Protein AF-A0A2I0PG34-F1 (afdb_monomer_lite)

Sequence (575 aa):
MPSTNIVYLFSVMHKLVGGQEIIGELRDFFLAKGYEPGRIVSNADATIEDLKAIPHNCSVFFFNSHSSYRFGTDRTVPLFACLMTATPVNEETEERYAGDIRAGLVTTFSDDTEGFGERYWITEKFIRKYWRFPDNSLVFLHACMSFNEPLNTILLSPVTSDEETTGCGAGVFCGWSWGATGDLAPRYLFDRLLGANLIREETRREDPPQRPFDIDAVWEDMAVPGRNLIDDYDAHTKHATKLEYGRRPGCTLGLLAPSIEHATFDEQEKIVTLTGAFGTGTPKVRVFVKETPGGFISEGDTELIAGPGDSPQELTCMGMPERGRGSAGYLVAAADYGSGSLVMSNAVPVTSWRGTFTFTLRLPDQDADSPGIGQVTTPVFLRGDIHRPRKKPGVAPYPRPCTFCTVLDPETTGQYTSGGDYTSQKNGYSCHWHGSGSMPHDGEQVIGVWGWHRFPMGPLQPKLFVDILTRENQVLVDIRDEKGKLIGENLVFPVNVLYLANEVNRLPFIFDFLNGSLTWAEADGKYERSYDIPGNCIEAPVYCGDFPDAEKIVIGRLRWETLKAEFIPDKDTES

Structure (mmCIF, N/CA/C/O backbone):
data_AF-A0A2I0PG34-F1
#
_entry.id   AF-A0A2I0PG34-F1
#
loop_
_atom_site.group_PDB
_atom_site.id
_atom_site.type_symbol
_atom_site.label_atom_id
_atom_site.label_alt_id
_atom_site.label_comp_id
_atom_site.label_asym_id
_atom_site.label_entity_id
_atom_site.label_seq_id
_atom_site.pdbx_PDB_ins_code
_atom_site.Cartn_x
_atom_site.Cartn_y
_atom_site.Cartn_z
_atom_site.occupancy
_atom_site.B_iso_or_equiv
_atom_site.auth_seq_id
_atom_site.auth_comp_id
_atom_site.auth_asym_id
_atom_site.auth_atom_id
_atom_site.pdbx_PDB_model_num
ATOM 1 N N . MET A 1 1 ? 6.206 3.620 4.724 1.00 89.25 1 MET A N 1
ATOM 2 C CA . MET A 1 1 ? 5.655 2.255 4.563 1.00 89.25 1 MET A CA 1
ATOM 3 C C . MET A 1 1 ? 5.310 1.718 5.940 1.00 89.25 1 MET A C 1
ATOM 5 O O . MET A 1 1 ? 5.889 2.227 6.900 1.00 89.25 1 MET A O 1
ATOM 9 N N . PRO A 1 2 ? 4.391 0.745 6.063 1.00 89.69 2 PRO A N 1
ATOM 10 C CA . PRO A 1 2 ? 4.061 0.173 7.357 1.00 89.69 2 PRO A CA 1
ATOM 11 C C . PRO A 1 2 ? 5.260 -0.558 7.962 1.00 89.69 2 PRO A C 1
ATOM 13 O O . PRO A 1 2 ? 6.173 -0.899 7.217 1.00 89.69 2 PRO A O 1
ATOM 16 N N . SER A 1 3 ? 5.283 -0.788 9.277 1.00 87.06 3 SER A N 1
ATOM 17 C CA . SER A 1 3 ? 6.410 -1.459 9.961 1.00 87.06 3 SER A CA 1
ATOM 18 C C . SER A 1 3 ? 6.385 -2.989 9.836 1.00 87.06 3 SER A C 1
ATOM 20 O O . SER A 1 3 ? 7.411 -3.647 9.973 1.00 87.06 3 SER A O 1
ATOM 22 N N . THR A 1 4 ? 5.213 -3.564 9.574 1.00 90.25 4 THR A N 1
ATOM 23 C CA . THR A 1 4 ? 4.959 -4.994 9.348 1.00 90.25 4 THR A CA 1
ATOM 24 C C . THR A 1 4 ? 3.926 -5.168 8.231 1.00 90.25 4 THR A C 1
ATOM 26 O O . THR A 1 4 ? 3.245 -4.223 7.840 1.00 90.25 4 THR A O 1
ATOM 29 N N . ASN A 1 5 ? 3.749 -6.395 7.752 1.00 91.00 5 ASN A N 1
ATOM 30 C CA . ASN A 1 5 ? 2.662 -6.786 6.851 1.00 91.00 5 ASN A CA 1
ATOM 31 C C . ASN A 1 5 ? 1.481 -7.440 7.598 1.00 91.00 5 ASN A C 1
ATOM 33 O O . ASN A 1 5 ? 0.811 -8.314 7.050 1.00 91.00 5 ASN A O 1
ATOM 37 N N . ILE A 1 6 ? 1.264 -7.089 8.868 1.00 91.06 6 ILE A N 1
ATOM 38 C CA . ILE A 1 6 ? 0.195 -7.662 9.697 1.00 91.06 6 ILE A CA 1
ATOM 39 C C . ILE A 1 6 ? -1.030 -6.754 9.654 1.00 91.06 6 ILE A C 1
ATOM 41 O O . ILE A 1 6 ? -0.905 -5.546 9.878 1.00 91.06 6 ILE A O 1
ATOM 45 N N . VAL A 1 7 ? -2.200 -7.343 9.394 1.00 93.06 7 VAL A N 1
ATOM 46 C CA . VAL A 1 7 ? -3.459 -6.625 9.180 1.00 93.06 7 VAL A CA 1
ATOM 47 C C . VAL A 1 7 ? -4.576 -7.264 9.997 1.00 93.06 7 VAL A C 1
ATOM 49 O O . VAL A 1 7 ? -4.842 -8.449 9.881 1.00 93.06 7 VAL A O 1
ATOM 52 N N . TYR A 1 8 ? -5.305 -6.494 10.784 1.00 92.94 8 TYR A N 1
ATOM 53 C CA . TYR A 1 8 ? -6.473 -6.996 11.504 1.00 92.94 8 TYR A CA 1
ATOM 54 C C . TYR A 1 8 ? -7.728 -6.348 10.937 1.00 92.94 8 TYR A C 1
ATOM 56 O O . TYR A 1 8 ? -7.815 -5.123 10.891 1.00 92.94 8 TYR A O 1
ATOM 64 N N . LEU A 1 9 ? -8.673 -7.170 10.470 1.00 92.94 9 LEU A N 1
ATOM 65 C CA . LEU A 1 9 ? -9.919 -6.727 9.847 1.00 92.94 9 LEU A CA 1
ATOM 66 C C . LEU A 1 9 ? -11.102 -7.266 10.658 1.00 92.94 9 LEU A C 1
ATOM 68 O O . LEU A 1 9 ? -11.583 -8.376 10.429 1.00 92.94 9 LEU A O 1
ATOM 72 N N . PHE A 1 10 ? -11.581 -6.466 11.602 1.00 92.00 10 PHE A N 1
ATOM 73 C CA . PHE A 1 10 ? -12.706 -6.821 12.457 1.00 92.00 10 PHE A CA 1
ATOM 74 C C . PHE A 1 10 ? -14.008 -6.212 11.954 1.00 92.00 10 PHE A C 1
ATOM 76 O O . PHE A 1 10 ? -14.044 -5.071 11.488 1.00 92.00 10 PHE A O 1
ATOM 83 N N . SER A 1 11 ? -15.105 -6.949 12.110 1.00 90.62 11 SER A N 1
ATOM 84 C CA . SER A 1 11 ? -16.441 -6.397 11.914 1.00 90.62 11 SER A CA 1
ATOM 85 C C . SER A 1 11 ? -17.431 -6.976 12.910 1.00 90.62 11 SER A C 1
ATOM 87 O O . SER A 1 11 ? -17.532 -8.192 13.053 1.00 90.62 11 SER A O 1
ATOM 89 N N . VAL A 1 12 ? -18.206 -6.100 13.544 1.00 89.50 12 VAL A N 1
ATOM 90 C CA . VAL A 1 12 ? -19.444 -6.482 14.240 1.00 89.50 12 VAL A CA 1
ATOM 91 C C . VAL A 1 12 ? -20.635 -6.407 13.286 1.00 89.50 12 VAL A C 1
ATOM 93 O O . VAL A 1 12 ? -21.542 -7.234 13.341 1.00 89.50 12 VAL A O 1
ATOM 96 N N . MET A 1 13 ? -20.608 -5.440 12.369 1.00 84.50 13 MET A N 1
ATOM 97 C CA . MET A 1 13 ? -21.764 -5.081 11.554 1.00 84.50 13 MET A CA 1
ATOM 98 C C . MET A 1 13 ? -22.149 -6.127 10.507 1.00 84.50 13 MET A C 1
ATOM 100 O O . MET A 1 13 ? -23.331 -6.265 10.226 1.00 84.50 13 MET A O 1
ATOM 104 N N . HIS A 1 14 ? -21.211 -6.917 9.975 1.00 76.75 14 HIS A N 1
ATOM 105 C CA . HIS A 1 14 ? -21.511 -7.884 8.908 1.00 76.75 14 HIS A CA 1
ATOM 106 C C . HIS A 1 14 ? -22.560 -8.946 9.299 1.00 76.75 14 HIS A C 1
ATOM 108 O O . HIS A 1 14 ? -23.242 -9.485 8.431 1.00 76.75 14 HIS A O 1
ATOM 114 N N . LYS A 1 15 ? -22.698 -9.256 10.598 1.00 75.44 15 LYS A N 1
ATOM 115 C CA . LYS A 1 15 ? -23.722 -10.185 11.115 1.00 75.44 15 LYS A CA 1
ATOM 116 C C . LYS A 1 15 ? -25.043 -9.509 11.447 1.00 75.44 15 LYS A C 1
ATOM 118 O O . LYS A 1 15 ? -26.056 -10.191 11.561 1.00 75.44 15 LYS A O 1
ATOM 123 N N . LEU A 1 16 ? -25.006 -8.202 11.676 1.00 75.12 16 LEU A N 1
ATOM 124 C CA . LEU A 1 16 ? -26.113 -7.443 12.246 1.00 75.12 16 LEU A CA 1
ATOM 125 C C . LEU A 1 16 ? -26.856 -6.627 11.190 1.00 75.12 16 LEU A C 1
ATOM 127 O O . LEU A 1 16 ? -28.071 -6.495 11.258 1.00 75.12 16 LEU A O 1
ATOM 131 N N . VAL A 1 17 ? -26.133 -6.126 10.192 1.00 73.69 17 VAL A N 1
ATOM 132 C CA . VAL A 1 17 ? -26.659 -5.296 9.114 1.00 73.69 17 VAL A CA 1
ATOM 133 C C . VAL A 1 17 ? -26.251 -5.924 7.787 1.00 73.69 17 VAL A C 1
ATOM 135 O O . VAL A 1 17 ? -25.074 -5.952 7.420 1.00 73.69 17 VAL A O 1
ATOM 138 N N . GLY A 1 18 ? -27.237 -6.448 7.056 1.00 70.00 18 GLY A N 1
ATOM 139 C CA . GLY A 1 18 ? -27.013 -6.975 5.711 1.00 70.00 18 GLY A CA 1
ATOM 140 C C . GLY A 1 18 ? -26.418 -5.905 4.787 1.00 70.00 18 GLY A C 1
ATOM 141 O O . GLY A 1 18 ? -26.814 -4.744 4.841 1.00 70.00 18 GLY A O 1
ATOM 142 N N . GLY A 1 19 ? -25.468 -6.297 3.934 1.00 65.00 19 GLY A N 1
ATOM 143 C CA . GLY A 1 19 ? -24.839 -5.400 2.956 1.00 65.00 19 GLY A CA 1
ATOM 144 C C . GLY A 1 19 ? -23.526 -4.738 3.394 1.00 65.00 19 GLY A C 1
ATOM 145 O O . GLY A 1 19 ? -22.907 -4.078 2.567 1.00 65.00 19 GLY A O 1
ATOM 146 N N . GLN A 1 20 ? -23.055 -4.950 4.630 1.00 69.81 20 GLN A N 1
ATOM 147 C CA . GLN A 1 20 ? -21.742 -4.473 5.098 1.00 69.81 20 GLN A CA 1
ATOM 148 C C . GLN A 1 20 ? -20.643 -5.547 4.985 1.00 69.81 20 GLN A C 1
ATOM 150 O O . GLN A 1 20 ? -20.023 -5.960 5.969 1.00 69.81 20 GLN A O 1
ATOM 155 N N . GLU A 1 21 ? -20.401 -6.028 3.764 1.00 78.69 21 GLU A N 1
ATOM 156 C CA . GLU A 1 21 ? -19.443 -7.110 3.466 1.00 78.69 21 GLU A CA 1
ATOM 157 C C . GLU A 1 21 ? -18.006 -6.622 3.193 1.00 78.69 21 GLU A C 1
ATOM 159 O O . GLU A 1 21 ? -17.170 -7.367 2.674 1.00 78.69 21 GLU A O 1
ATOM 164 N N . ILE A 1 22 ? -17.678 -5.378 3.558 1.00 86.62 22 ILE A N 1
ATOM 165 C CA . ILE A 1 22 ? -16.379 -4.756 3.263 1.00 86.62 22 ILE A CA 1
ATOM 166 C C . ILE A 1 22 ? -15.154 -5.574 3.694 1.00 86.62 22 ILE A C 1
ATOM 168 O O . ILE A 1 22 ? -14.129 -5.524 3.020 1.00 86.62 22 ILE A O 1
ATOM 172 N N . ILE A 1 23 ? -15.238 -6.346 4.782 1.00 89.00 23 ILE A N 1
ATOM 173 C CA . ILE A 1 23 ? -14.102 -7.136 5.285 1.00 89.00 23 ILE A CA 1
ATOM 174 C C . ILE A 1 23 ? -13.607 -8.140 4.245 1.00 89.00 23 ILE A C 1
ATOM 176 O O . ILE A 1 23 ? -12.397 -8.299 4.091 1.00 89.00 23 ILE A O 1
ATOM 180 N N . GLY A 1 24 ? -14.525 -8.784 3.517 1.00 88.38 24 GLY A N 1
ATOM 181 C CA . GLY A 1 24 ? -14.168 -9.727 2.458 1.00 88.38 24 GLY A CA 1
ATOM 182 C C . GLY A 1 24 ? -13.399 -9.039 1.332 1.00 88.38 24 GLY A C 1
ATOM 183 O O . GLY A 1 24 ? -12.341 -9.511 0.929 1.00 88.38 24 GLY A O 1
ATOM 184 N N . GLU A 1 25 ? -13.873 -7.873 0.893 1.00 90.12 25 GLU A N 1
ATOM 185 C CA . GLU A 1 25 ? -13.220 -7.106 -0.174 1.00 90.12 25 GLU A CA 1
ATOM 186 C C . GLU A 1 25 ? -11.857 -6.552 0.258 1.00 90.12 25 GLU A C 1
ATOM 188 O O . GLU A 1 25 ? -10.874 -6.700 -0.465 1.00 90.12 25 GLU A O 1
ATOM 193 N N . LEU A 1 26 ? -11.751 -5.972 1.459 1.00 92.69 26 LEU A N 1
ATOM 194 C CA . LEU A 1 26 ? -10.468 -5.476 1.968 1.00 92.69 26 LEU A CA 1
ATOM 195 C C . LEU A 1 26 ? -9.457 -6.608 2.131 1.00 92.69 26 LEU A C 1
ATOM 197 O O . LEU A 1 26 ? -8.291 -6.441 1.771 1.00 92.69 26 LEU A O 1
ATOM 201 N N . ARG A 1 27 ? -9.893 -7.773 2.626 1.00 92.44 27 ARG A N 1
ATOM 202 C CA . ARG A 1 27 ? -9.049 -8.968 2.690 1.00 92.44 27 ARG A CA 1
ATOM 203 C C . ARG A 1 27 ? -8.488 -9.298 1.308 1.00 92.44 27 ARG A C 1
ATOM 205 O O . ARG A 1 27 ? -7.281 -9.497 1.197 1.00 92.44 27 ARG A O 1
ATOM 212 N N . ASP A 1 28 ? -9.323 -9.317 0.273 1.00 91.75 28 ASP A N 1
ATOM 213 C CA . ASP A 1 28 ? -8.878 -9.601 -1.093 1.00 91.75 28 ASP A CA 1
ATOM 214 C C . ASP A 1 28 ? -7.863 -8.560 -1.590 1.00 91.75 28 ASP A C 1
ATOM 216 O O . ASP A 1 28 ? -6.873 -8.926 -2.227 1.00 91.75 28 ASP A O 1
ATOM 220 N N . PHE A 1 29 ? -8.035 -7.280 -1.240 1.00 94.38 29 PHE A N 1
ATOM 221 C CA . PHE A 1 29 ? -7.088 -6.220 -1.610 1.00 94.38 29 PHE A CA 1
ATOM 222 C C . PHE A 1 29 ? -5.713 -6.442 -0.972 1.00 94.38 29 PHE A C 1
ATOM 224 O O . PHE A 1 29 ? -4.689 -6.352 -1.653 1.00 94.38 29 PHE A O 1
ATOM 231 N N . PHE A 1 30 ? -5.679 -6.760 0.325 1.00 94.50 30 PHE A N 1
ATOM 232 C CA . PHE A 1 30 ? -4.440 -7.043 1.049 1.00 94.50 30 PHE A CA 1
ATOM 233 C C . PHE A 1 30 ? -3.763 -8.320 0.531 1.00 94.50 30 PHE A C 1
ATOM 235 O O . PHE A 1 30 ? -2.558 -8.318 0.264 1.00 94.50 30 PHE A O 1
ATOM 242 N N . LEU A 1 31 ? -4.530 -9.392 0.312 1.00 92.38 31 LEU A N 1
ATOM 243 C CA . LEU A 1 31 ? -4.013 -10.650 -0.232 1.00 92.38 31 LEU A CA 1
ATOM 244 C C . LEU A 1 31 ? -3.422 -10.475 -1.632 1.00 92.38 31 LEU A C 1
ATOM 246 O O . LEU A 1 31 ? -2.328 -10.973 -1.898 1.00 92.38 31 LEU A O 1
ATOM 250 N N . ALA A 1 32 ? -4.090 -9.714 -2.502 1.00 92.50 32 ALA A N 1
ATOM 251 C CA . ALA A 1 32 ? -3.602 -9.414 -3.848 1.00 92.50 32 ALA A CA 1
ATOM 252 C C . ALA A 1 32 ? -2.250 -8.681 -3.850 1.00 92.50 32 ALA A C 1
ATOM 254 O O . ALA A 1 32 ? -1.534 -8.707 -4.852 1.00 92.50 32 ALA A O 1
ATOM 255 N N . LYS A 1 33 ? -1.885 -8.039 -2.733 1.00 94.00 33 LYS A N 1
ATOM 256 C CA . LYS A 1 33 ? -0.623 -7.314 -2.564 1.00 94.00 33 LYS A CA 1
ATOM 257 C C . LYS A 1 33 ? 0.427 -8.057 -1.761 1.00 94.00 33 LYS A C 1
ATOM 259 O O . LYS A 1 33 ? 1.504 -7.506 -1.591 1.00 94.00 33 LYS A O 1
ATOM 264 N N . GLY A 1 34 ? 0.173 -9.285 -1.316 1.00 91.31 34 GLY A N 1
ATOM 265 C CA . GLY A 1 34 ? 1.177 -10.082 -0.604 1.00 91.31 34 GLY A CA 1
ATOM 266 C C . GLY A 1 34 ? 1.176 -9.938 0.918 1.00 91.31 34 GLY A C 1
ATOM 267 O O . GLY A 1 34 ? 2.124 -10.359 1.580 1.00 91.31 34 GLY A O 1
ATOM 268 N N . TYR A 1 35 ? 0.114 -9.377 1.496 1.00 91.62 35 TYR A N 1
ATOM 269 C CA . TYR A 1 35 ? -0.127 -9.501 2.933 1.00 91.62 35 TYR A CA 1
ATOM 270 C C . TYR A 1 35 ? -0.567 -10.938 3.267 1.00 91.62 35 TYR A C 1
ATOM 272 O O . TYR A 1 35 ? -1.278 -11.572 2.488 1.00 91.62 35 TYR A O 1
ATOM 280 N N . GLU A 1 36 ? -0.136 -11.487 4.406 1.00 76.25 36 GLU A N 1
ATOM 281 C CA . GLU A 1 36 ? -0.342 -12.914 4.707 1.00 76.25 36 GLU A CA 1
ATOM 282 C C . GLU A 1 36 ? -1.737 -13.227 5.266 1.00 76.25 36 GLU A C 1
ATOM 284 O O . GLU A 1 36 ? -2.132 -12.606 6.250 1.00 76.25 36 GLU A O 1
ATOM 289 N N . PRO A 1 37 ? -2.423 -14.287 4.792 1.00 60.62 37 PRO A N 1
ATOM 290 C CA . PRO A 1 37 ? -3.705 -14.725 5.346 1.00 60.62 37 PRO A CA 1
ATOM 291 C C . PRO A 1 37 ? -3.673 -15.043 6.850 1.00 60.62 37 PRO A C 1
ATOM 293 O O . PRO A 1 37 ? -4.608 -14.703 7.555 1.00 60.62 37 PRO A O 1
ATOM 296 N N . GLY A 1 38 ? -2.603 -15.663 7.368 1.00 54.56 38 GLY A N 1
ATOM 297 C CA . GLY A 1 38 ? -2.475 -15.970 8.806 1.00 54.56 38 GLY A CA 1
ATOM 298 C C . GLY A 1 38 ? -2.250 -14.734 9.686 1.00 54.56 38 GLY A C 1
ATOM 299 O O . GLY A 1 38 ? -2.434 -14.788 10.898 1.00 54.56 38 GLY A O 1
ATOM 300 N N . ARG A 1 39 ? -1.870 -13.616 9.059 1.00 61.84 39 ARG A N 1
ATOM 301 C CA . ARG A 1 39 ? -1.713 -12.290 9.664 1.00 61.84 39 ARG A CA 1
ATOM 302 C C . ARG A 1 39 ? -2.858 -11.349 9.308 1.00 61.84 39 ARG A C 1
ATOM 304 O O . ARG A 1 39 ? -2.831 -10.225 9.791 1.00 61.84 39 ARG A O 1
ATOM 311 N N . ILE A 1 40 ? -3.792 -11.797 8.461 1.00 63.50 40 ILE A N 1
ATOM 312 C CA . ILE A 1 40 ? -5.060 -11.157 8.125 1.00 63.50 40 ILE A CA 1
ATOM 313 C C . ILE A 1 40 ? -6.144 -11.927 8.868 1.00 63.50 40 ILE A C 1
ATOM 315 O O . ILE A 1 40 ? -6.704 -12.897 8.357 1.00 63.50 40 ILE A O 1
ATOM 319 N N . VAL A 1 41 ? -6.456 -11.502 10.089 1.00 62.94 41 VAL A N 1
ATOM 320 C CA . VAL A 1 41 ? -7.592 -12.074 10.820 1.00 62.94 41 VAL A CA 1
ATOM 321 C C . VAL A 1 41 ? -8.867 -11.500 10.202 1.00 62.94 41 VAL A C 1
ATOM 323 O O . VAL A 1 41 ? -9.406 -10.503 10.665 1.00 62.94 41 VAL A O 1
ATOM 326 N N . SER A 1 42 ? -9.289 -12.067 9.069 1.00 55.38 42 SER A N 1
ATOM 327 C CA . SER A 1 42 ? -10.545 -11.721 8.406 1.00 55.38 42 SER A CA 1
ATOM 328 C C . SER A 1 42 ? -11.688 -12.501 9.042 1.00 55.38 42 SER A C 1
ATOM 330 O O . SER A 1 42 ? -11.582 -13.721 9.172 1.00 55.38 42 SER A O 1
ATOM 332 N N . ASN A 1 43 ? -12.793 -11.821 9.339 1.00 56.69 43 ASN A N 1
ATOM 333 C CA . ASN A 1 43 ? -14.046 -12.407 9.836 1.00 56.69 43 ASN A CA 1
ATOM 334 C C . ASN A 1 43 ? -13.988 -12.964 11.266 1.00 56.69 43 ASN A C 1
ATOM 336 O O . ASN A 1 43 ? -14.845 -13.769 11.633 1.00 56.69 43 ASN A O 1
ATOM 340 N N . ALA A 1 44 ? -13.021 -12.540 12.083 1.00 64.69 44 ALA A N 1
ATOM 341 C CA . ALA A 1 44 ? -13.187 -12.709 13.518 1.00 64.69 44 ALA A CA 1
ATOM 342 C C . ALA A 1 44 ? -14.313 -11.779 13.972 1.00 64.69 44 ALA A C 1
ATOM 344 O O . ALA A 1 44 ? -14.325 -10.581 13.661 1.00 64.69 44 ALA A O 1
ATOM 345 N N . ASP A 1 45 ? -15.267 -12.356 14.691 1.00 81.94 45 ASP A N 1
ATOM 346 C CA . ASP A 1 45 ? -16.158 -11.573 15.526 1.00 81.94 45 ASP A CA 1
ATOM 347 C C . ASP A 1 45 ? -15.295 -10.654 16.380 1.00 81.94 45 ASP A C 1
ATOM 349 O O . ASP A 1 45 ? -14.329 -11.098 16.984 1.00 81.94 45 ASP A O 1
ATOM 353 N N . ALA A 1 46 ? -15.591 -9.359 16.404 1.00 90.56 46 ALA A N 1
ATOM 354 C CA . ALA A 1 46 ? -14.826 -8.430 17.227 1.00 90.56 46 ALA A CA 1
ATOM 355 C C . ALA A 1 46 ? -15.253 -8.574 18.697 1.00 90.56 46 ALA A C 1
ATOM 357 O O . ALA A 1 46 ? -15.918 -7.691 19.243 1.00 90.56 46 ALA A O 1
ATOM 358 N N . THR A 1 47 ? -14.989 -9.730 19.312 1.00 93.75 47 THR A N 1
ATOM 359 C CA . THR A 1 47 ? -15.311 -9.967 20.721 1.00 93.75 47 THR A CA 1
ATOM 360 C C . THR A 1 47 ? -14.389 -9.144 21.618 1.00 93.75 47 THR A C 1
ATOM 362 O O . THR A 1 47 ? -13.338 -8.666 21.189 1.00 93.75 47 THR A O 1
ATOM 365 N N . ILE A 1 48 ? -14.759 -8.986 22.890 1.00 95.38 48 ILE A N 1
ATOM 366 C CA . ILE A 1 48 ? -13.889 -8.343 23.884 1.00 95.38 48 ILE A CA 1
ATOM 367 C C . ILE A 1 48 ? -12.496 -8.993 23.907 1.00 95.38 48 ILE A C 1
ATOM 369 O O . ILE A 1 48 ? -11.501 -8.276 23.955 1.00 95.38 48 ILE A O 1
ATOM 373 N N . GLU A 1 49 ? -12.408 -10.324 23.864 1.00 95.31 49 GLU A N 1
ATOM 374 C CA . GLU A 1 49 ? -11.118 -11.021 23.942 1.00 95.31 49 GLU A CA 1
ATOM 375 C C . GLU A 1 49 ? -10.290 -10.838 22.669 1.00 95.31 49 GLU A C 1
ATOM 377 O O . GLU A 1 49 ? -9.093 -10.566 22.761 1.00 95.31 49 GLU A O 1
ATOM 382 N N . ASP A 1 50 ? -10.922 -10.869 21.493 1.00 92.69 50 ASP A N 1
ATOM 383 C CA . ASP A 1 50 ? -10.228 -10.601 20.229 1.00 92.69 50 ASP A CA 1
ATOM 384 C C . ASP A 1 50 ? -9.650 -9.178 20.198 1.00 92.69 50 ASP A C 1
ATOM 386 O O . ASP A 1 50 ? -8.505 -8.969 19.796 1.00 92.69 50 ASP A O 1
ATOM 390 N N . LEU A 1 51 ? -10.408 -8.196 20.700 1.00 94.50 51 LEU A N 1
ATOM 391 C CA . LEU A 1 51 ? -9.971 -6.801 20.781 1.00 94.50 51 LEU A CA 1
ATOM 392 C C . LEU A 1 51 ? -8.917 -6.556 21.875 1.00 94.50 51 LEU A C 1
ATOM 394 O O . LEU A 1 51 ? -8.143 -5.607 21.753 1.00 94.50 51 LEU A O 1
ATOM 398 N N . LYS A 1 52 ? -8.857 -7.387 22.926 1.00 95.56 52 LYS A N 1
ATOM 399 C CA . LYS A 1 52 ? -7.749 -7.389 23.904 1.00 95.56 52 LYS A CA 1
ATOM 400 C C . LYS A 1 52 ? -6.472 -7.992 23.322 1.00 95.56 52 LYS A C 1
ATOM 402 O O . LYS A 1 52 ? -5.381 -7.613 23.736 1.00 95.56 52 LYS A O 1
ATOM 407 N N . ALA A 1 53 ? -6.611 -8.942 22.399 1.00 93.62 53 ALA A N 1
ATOM 408 C CA . ALA A 1 53 ? -5.519 -9.745 21.859 1.00 93.62 53 ALA A CA 1
ATOM 409 C C . ALA A 1 53 ? -4.854 -9.148 20.605 1.00 93.62 53 ALA A C 1
ATOM 411 O O . ALA A 1 53 ? -3.991 -9.799 20.011 1.00 93.62 53 ALA A O 1
ATOM 412 N N . ILE A 1 54 ? -5.224 -7.928 20.192 1.00 91.50 54 ILE A N 1
ATOM 413 C CA . ILE A 1 54 ? -4.595 -7.256 19.047 1.00 91.50 54 ILE A CA 1
ATOM 414 C C . ILE A 1 54 ? -3.090 -7.130 19.312 1.00 91.50 54 ILE A C 1
ATOM 416 O O . ILE A 1 54 ? -2.679 -6.517 20.301 1.00 91.50 54 ILE A O 1
ATOM 420 N N . PRO A 1 55 ? -2.233 -7.686 18.444 1.00 90.94 55 PRO A N 1
ATOM 421 C CA . PRO A 1 55 ? -0.811 -7.696 18.703 1.00 90.94 55 PRO A CA 1
ATOM 422 C C . PRO A 1 55 ? -0.201 -6.320 18.441 1.00 90.94 55 PRO A C 1
ATOM 424 O O . PRO A 1 55 ? -0.578 -5.601 17.514 1.00 90.94 55 PRO A O 1
ATOM 427 N N . HIS A 1 56 ? 0.846 -6.005 19.201 1.00 92.69 56 HIS A N 1
ATOM 428 C CA . HIS A 1 56 ? 1.535 -4.710 19.136 1.00 92.69 56 HIS A CA 1
ATOM 429 C C . HIS A 1 56 ? 2.219 -4.428 17.792 1.00 92.69 56 HIS A C 1
ATOM 431 O O . HIS A 1 56 ? 2.682 -3.320 17.539 1.00 92.69 56 HIS A O 1
ATOM 437 N N . ASN A 1 57 ? 2.334 -5.444 16.940 1.00 91.25 57 ASN A N 1
ATOM 438 C CA . ASN A 1 57 ? 2.944 -5.367 15.623 1.00 91.25 57 ASN A CA 1
ATOM 439 C C . ASN A 1 57 ? 1.898 -5.291 14.494 1.00 91.25 57 ASN A C 1
ATOM 441 O O . ASN A 1 57 ? 2.252 -5.507 13.336 1.00 91.25 57 ASN A O 1
ATOM 445 N N . CYS A 1 58 ? 0.633 -4.992 14.808 1.00 92.44 58 CYS A N 1
ATOM 446 C CA . CYS A 1 58 ? -0.433 -4.758 13.836 1.00 92.44 58 CYS A CA 1
ATOM 447 C C . CYS A 1 58 ? -0.195 -3.453 13.060 1.00 92.44 58 CYS A C 1
ATOM 449 O O . CYS A 1 58 ? -0.302 -2.366 13.619 1.00 92.44 58 CYS A O 1
ATOM 451 N N . SER A 1 59 ? 0.102 -3.544 11.763 1.00 91.56 59 SER A N 1
ATOM 452 C CA . SER A 1 59 ? 0.403 -2.366 10.937 1.00 91.56 59 SER A CA 1
ATOM 453 C C . SER A 1 59 ? -0.812 -1.756 10.260 1.00 91.56 59 SER A C 1
ATOM 455 O O . SER A 1 59 ? -0.801 -0.566 9.959 1.00 91.56 59 SER A O 1
ATOM 457 N N . VAL A 1 60 ? -1.860 -2.539 10.018 1.00 95.38 60 VAL A N 1
ATOM 458 C CA . VAL A 1 60 ? -3.149 -2.005 9.581 1.00 95.38 60 VAL A CA 1
ATOM 459 C C . VAL A 1 60 ? -4.246 -2.611 10.438 1.00 95.38 60 VAL A C 1
ATOM 461 O O . VAL A 1 60 ? -4.421 -3.824 10.450 1.00 95.38 60 VAL A O 1
ATOM 464 N N . PHE A 1 61 ? -4.988 -1.777 11.150 1.00 95.69 61 PHE A N 1
ATOM 465 C CA . PHE A 1 61 ? -6.142 -2.189 11.937 1.00 95.69 61 PHE A CA 1
ATOM 466 C C . PHE A 1 61 ? -7.391 -1.548 11.349 1.00 95.69 61 PHE A C 1
ATOM 468 O O . PHE A 1 61 ? -7.507 -0.328 11.335 1.00 95.69 61 PHE A O 1
ATOM 475 N N . PHE A 1 62 ? -8.320 -2.360 10.863 1.00 95.62 62 PHE A N 1
ATOM 476 C CA . PHE A 1 62 ? -9.625 -1.923 10.394 1.00 95.62 62 PHE A CA 1
ATOM 477 C C . PHE A 1 62 ? -10.698 -2.515 11.300 1.00 95.62 62 PHE A C 1
ATOM 479 O O . PHE A 1 62 ? -10.751 -3.732 11.486 1.00 95.62 62 PHE A O 1
ATOM 486 N N . PHE A 1 63 ? -11.573 -1.666 11.830 1.00 94.81 63 PHE A N 1
ATOM 487 C CA . PHE A 1 63 ? -12.677 -2.102 12.672 1.00 94.81 63 PHE A CA 1
ATOM 488 C C . PHE A 1 63 ? -13.995 -1.491 12.205 1.00 94.81 63 PHE A C 1
ATOM 490 O O . PHE A 1 63 ? -14.207 -0.289 12.347 1.00 94.81 63 PHE A O 1
ATOM 497 N N . ASN A 1 64 ? -14.872 -2.331 11.653 1.00 93.38 64 ASN A N 1
ATOM 498 C CA . ASN A 1 64 ? -16.239 -1.964 11.300 1.00 93.38 64 ASN A CA 1
ATOM 499 C C . ASN A 1 64 ? -17.205 -2.263 12.452 1.00 93.38 64 ASN A C 1
ATOM 501 O O . ASN A 1 64 ? -17.459 -3.426 12.781 1.00 93.38 64 ASN A O 1
ATOM 505 N N . SER A 1 65 ? -17.732 -1.214 13.073 1.00 93.12 65 SER A N 1
ATOM 506 C CA . SER A 1 65 ? -18.572 -1.309 14.262 1.00 93.12 65 SER A CA 1
ATOM 507 C C . SER A 1 65 ? -19.600 -0.177 14.318 1.00 93.12 65 SER A C 1
ATOM 509 O O . SER A 1 65 ? -19.613 0.719 13.480 1.00 93.12 65 SER A O 1
ATOM 511 N N . HIS A 1 66 ? -20.448 -0.200 15.339 1.00 90.69 66 HIS A N 1
ATOM 512 C CA . HIS A 1 66 ? -21.262 0.942 15.725 1.00 90.69 66 HIS A CA 1
ATOM 513 C C . HIS A 1 66 ? -20.545 1.736 16.826 1.00 90.69 66 HIS A C 1
ATOM 515 O O . HIS A 1 66 ? -19.833 1.165 17.658 1.00 90.69 66 HIS A O 1
ATOM 521 N N . SER A 1 67 ? -20.758 3.052 16.868 1.00 89.38 67 SER A N 1
ATOM 522 C CA . SER A 1 67 ? -20.350 3.882 18.004 1.00 89.38 67 SER A CA 1
ATOM 523 C C . SER A 1 67 ? -21.401 4.891 18.434 1.00 89.38 67 SER A C 1
ATOM 525 O O . SER A 1 67 ? -22.332 5.203 17.700 1.00 89.38 67 SER A O 1
ATOM 527 N N . SER A 1 68 ? -21.285 5.341 19.680 1.00 82.38 68 SER A N 1
ATOM 528 C CA . SER A 1 68 ? -22.185 6.304 20.310 1.00 82.38 68 SER A CA 1
ATOM 529 C C . SER A 1 68 ? -21.403 7.138 21.318 1.00 82.38 68 SER A C 1
ATOM 531 O O . SER A 1 68 ? -20.504 6.632 21.996 1.00 82.38 68 SER A O 1
ATOM 533 N N . TYR A 1 69 ? -21.814 8.393 21.498 1.00 77.25 69 TYR A N 1
ATOM 534 C CA . TYR A 1 69 ? -21.472 9.149 22.700 1.00 77.25 69 TYR A CA 1
ATOM 535 C C . TYR A 1 69 ? -22.353 8.687 23.857 1.00 77.25 69 TYR A C 1
ATOM 537 O O . TYR A 1 69 ? -23.578 8.575 23.720 1.00 77.25 69 TYR A O 1
ATOM 545 N N . ARG A 1 70 ? -21.741 8.405 25.005 1.00 70.06 70 ARG A N 1
ATOM 546 C CA . ARG A 1 70 ? -22.472 8.112 26.235 1.00 70.06 70 ARG A CA 1
ATOM 547 C C . ARG A 1 70 ? -21.956 8.985 27.359 1.00 70.06 70 ARG A C 1
ATOM 549 O O . ARG A 1 70 ? -20.817 9.434 27.367 1.00 70.06 70 ARG A O 1
ATOM 556 N N . PHE A 1 71 ? -22.832 9.226 28.317 1.00 63.56 71 PHE A N 1
ATOM 557 C CA . PHE A 1 71 ? -22.427 9.718 29.618 1.00 63.56 71 PHE A CA 1
ATOM 558 C C . PHE A 1 71 ? -22.305 8.513 30.544 1.00 63.56 71 PHE A C 1
ATOM 560 O O . PHE A 1 71 ? -23.029 7.529 30.377 1.00 63.56 71 PHE A O 1
ATOM 567 N N . GLY A 1 72 ? -21.377 8.585 31.490 1.00 60.78 72 GLY A N 1
ATOM 568 C CA . GLY A 1 72 ? -21.246 7.633 32.579 1.00 60.78 72 GLY A CA 1
ATOM 569 C C . GLY A 1 72 ? -22.551 7.468 33.346 1.00 60.78 72 GLY A C 1
ATOM 570 O O . GLY A 1 72 ? -23.500 8.240 33.200 1.00 60.78 72 GLY A O 1
ATOM 571 N N . THR A 1 73 ? -22.599 6.446 34.193 1.00 55.00 73 THR A N 1
ATOM 572 C CA . THR A 1 73 ? -23.765 6.129 35.028 1.00 55.00 73 THR A CA 1
ATOM 573 C C . THR A 1 73 ? -24.201 7.290 35.928 1.00 55.00 73 THR A C 1
ATOM 575 O O . THR A 1 73 ? -25.376 7.391 36.267 1.00 55.00 73 THR A O 1
ATOM 578 N N . ASP A 1 74 ? -23.283 8.193 36.283 1.00 61.28 74 ASP A N 1
ATOM 579 C CA . ASP A 1 74 ? -23.558 9.420 37.041 1.00 61.28 74 ASP A CA 1
ATOM 580 C C . ASP A 1 74 ? -24.062 10.593 36.180 1.00 61.28 74 ASP A C 1
ATOM 582 O O . ASP A 1 74 ? -24.472 11.619 36.718 1.00 61.28 74 ASP A O 1
ATOM 586 N N . ARG A 1 75 ? -24.067 10.444 34.848 1.00 57.38 75 ARG A N 1
ATOM 587 C CA . ARG A 1 75 ? -24.341 11.483 33.842 1.00 57.38 75 ARG A CA 1
ATOM 588 C C . ARG A 1 75 ? -23.433 12.717 33.924 1.00 57.38 75 ARG A C 1
ATOM 590 O O . ARG A 1 75 ? -23.702 13.696 33.230 1.00 57.38 75 ARG A O 1
ATOM 597 N N . THR A 1 76 ? -22.379 12.698 34.737 1.00 55.62 76 THR A N 1
ATOM 598 C CA . THR A 1 76 ? -21.484 13.848 34.936 1.00 55.62 76 THR A CA 1
ATOM 599 C C . THR A 1 76 ? -20.154 13.670 34.220 1.00 55.62 76 THR A C 1
ATOM 601 O O . THR A 1 76 ? -19.560 14.667 33.813 1.00 55.62 76 THR A O 1
ATOM 604 N N . VAL A 1 77 ? -19.712 12.427 34.001 1.00 57.06 77 VAL A N 1
ATOM 605 C CA . VAL A 1 77 ? -18.498 12.134 33.233 1.00 57.06 77 VAL A CA 1
ATOM 606 C C . VAL A 1 77 ? -18.891 11.608 31.856 1.00 57.06 77 VAL A C 1
ATOM 608 O O . VAL A 1 77 ? -19.493 10.540 31.769 1.00 57.06 77 VAL A O 1
ATOM 611 N N . PRO A 1 78 ? -18.597 12.309 30.754 1.00 58.62 78 PRO A N 1
ATOM 612 C CA . PRO A 1 78 ? -18.835 11.756 29.432 1.00 58.62 78 PRO A CA 1
ATOM 613 C C . PRO A 1 78 ? -17.931 10.527 29.226 1.00 58.62 78 PRO A C 1
ATOM 615 O O . PRO A 1 78 ? -16.712 10.617 29.342 1.00 58.62 78 PRO A O 1
ATOM 618 N N . LEU A 1 79 ? -18.532 9.368 28.948 1.00 62.00 79 LEU A N 1
ATOM 619 C CA . LEU A 1 79 ? -17.825 8.181 28.472 1.00 62.00 79 LEU A CA 1
ATOM 620 C C . LEU A 1 79 ? -17.642 8.358 26.967 1.00 62.00 79 LEU A C 1
ATOM 622 O O . LEU A 1 79 ? -18.521 8.038 26.159 1.00 62.00 79 LEU A O 1
ATOM 626 N N . PHE A 1 80 ? -16.516 8.954 26.595 1.00 65.94 80 PHE A N 1
ATOM 627 C CA . PHE A 1 80 ? -16.248 9.259 25.204 1.00 65.94 80 PHE A CA 1
ATOM 628 C C . PHE A 1 80 ? -15.933 7.984 24.409 1.00 65.94 80 PHE A C 1
ATOM 630 O O . PHE A 1 80 ? -15.136 7.143 24.824 1.00 65.94 80 PHE A O 1
ATOM 637 N N . ALA A 1 81 ? -16.618 7.874 23.267 1.00 65.44 81 ALA A N 1
ATOM 638 C CA . ALA A 1 81 ? -16.439 6.884 22.210 1.00 65.44 81 ALA A CA 1
ATOM 639 C C . ALA A 1 81 ? -16.513 5.412 22.644 1.00 65.44 81 ALA A C 1
ATOM 641 O O . ALA A 1 81 ? -15.510 4.711 22.766 1.00 65.44 81 ALA A O 1
ATOM 642 N N . CYS A 1 82 ? -17.742 4.927 22.809 1.00 84.75 82 CYS A N 1
ATOM 643 C CA . CYS A 1 82 ? -17.996 3.500 22.948 1.00 84.75 82 CYS A CA 1
ATOM 644 C C . CYS A 1 82 ? -18.011 2.852 21.550 1.00 84.75 82 CYS A C 1
ATOM 646 O O . CYS A 1 82 ? -18.784 3.304 20.706 1.00 84.75 82 CYS A O 1
ATOM 648 N N . LEU A 1 83 ? -17.196 1.819 21.301 1.00 93.31 83 LEU A N 1
ATOM 649 C CA . LEU A 1 83 ? -17.266 0.983 20.087 1.00 93.31 83 LEU A CA 1
ATOM 650 C C . LEU A 1 83 ? -17.960 -0.337 20.435 1.00 93.31 83 LEU A C 1
ATOM 652 O O . LEU A 1 83 ? -17.533 -1.026 21.363 1.00 93.31 83 LEU A O 1
ATOM 656 N N . MET A 1 84 ? -19.007 -0.705 19.702 1.00 93.62 84 MET A N 1
ATOM 657 C CA . MET A 1 84 ? -19.727 -1.960 19.922 1.00 93.62 84 MET A CA 1
ATOM 658 C C . MET A 1 84 ? -18.817 -3.170 19.663 1.00 93.62 84 MET A C 1
ATOM 660 O O . MET A 1 84 ? -17.956 -3.144 18.784 1.00 93.62 84 MET A O 1
ATOM 664 N N . THR A 1 85 ? -19.014 -4.249 20.415 1.00 94.44 85 THR A N 1
ATOM 665 C CA . THR A 1 85 ? -18.329 -5.534 20.218 1.00 94.44 85 THR A CA 1
ATOM 666 C C . THR A 1 85 ? -19.308 -6.605 19.742 1.00 94.44 85 THR A C 1
ATOM 668 O O . THR A 1 85 ? -20.527 -6.484 19.877 1.00 94.44 85 THR A O 1
ATOM 671 N N . ALA A 1 86 ? -18.775 -7.704 19.217 1.00 92.81 86 ALA A N 1
ATOM 672 C CA . ALA A 1 86 ? -19.566 -8.881 18.877 1.00 92.81 86 ALA A CA 1
ATOM 673 C C . ALA A 1 86 ? -19.985 -9.709 20.109 1.00 92.81 86 ALA A C 1
ATOM 675 O O . ALA A 1 86 ? -20.789 -10.633 19.970 1.00 92.81 86 ALA A O 1
ATOM 676 N N . THR A 1 87 ? -19.494 -9.377 21.308 1.00 94.25 87 THR A N 1
ATOM 677 C CA . THR A 1 87 ? -19.825 -10.090 22.546 1.00 94.25 87 THR A CA 1
ATOM 678 C C . THR A 1 87 ? -21.240 -9.723 23.023 1.00 94.25 87 THR A C 1
ATOM 680 O O . THR A 1 87 ? -21.477 -8.556 23.355 1.00 94.25 87 THR A O 1
ATOM 683 N N . PRO A 1 88 ? -22.187 -10.682 23.066 1.00 93.75 88 PRO A N 1
ATOM 684 C CA . PRO A 1 88 ? -23.517 -10.444 23.621 1.00 93.75 88 PRO A CA 1
ATOM 685 C C . PRO A 1 88 ? -23.455 -10.311 25.145 1.00 93.75 88 PRO A C 1
ATOM 687 O O . PRO A 1 88 ? -22.552 -10.864 25.771 1.00 93.75 88 PRO A O 1
ATOM 690 N N . VAL A 1 89 ? -24.434 -9.624 25.731 1.00 95.00 89 VAL A N 1
ATOM 691 C CA . VAL A 1 89 ? -24.624 -9.582 27.187 1.00 95.00 89 VAL A CA 1
ATOM 692 C C . VAL A 1 89 ? -25.518 -10.745 27.620 1.00 95.00 89 VAL A C 1
ATOM 694 O O . VAL A 1 89 ? -26.589 -10.974 27.062 1.00 95.00 89 VAL A O 1
ATOM 697 N N . ASN A 1 90 ? -25.041 -11.515 28.591 1.00 95.62 90 ASN A N 1
ATOM 698 C CA . ASN A 1 90 ? -25.745 -12.586 29.297 1.00 95.62 90 ASN A CA 1
ATOM 699 C C . ASN A 1 90 ? -25.063 -12.845 30.652 1.00 95.62 90 ASN A C 1
ATOM 701 O O . ASN A 1 90 ? -23.947 -12.373 30.872 1.00 95.62 90 ASN A O 1
ATOM 705 N N . GLU A 1 91 ? -25.688 -13.650 31.514 1.00 96.38 91 GLU A N 1
ATOM 706 C CA . GLU A 1 91 ? -25.208 -13.936 32.877 1.00 96.38 91 GLU A CA 1
ATOM 707 C C . GLU A 1 91 ? -23.737 -14.403 32.926 1.00 96.38 91 GLU A C 1
ATOM 709 O O . GLU A 1 91 ? -22.949 -13.886 33.717 1.00 96.38 91 GLU A O 1
ATOM 714 N N . GLU A 1 92 ? -23.323 -15.307 32.026 1.00 97.06 92 GLU A N 1
ATOM 715 C CA . GLU A 1 92 ? -21.938 -15.804 31.956 1.00 97.06 92 GLU A CA 1
ATOM 716 C C . GLU A 1 92 ? -20.950 -14.682 31.601 1.00 97.06 92 GLU A C 1
ATOM 718 O O . GLU A 1 92 ? -19.885 -14.542 32.208 1.00 97.06 92 GLU A O 1
ATOM 723 N N . THR A 1 93 ? -21.285 -13.874 30.596 1.00 96.62 93 THR A N 1
ATOM 724 C CA . THR A 1 93 ? -20.428 -12.767 30.156 1.00 96.62 93 THR A CA 1
ATOM 725 C C . THR A 1 93 ? -20.408 -11.611 31.155 1.00 96.62 93 THR A C 1
ATOM 727 O O . THR A 1 93 ? -19.358 -10.997 31.331 1.00 96.62 93 THR A O 1
ATOM 730 N N . GLU A 1 94 ? -21.503 -11.351 31.873 1.00 95.88 94 GLU A N 1
ATOM 731 C CA . GLU A 1 94 ? -21.545 -10.351 32.942 1.00 95.88 94 GLU A CA 1
ATOM 732 C C . GLU A 1 94 ? -20.638 -10.738 34.100 1.00 95.88 94 GLU A C 1
ATOM 734 O O . GLU A 1 94 ? -19.858 -9.904 34.562 1.00 95.88 94 GLU A O 1
ATOM 739 N N . GLU A 1 95 ? -20.664 -12.004 34.521 1.00 97.25 95 GLU A N 1
ATOM 740 C CA . GLU A 1 95 ? -19.731 -12.506 35.526 1.00 97.25 95 GLU A CA 1
ATOM 741 C C . GLU A 1 95 ? -18.280 -12.407 35.029 1.00 97.25 95 GLU A C 1
ATOM 743 O O . GLU A 1 95 ? -17.417 -11.863 35.727 1.00 97.25 95 GLU A O 1
ATOM 748 N N . ARG A 1 96 ? -18.016 -12.849 33.789 1.00 98.00 96 ARG A N 1
ATOM 749 C CA . ARG A 1 96 ? -16.680 -12.808 33.170 1.00 98.00 96 ARG A CA 1
ATOM 750 C C . ARG A 1 96 ? -16.115 -11.389 33.078 1.00 98.00 96 ARG A C 1
ATOM 752 O O . ARG A 1 96 ? -14.934 -11.189 33.358 1.00 98.00 96 ARG A O 1
ATOM 759 N N . TYR A 1 97 ? -16.935 -10.411 32.694 1.00 97.25 97 TYR A N 1
ATOM 760 C CA . TYR A 1 97 ? -16.513 -9.028 32.458 1.00 97.25 97 TYR A CA 1
ATOM 761 C C . TYR A 1 97 ? -16.826 -8.077 33.616 1.00 97.25 97 TYR A C 1
ATOM 763 O O . TYR A 1 97 ? -16.553 -6.884 33.505 1.00 97.25 97 TYR A O 1
ATOM 771 N N . ALA A 1 98 ? -17.301 -8.570 34.764 1.00 95.81 98 ALA A N 1
ATOM 772 C CA . ALA A 1 98 ? -17.627 -7.741 35.928 1.00 95.81 98 ALA A CA 1
ATOM 773 C C . ALA A 1 98 ? -16.463 -6.832 36.366 1.00 95.81 98 ALA A C 1
ATOM 775 O O . ALA A 1 98 ? -16.675 -5.698 36.799 1.00 95.81 98 ALA A O 1
ATOM 776 N N . GLY A 1 99 ? -15.220 -7.314 36.254 1.00 96.19 99 GLY A N 1
ATOM 777 C CA . GLY A 1 99 ? -14.021 -6.515 36.523 1.00 96.19 99 GLY A CA 1
ATOM 778 C C . GLY A 1 99 ? -13.821 -5.376 35.520 1.00 96.19 99 GLY A C 1
ATOM 779 O O . GLY A 1 99 ? -13.560 -4.245 35.929 1.00 96.19 99 GLY A O 1
ATOM 780 N N . ASP A 1 100 ? -14.001 -5.660 34.231 1.00 95.81 100 ASP A N 1
ATOM 781 C CA . ASP A 1 100 ? -13.849 -4.687 33.148 1.00 95.81 100 ASP A CA 1
ATOM 782 C C . ASP A 1 100 ? -14.966 -3.630 33.181 1.00 95.81 100 ASP A C 1
ATOM 784 O O . ASP A 1 100 ? -14.694 -2.448 32.968 1.00 95.81 100 ASP A O 1
ATOM 788 N N . ILE A 1 101 ? -16.193 -4.027 33.539 1.00 93.12 101 ILE A N 1
ATOM 789 C CA . ILE A 1 101 ? -17.326 -3.118 33.770 1.00 93.12 101 ILE A CA 1
ATOM 790 C C . ILE A 1 101 ? -17.024 -2.183 34.946 1.00 93.12 101 ILE A C 1
ATOM 792 O O . ILE A 1 101 ? -17.107 -0.964 34.806 1.00 93.12 101 ILE A O 1
ATOM 796 N N . ARG A 1 102 ? -16.602 -2.724 36.102 1.00 92.50 102 ARG A N 1
ATOM 797 C CA . ARG A 1 102 ? -16.243 -1.908 37.280 1.00 92.50 102 ARG A CA 1
ATOM 798 C C . ARG A 1 102 ? -15.082 -0.952 37.009 1.00 92.50 102 ARG A C 1
ATOM 800 O O . ARG A 1 102 ? -15.066 0.150 37.549 1.00 92.50 102 ARG A O 1
ATOM 807 N N . ALA A 1 103 ? -14.119 -1.360 36.185 1.00 91.38 103 ALA A N 1
ATOM 808 C CA . ALA A 1 103 ? -13.000 -0.515 35.771 1.00 91.38 103 ALA A CA 1
ATOM 809 C C . ALA A 1 103 ? -13.393 0.540 34.714 1.00 91.38 103 ALA A C 1
ATOM 811 O O . ALA A 1 103 ? -12.596 1.428 34.397 1.00 91.38 103 ALA A O 1
ATOM 812 N N . GLY A 1 104 ? -14.609 0.464 34.165 1.00 90.38 104 GLY A N 1
ATOM 813 C CA . GLY A 1 104 ? -15.072 1.317 33.075 1.00 90.38 104 GLY A CA 1
ATOM 814 C C . GLY A 1 104 ? -14.338 1.058 31.759 1.00 90.38 104 GLY A C 1
ATOM 815 O O . GLY A 1 104 ? -14.217 1.971 30.947 1.00 90.38 104 GLY A O 1
ATOM 816 N N . LEU A 1 105 ? -13.802 -0.150 31.561 1.00 92.69 105 LEU A N 1
ATOM 817 C CA . LEU A 1 105 ? -13.201 -0.595 30.299 1.00 92.69 105 LEU A CA 1
ATOM 818 C C . LEU A 1 105 ? -14.299 -0.971 29.297 1.00 92.69 105 LEU A C 1
ATOM 820 O O . LEU A 1 105 ? -14.204 -0.667 28.113 1.00 92.69 105 LEU A O 1
ATOM 824 N N . VAL A 1 106 ? -15.375 -1.590 29.775 1.00 94.00 106 VAL A N 1
ATOM 825 C CA . VAL A 1 106 ? -16.537 -1.917 28.946 1.00 94.00 106 VAL A CA 1
ATOM 826 C C . VAL A 1 106 ? -17.820 -1.399 29.584 1.00 94.00 106 VAL A C 1
ATOM 828 O O . VAL A 1 106 ? -17.910 -1.266 30.802 1.00 94.00 106 VAL A O 1
ATOM 831 N N . THR A 1 107 ? -18.817 -1.115 28.755 1.00 91.75 107 THR A N 1
ATOM 832 C CA . THR A 1 107 ? -20.201 -0.837 29.165 1.00 91.75 107 THR A CA 1
ATOM 833 C C . THR A 1 107 ? -21.149 -1.745 28.393 1.00 91.75 107 THR A C 1
ATOM 835 O O . THR A 1 107 ? -20.777 -2.277 27.348 1.00 91.75 107 THR A O 1
ATOM 838 N N . THR A 1 108 ? -22.373 -1.920 28.880 1.00 90.38 108 THR A N 1
ATOM 839 C CA . THR A 1 108 ? -23.449 -2.539 28.100 1.00 90.38 108 THR A CA 1
ATOM 840 C C . THR A 1 108 ? -24.320 -1.465 27.461 1.00 90.38 108 THR A C 1
ATOM 842 O O . THR A 1 108 ? -24.426 -0.341 27.966 1.00 90.38 108 THR A O 1
ATOM 845 N N . PHE A 1 109 ? -24.900 -1.787 26.310 1.00 84.50 109 PHE A N 1
ATOM 846 C CA . PHE A 1 109 ? -25.928 -0.972 25.680 1.00 84.50 109 PHE A CA 1
ATOM 847 C C . PHE A 1 109 ? -26.846 -1.864 24.844 1.00 84.50 109 PHE A C 1
ATOM 849 O O . PHE A 1 109 ? -26.366 -2.717 24.092 1.00 84.50 109 PHE A O 1
ATOM 856 N N . SER A 1 110 ? -28.154 -1.641 24.986 1.00 79.75 110 SER A N 1
ATOM 857 C CA . SER A 1 110 ? -29.173 -2.238 24.127 1.00 79.75 110 SER A CA 1
ATOM 858 C C . SER A 1 110 ? -29.565 -1.234 23.057 1.00 79.75 110 SER A C 1
ATOM 860 O O . SER A 1 110 ? -30.116 -0.176 23.370 1.00 79.75 110 SER A O 1
ATOM 862 N N . ASP A 1 111 ? -29.264 -1.564 21.805 1.00 69.88 111 ASP A N 1
ATOM 863 C CA . ASP A 1 111 ? -29.848 -0.877 20.661 1.00 69.88 111 ASP A CA 1
ATOM 864 C C . ASP A 1 111 ? -31.035 -1.691 20.147 1.00 69.88 111 ASP A C 1
ATOM 866 O O . ASP A 1 111 ? -30.925 -2.517 19.235 1.00 69.88 111 ASP A O 1
ATOM 870 N N . ASP A 1 112 ? -32.181 -1.489 20.793 1.00 63.50 112 ASP A N 1
ATOM 871 C CA . ASP A 1 112 ? -33.421 -2.160 20.404 1.00 63.50 112 ASP A CA 1
ATOM 872 C C . ASP A 1 112 ? -33.927 -1.651 19.045 1.00 63.50 112 ASP A C 1
ATOM 874 O O . ASP A 1 112 ? -34.713 -2.332 18.388 1.00 63.50 112 ASP A O 1
ATOM 878 N N . THR A 1 113 ? -33.480 -0.464 18.610 1.00 61.16 113 THR A N 1
ATOM 879 C CA . THR A 1 113 ? -33.941 0.160 17.365 1.00 61.16 113 THR A CA 1
ATOM 880 C C . THR A 1 113 ? -33.360 -0.498 16.123 1.00 61.16 113 THR A C 1
ATOM 882 O O . THR A 1 113 ? -34.066 -0.618 15.122 1.00 61.16 113 THR A O 1
ATOM 885 N N . GLU A 1 114 ? -32.129 -1.000 16.204 1.00 66.31 114 GLU A N 1
ATOM 886 C CA . GLU A 1 114 ? -31.454 -1.668 15.084 1.00 66.31 114 GLU A CA 1
ATOM 887 C C . GLU A 1 114 ? -31.436 -3.202 15.218 1.00 66.31 114 GLU A C 1
ATOM 889 O O . GLU A 1 114 ? -30.908 -3.912 14.363 1.00 66.31 114 GLU A O 1
ATOM 894 N N . GLY A 1 115 ? -32.063 -3.744 16.270 1.00 70.50 115 GLY A N 1
ATOM 895 C CA . GLY A 1 115 ? -32.210 -5.190 16.466 1.00 70.50 115 GLY A CA 1
ATOM 896 C C . GLY A 1 115 ? -30.906 -5.903 16.834 1.00 70.50 115 GLY A C 1
ATOM 897 O O . GLY A 1 115 ? -30.792 -7.118 16.663 1.00 70.50 115 GLY A O 1
ATOM 898 N N . PHE A 1 116 ? -29.916 -5.172 17.348 1.00 77.94 116 PHE A N 1
ATOM 899 C CA . PHE A 1 116 ? -28.599 -5.723 17.683 1.00 77.94 116 PHE A CA 1
ATOM 900 C C . PHE A 1 116 ? -28.587 -6.561 18.961 1.00 77.94 116 PHE A C 1
ATOM 902 O O . PHE A 1 116 ? -27.665 -7.366 19.153 1.00 77.94 116 PHE A O 1
ATOM 909 N N . GLY A 1 117 ? -29.612 -6.384 19.799 1.00 85.00 117 GLY A N 1
ATOM 910 C CA . GLY A 1 117 ? -29.667 -6.897 21.161 1.00 85.00 117 GLY A CA 1
ATOM 911 C C . GLY A 1 117 ? -28.684 -6.179 22.086 1.00 85.00 117 GLY A C 1
ATOM 912 O O . GLY A 1 117 ? -27.923 -5.303 21.669 1.00 85.00 117 GLY A O 1
ATOM 913 N N . GLU A 1 118 ? -28.687 -6.568 23.358 1.00 91.19 118 GLU A N 1
ATOM 914 C CA . GLU A 1 118 ? -27.754 -6.015 24.333 1.00 91.19 118 GLU A CA 1
ATOM 915 C C . GLU A 1 118 ? -26.339 -6.570 24.110 1.00 91.19 118 GLU A C 1
ATOM 917 O O . GLU A 1 118 ? -26.106 -7.785 24.068 1.00 91.19 118 GLU A O 1
ATOM 922 N N . ARG A 1 119 ? -25.375 -5.662 23.936 1.00 92.69 119 ARG A N 1
ATOM 923 C CA . ARG A 1 119 ? -23.974 -5.986 23.637 1.00 92.69 119 ARG A CA 1
ATOM 924 C C . ARG A 1 119 ? -23.030 -5.196 24.520 1.00 92.69 119 ARG A C 1
ATOM 926 O O . ARG A 1 119 ? -23.390 -4.144 25.051 1.00 92.69 119 ARG A O 1
ATOM 933 N N . TYR A 1 120 ? -21.801 -5.689 24.636 1.00 94.12 120 TYR A N 1
ATOM 934 C CA . TYR A 1 120 ? -20.724 -4.914 25.237 1.00 94.12 120 TYR A CA 1
ATOM 935 C C . TYR A 1 120 ? -20.142 -3.910 24.258 1.00 94.12 120 TYR A C 1
ATOM 937 O O . TYR A 1 120 ? -20.007 -4.183 23.064 1.00 94.12 120 TYR A O 1
ATOM 945 N N . TRP A 1 121 ? -19.736 -2.772 24.801 1.00 94.06 121 TRP A N 1
ATOM 946 C CA . TRP A 1 121 ? -19.066 -1.700 24.092 1.00 94.06 121 TRP A CA 1
ATOM 947 C C . TRP A 1 121 ? -17.772 -1.358 24.823 1.00 94.06 121 TRP A C 1
ATOM 949 O O . TRP A 1 121 ? -17.775 -1.208 26.046 1.00 94.06 121 TRP A O 1
ATOM 959 N N . ILE A 1 122 ? -16.670 -1.242 24.086 1.00 94.81 122 ILE A N 1
ATOM 960 C CA . ILE A 1 122 ? -15.368 -0.864 24.644 1.00 94.81 122 ILE A CA 1
ATOM 961 C C . ILE A 1 122 ? -15.262 0.653 24.753 1.00 94.81 122 ILE A C 1
ATOM 963 O O . ILE A 1 122 ? -15.723 1.370 23.868 1.00 94.81 122 ILE A O 1
ATOM 967 N N . THR A 1 123 ? -14.658 1.139 25.832 1.00 92.81 123 THR A N 1
ATOM 968 C CA . THR A 1 123 ? -14.477 2.571 26.103 1.00 92.81 123 THR A CA 1
ATOM 969 C C . THR A 1 123 ? -13.079 3.039 25.701 1.00 92.81 123 THR A C 1
ATOM 971 O O . THR A 1 123 ? -12.180 2.240 25.418 1.00 92.81 123 THR A O 1
ATOM 974 N N . GLU A 1 124 ? -12.837 4.346 25.785 1.00 91.31 124 GLU A N 1
ATOM 975 C CA . GLU A 1 124 ? -11.489 4.906 25.677 1.00 91.31 124 GLU A CA 1
ATOM 976 C C . GLU A 1 124 ? -10.473 4.262 26.644 1.00 91.31 124 GLU A C 1
ATOM 978 O O . GLU A 1 124 ? -9.308 4.077 26.287 1.00 91.31 124 GLU A O 1
ATOM 983 N N . LYS A 1 125 ? -10.905 3.852 27.849 1.00 91.44 125 LYS A N 1
ATOM 984 C CA . LYS A 1 125 ? -10.030 3.209 28.841 1.00 91.44 125 LYS A CA 1
ATOM 985 C C . LYS A 1 125 ? -9.606 1.819 28.387 1.00 91.44 125 LYS A C 1
ATOM 987 O O . LYS A 1 125 ? -8.473 1.416 28.630 1.00 91.44 125 LYS A O 1
ATOM 992 N N . PHE A 1 126 ? -10.495 1.092 27.714 1.00 94.69 126 PHE A N 1
ATOM 993 C CA . PHE A 1 126 ? -10.156 -0.196 27.116 1.00 94.69 126 PHE A CA 1
ATOM 994 C C . PHE A 1 126 ? -9.121 -0.038 26.012 1.00 94.69 126 PHE A C 1
ATOM 996 O O . PHE A 1 126 ? -8.105 -0.729 26.033 1.00 94.69 126 PHE A O 1
ATOM 1003 N N . ILE A 1 127 ? -9.347 0.904 25.094 1.00 95.19 127 ILE A N 1
ATOM 1004 C CA . ILE A 1 127 ? -8.417 1.194 23.997 1.00 95.19 127 ILE A CA 1
ATOM 1005 C C . ILE A 1 127 ? -7.044 1.564 24.571 1.00 95.19 127 ILE A C 1
ATOM 1007 O O . ILE A 1 127 ? -6.034 0.954 24.217 1.00 95.19 127 ILE A O 1
ATOM 1011 N N . ARG A 1 128 ? -7.009 2.477 25.549 1.00 93.62 128 ARG A N 1
ATOM 1012 C CA . ARG A 1 128 ? -5.778 2.872 26.242 1.00 93.62 128 ARG A CA 1
ATOM 1013 C C . ARG A 1 128 ? -5.083 1.702 26.933 1.00 93.62 128 ARG A C 1
ATOM 1015 O O . ARG A 1 128 ? -3.857 1.639 26.943 1.00 93.62 128 ARG A O 1
ATOM 1022 N N . LYS A 1 129 ? -5.830 0.761 27.504 1.00 94.81 129 LYS A N 1
ATOM 1023 C CA . LYS A 1 129 ? -5.251 -0.381 28.215 1.00 94.81 129 LYS A CA 1
ATOM 1024 C C . LYS A 1 129 ? -4.673 -1.434 27.273 1.00 94.81 129 LYS A C 1
ATOM 1026 O O . LYS A 1 129 ? -3.579 -1.923 27.531 1.00 94.81 129 LYS A O 1
ATOM 1031 N N . TYR A 1 130 ? -5.389 -1.779 26.205 1.00 95.81 130 TYR A N 1
ATOM 1032 C CA . TYR A 1 130 ? -5.090 -2.981 25.422 1.00 95.81 130 TYR A CA 1
ATOM 1033 C C . TYR A 1 130 ? -4.481 -2.714 24.046 1.00 95.81 130 TYR A C 1
ATOM 1035 O O . TYR A 1 130 ? -3.787 -3.579 23.523 1.00 95.81 130 TYR A O 1
ATOM 1043 N N . TRP A 1 131 ? -4.707 -1.549 23.435 1.00 96.56 131 TRP A N 1
ATOM 1044 C CA . TRP A 1 131 ? -4.269 -1.324 22.056 1.00 96.56 131 TRP A CA 1
ATOM 1045 C C . TRP A 1 131 ? -2.908 -0.656 21.992 1.00 96.56 131 TRP A C 1
ATOM 1047 O O . TRP A 1 131 ? -2.706 0.438 22.520 1.00 96.56 131 TRP A O 1
ATOM 1057 N N . ARG A 1 132 ? -1.978 -1.289 21.283 1.00 96.69 132 ARG A N 1
ATOM 1058 C CA . ARG A 1 132 ? -0.662 -0.735 20.967 1.00 96.69 132 ARG A CA 1
ATOM 1059 C C . ARG A 1 132 ? -0.385 -0.989 19.499 1.00 96.69 132 ARG A C 1
ATOM 1061 O O . ARG A 1 132 ? -0.584 -2.102 19.020 1.00 96.69 132 ARG A O 1
ATOM 1068 N N . PHE A 1 133 ? 0.092 0.026 18.804 1.00 96.06 133 PHE A N 1
ATOM 1069 C CA . PHE A 1 133 ? 0.411 -0.054 17.391 1.00 96.06 133 PHE A CA 1
ATOM 1070 C C . PHE A 1 133 ? 1.846 0.421 17.142 1.00 96.06 133 PHE A C 1
ATOM 1072 O O . PHE A 1 133 ? 2.361 1.256 17.890 1.00 96.06 133 PHE A O 1
ATOM 1079 N N . PRO A 1 134 ? 2.512 -0.101 16.099 1.00 93.62 134 PRO A N 1
ATOM 1080 C CA . PRO A 1 134 ? 3.821 0.381 15.700 1.00 93.62 134 PRO A CA 1
ATOM 1081 C C . PRO A 1 134 ? 3.722 1.781 15.080 1.00 93.62 134 PRO A C 1
ATOM 1083 O O . PRO A 1 134 ? 2.680 2.180 14.560 1.00 93.62 134 PRO A O 1
ATOM 1086 N N . ASP A 1 135 ? 4.844 2.498 15.064 1.00 91.19 135 ASP A N 1
ATOM 1087 C CA . ASP A 1 135 ? 4.918 3.915 14.691 1.00 91.19 135 ASP A CA 1
ATOM 1088 C C . ASP A 1 135 ? 4.376 4.267 13.296 1.00 91.19 135 ASP A C 1
ATOM 1090 O O . ASP A 1 135 ? 3.879 5.375 13.081 1.00 91.19 135 ASP A O 1
ATOM 1094 N N . ASN A 1 136 ? 4.482 3.330 12.352 1.00 92.75 136 ASN A N 1
ATOM 1095 C CA . ASN A 1 136 ? 3.980 3.459 10.988 1.00 92.75 136 ASN A CA 1
ATOM 1096 C C . ASN A 1 136 ? 2.784 2.527 10.769 1.00 92.75 136 ASN A C 1
ATOM 1098 O O . ASN A 1 136 ? 2.764 1.731 9.837 1.00 92.75 136 ASN A O 1
ATOM 1102 N N . SER A 1 137 ? 1.792 2.595 11.648 1.00 95.56 137 SER A N 1
ATOM 1103 C CA . SER A 1 137 ? 0.529 1.864 11.504 1.00 95.56 137 SER A CA 1
ATOM 1104 C C . SER A 1 137 ? -0.613 2.757 11.034 1.00 95.56 137 SER A C 1
ATOM 1106 O O . SER A 1 137 ? -0.627 3.960 11.305 1.00 95.56 137 SER A O 1
ATOM 1108 N N . LEU A 1 138 ? -1.579 2.151 10.345 1.00 97.44 138 LEU A N 1
ATOM 1109 C CA . LEU A 1 138 ? -2.849 2.766 9.981 1.00 97.44 138 LEU A CA 1
ATOM 1110 C C . LEU A 1 138 ? -3.971 2.126 10.796 1.00 97.44 138 LEU A C 1
ATOM 1112 O O . LEU A 1 138 ? -4.214 0.925 10.690 1.00 97.44 138 LEU A O 1
ATOM 1116 N N . VAL A 1 139 ? -4.675 2.936 11.576 1.00 97.69 139 VAL A N 1
ATOM 1117 C CA . VAL A 1 139 ? -5.903 2.551 12.273 1.00 97.69 139 VAL A CA 1
ATOM 1118 C C . VAL A 1 139 ? -7.084 3.163 11.532 1.00 97.69 139 VAL A C 1
ATOM 1120 O O . VAL A 1 139 ? -7.111 4.365 11.303 1.00 97.69 139 VAL A O 1
ATOM 1123 N N . PHE A 1 140 ? -8.070 2.356 11.163 1.00 97.50 140 PHE A N 1
ATOM 1124 C CA . PHE A 1 140 ? -9.313 2.792 10.542 1.00 97.50 140 PHE A CA 1
ATOM 1125 C C . PHE A 1 140 ? -10.488 2.301 11.385 1.00 97.50 140 PHE A C 1
ATOM 1127 O O . PHE A 1 140 ? -10.742 1.098 11.468 1.00 97.50 140 PHE A O 1
ATOM 1134 N N . LEU A 1 141 ? -11.237 3.228 11.977 1.00 96.56 141 LEU A N 1
ATOM 1135 C CA . LEU A 1 141 ? -12.462 2.918 12.709 1.00 96.56 141 LEU A CA 1
ATOM 1136 C C . LEU A 1 141 ? -13.671 3.290 11.851 1.00 96.56 141 LEU A C 1
ATOM 1138 O O . LEU A 1 141 ? -14.051 4.456 11.751 1.00 96.56 141 LEU A O 1
ATOM 1142 N N . HIS A 1 142 ? -14.286 2.289 11.232 1.00 94.38 142 HIS A N 1
ATOM 1143 C CA . HIS A 1 142 ? -15.516 2.445 10.470 1.00 94.38 142 HIS A CA 1
ATOM 1144 C C . HIS A 1 142 ? -16.711 2.366 11.426 1.00 94.38 142 HIS A C 1
ATOM 1146 O O . HIS A 1 142 ? -17.303 1.306 11.589 1.00 94.38 142 HIS A O 1
ATOM 1152 N N . ALA A 1 143 ? -16.998 3.467 12.123 1.00 92.69 143 ALA A N 1
ATOM 1153 C CA . ALA A 1 143 ? -18.095 3.562 13.083 1.00 92.69 143 ALA A CA 1
ATOM 1154 C C . ALA A 1 143 ? -18.573 5.019 13.237 1.00 92.69 143 ALA A C 1
ATOM 1156 O O . ALA A 1 143 ? -17.819 5.956 12.966 1.00 92.69 143 ALA A O 1
ATOM 1157 N N . CYS A 1 144 ? -19.826 5.222 13.651 1.00 90.06 144 CYS A N 1
ATOM 1158 C CA . CYS A 1 144 ? -20.446 6.547 13.753 1.00 90.06 144 CYS A CA 1
ATOM 1159 C C . CYS A 1 144 ? -19.715 7.480 14.738 1.00 90.06 144 CYS A C 1
ATOM 1161 O O . CYS A 1 144 ? -19.643 7.190 15.928 1.00 90.06 144 CYS A O 1
ATOM 1163 N N . MET A 1 145 ? -19.245 8.644 14.292 1.00 89.75 145 MET A N 1
ATOM 1164 C CA . MET A 1 145 ? -18.512 9.623 15.109 1.00 89.75 145 MET A CA 1
ATOM 1165 C C . MET A 1 145 ? -17.175 9.069 15.629 1.00 89.75 145 MET A C 1
ATOM 1167 O O . MET A 1 145 ? -16.699 9.475 16.690 1.00 89.75 145 MET A O 1
ATOM 1171 N N . SER A 1 146 ? -16.570 8.109 14.921 1.00 93.12 146 SER A N 1
ATOM 1172 C CA . SER A 1 146 ? -15.286 7.526 15.314 1.00 93.12 146 SER A CA 1
ATOM 1173 C C . SER A 1 146 ? -14.122 8.512 15.203 1.00 93.12 146 SER A C 1
ATOM 1175 O O . SER A 1 146 ? -13.152 8.377 15.943 1.00 93.12 146 SER A O 1
ATOM 1177 N N . PHE A 1 147 ? -14.219 9.530 14.345 1.00 93.38 147 PHE A N 1
ATOM 1178 C CA . PHE A 1 147 ? -13.247 10.618 14.287 1.00 93.38 147 PHE A CA 1
ATOM 1179 C C . PHE A 1 147 ? -13.656 11.748 15.231 1.00 93.38 147 PHE A C 1
ATOM 1181 O O . PHE A 1 147 ? -14.352 12.690 14.857 1.00 93.38 147 PHE A O 1
ATOM 1188 N N . ASN A 1 148 ? -13.245 11.619 16.489 1.00 89.81 148 ASN A N 1
ATOM 1189 C CA . ASN A 1 148 ? -13.500 12.594 17.544 1.00 89.81 148 ASN A CA 1
ATOM 1190 C C . ASN A 1 148 ? -12.232 12.875 18.351 1.00 89.81 148 ASN A C 1
ATOM 1192 O O . ASN A 1 148 ? -11.308 12.064 18.372 1.00 89.81 148 ASN A O 1
ATOM 1196 N N . GLU A 1 149 ? -12.200 14.019 19.035 1.00 90.25 149 GLU A N 1
ATOM 1197 C CA . GLU A 1 149 ? -10.993 14.506 19.709 1.00 90.25 149 GLU A CA 1
ATOM 1198 C C . GLU A 1 149 ? -10.419 13.526 20.756 1.00 90.25 149 GLU A C 1
ATOM 1200 O O . GLU A 1 149 ? -9.210 13.276 20.717 1.00 90.25 149 GLU A O 1
ATOM 1205 N N . PRO A 1 150 ? -11.227 12.899 21.640 1.00 89.88 150 PRO A N 1
ATOM 1206 C CA . PRO A 1 150 ? -10.723 11.871 22.552 1.00 89.88 150 PRO A CA 1
ATOM 1207 C C . PRO A 1 150 ? -10.046 10.686 21.848 1.00 89.88 150 PRO A C 1
ATOM 1209 O O . PRO A 1 150 ? -8.906 10.349 22.180 1.00 89.88 150 PRO A O 1
ATOM 1212 N N . LEU A 1 151 ? -10.694 10.074 20.846 1.00 91.56 151 LEU A N 1
ATOM 1213 C CA . LEU A 1 151 ? -10.107 8.943 20.115 1.00 91.56 151 LEU A CA 1
ATOM 1214 C C . LEU A 1 151 ? -8.885 9.352 19.298 1.00 91.56 151 LEU A C 1
ATOM 1216 O O . LEU A 1 151 ? -7.882 8.639 19.327 1.00 91.56 151 LEU A O 1
ATOM 1220 N N . ASN A 1 152 ? -8.942 10.501 18.621 1.00 93.25 152 ASN A N 1
ATOM 1221 C CA . ASN A 1 152 ? -7.814 11.060 17.879 1.00 93.25 152 ASN A CA 1
ATOM 1222 C C . ASN A 1 152 ? -6.599 11.193 18.795 1.00 93.25 152 ASN A C 1
ATOM 1224 O O . ASN A 1 152 ? -5.515 10.704 18.474 1.00 93.25 152 ASN A O 1
ATOM 1228 N N . THR A 1 153 ? -6.806 11.799 19.964 1.00 93.94 153 THR A N 1
ATOM 1229 C CA . THR A 1 153 ? -5.755 12.014 20.954 1.00 93.94 153 THR A CA 1
ATOM 1230 C C . THR A 1 153 ? -5.175 10.688 21.432 1.00 93.94 153 THR A C 1
ATOM 1232 O O . THR A 1 153 ? -3.958 10.527 21.433 1.00 93.94 153 THR A O 1
ATOM 1235 N N . ILE A 1 154 ? -6.005 9.716 21.815 1.00 95.00 154 ILE A N 1
ATOM 1236 C CA . ILE A 1 154 ? -5.535 8.434 22.360 1.00 95.00 154 ILE A CA 1
ATOM 1237 C C . ILE A 1 154 ? -4.808 7.606 21.303 1.00 95.00 154 ILE A C 1
ATOM 1239 O O . ILE A 1 154 ? -3.714 7.104 21.568 1.00 95.00 154 ILE A O 1
ATOM 1243 N N . LEU A 1 155 ? -5.382 7.482 20.106 1.00 96.62 155 LEU A N 1
ATOM 1244 C CA . LEU A 1 155 ? -4.823 6.643 19.051 1.00 96.62 155 LEU A CA 1
ATOM 1245 C C . LEU A 1 155 ? -3.504 7.208 18.522 1.00 96.62 155 LEU A C 1
ATOM 1247 O O . LEU A 1 155 ? -2.559 6.443 18.337 1.00 96.62 155 LEU A O 1
ATOM 1251 N N . LEU A 1 156 ? -3.418 8.529 18.336 1.00 97.12 156 LEU A N 1
ATOM 1252 C CA . LEU A 1 156 ? -2.233 9.197 17.791 1.00 97.12 156 LEU A CA 1
ATOM 1253 C C . LEU A 1 156 ? -1.201 9.581 18.859 1.00 97.12 156 LEU A C 1
ATOM 1255 O O . LEU A 1 156 ? -0.087 9.961 18.507 1.00 97.12 156 LEU A O 1
ATOM 1259 N N . SER A 1 157 ? -1.514 9.496 20.154 1.00 96.31 157 SER A N 1
ATOM 1260 C CA . SER A 1 157 ? -0.510 9.733 21.198 1.00 96.31 157 SER A CA 1
ATOM 1261 C C . SER A 1 157 ? 0.522 8.600 21.233 1.00 96.31 157 SER A C 1
ATOM 1263 O O . SER A 1 157 ? 0.163 7.436 21.038 1.00 96.31 157 SER A O 1
ATOM 1265 N N . PRO A 1 158 ? 1.809 8.897 21.488 1.00 94.75 158 PRO A N 1
ATOM 1266 C CA . PRO A 1 158 ? 2.838 7.873 21.617 1.00 94.75 158 PRO A CA 1
ATOM 1267 C C . PRO A 1 158 ? 2.569 6.952 22.813 1.00 94.75 158 PRO A C 1
ATOM 1269 O O . PRO A 1 158 ? 1.967 7.350 23.812 1.00 94.75 158 PRO A O 1
ATOM 1272 N N . VAL A 1 159 ? 3.064 5.718 22.722 1.00 93.81 159 VAL A N 1
ATOM 1273 C CA . VAL A 1 159 ? 3.060 4.786 23.853 1.00 93.81 159 VAL A CA 1
ATOM 1274 C C . VAL A 1 159 ? 4.077 5.273 24.886 1.00 93.81 159 VAL A C 1
ATOM 1276 O O . VAL A 1 159 ? 5.249 5.471 24.566 1.00 93.81 159 VAL A O 1
ATOM 1279 N N . THR A 1 160 ? 3.635 5.456 26.126 1.00 92.94 160 THR A N 1
ATOM 1280 C CA . THR A 1 160 ? 4.476 5.814 27.278 1.00 92.94 160 THR A CA 1
ATOM 1281 C C . THR A 1 160 ? 4.458 4.692 28.320 1.00 92.94 160 THR A C 1
ATOM 1283 O O . THR A 1 160 ? 3.658 3.756 28.231 1.00 92.94 160 THR A O 1
ATOM 1286 N N . SER A 1 161 ? 5.346 4.780 29.315 1.00 90.00 161 SER A N 1
ATOM 1287 C CA . SER A 1 161 ? 5.396 3.846 30.448 1.00 90.00 161 SER A CA 1
ATOM 1288 C C . SER A 1 161 ? 4.285 4.050 31.484 1.00 90.00 161 SER A C 1
ATOM 1290 O O . SER A 1 161 ? 4.148 3.225 32.379 1.00 90.00 161 SER A O 1
ATOM 1292 N N . ASP A 1 162 ? 3.544 5.155 31.413 1.00 90.12 162 ASP A N 1
ATOM 1293 C CA . ASP A 1 162 ? 2.488 5.499 32.364 1.00 90.12 162 ASP A CA 1
ATOM 1294 C C . ASP A 1 162 ? 1.128 5.050 31.819 1.00 90.12 162 ASP A C 1
ATOM 1296 O O . ASP A 1 162 ? 0.652 5.572 30.815 1.00 90.12 162 ASP A O 1
ATOM 1300 N N . GLU A 1 163 ? 0.500 4.080 32.483 1.00 82.88 163 GLU A N 1
ATOM 1301 C CA . GLU A 1 163 ? -0.766 3.480 32.051 1.00 82.88 163 GLU A CA 1
ATOM 1302 C C . GLU A 1 163 ? -1.923 4.489 31.937 1.00 82.88 163 GLU A C 1
ATOM 1304 O O . GLU A 1 163 ? -2.832 4.277 31.131 1.00 82.88 163 GLU A O 1
ATOM 1309 N N . GLU A 1 164 ? -1.895 5.593 32.691 1.00 80.44 164 GLU A N 1
ATOM 1310 C CA . GLU A 1 164 ? -2.968 6.595 32.665 1.00 80.44 164 GLU A CA 1
ATOM 1311 C C . GLU A 1 164 ? -2.843 7.557 31.479 1.00 80.44 164 GLU A C 1
ATOM 1313 O O . GLU A 1 164 ? -3.852 8.003 30.925 1.00 80.44 164 GLU A O 1
ATOM 1318 N N . THR A 1 165 ? -1.613 7.853 31.051 1.00 85.31 165 THR A N 1
ATOM 1319 C CA . THR A 1 165 ? -1.330 8.845 29.999 1.00 85.31 165 THR A CA 1
ATOM 1320 C C . THR A 1 165 ? -0.875 8.234 28.674 1.00 85.31 165 THR A C 1
ATOM 1322 O O . THR A 1 165 ? -0.868 8.928 27.657 1.00 85.31 165 THR A O 1
ATOM 1325 N N . THR A 1 166 ? -0.543 6.940 28.647 1.00 92.69 166 THR A N 1
ATOM 1326 C CA . THR A 1 166 ? -0.060 6.228 27.453 1.00 92.69 166 THR A CA 1
ATOM 1327 C C . THR A 1 166 ? -1.070 6.290 26.310 1.00 92.69 166 THR A C 1
ATOM 1329 O O . THR A 1 166 ? -2.264 6.091 26.522 1.00 92.69 166 THR A O 1
ATOM 1332 N N . GLY A 1 167 ? -0.622 6.608 25.096 1.00 94.19 167 GLY A N 1
ATOM 1333 C CA . GLY A 1 167 ? -1.437 6.479 23.889 1.00 94.19 167 GLY A CA 1
ATOM 1334 C C . GLY A 1 167 ? -1.343 5.084 23.273 1.00 94.19 167 GLY A C 1
ATOM 1335 O O . GLY A 1 167 ? -0.723 4.174 23.826 1.00 94.19 167 GLY A O 1
ATOM 1336 N N . CYS A 1 168 ? -1.930 4.913 22.091 1.00 96.50 168 CYS A N 1
ATOM 1337 C CA . CYS A 1 168 ? -1.815 3.664 21.334 1.00 96.50 168 CYS A CA 1
ATOM 1338 C C . CYS A 1 168 ? -0.634 3.655 20.358 1.00 96.50 168 CYS A C 1
ATOM 1340 O O . CYS A 1 168 ? -0.222 2.580 19.932 1.00 96.50 168 CYS A O 1
ATOM 1342 N N . GLY A 1 169 ? -0.074 4.815 20.006 1.00 96.38 169 GLY A N 1
ATOM 1343 C CA . GLY A 1 169 ? 1.088 4.930 19.124 1.00 96.38 169 GLY A CA 1
ATOM 1344 C C . GLY A 1 169 ? 0.799 4.773 17.631 1.00 96.38 169 GLY A C 1
ATOM 1345 O O . GLY A 1 169 ? 1.745 4.585 16.868 1.00 96.38 169 GLY A O 1
ATOM 1346 N N . ALA A 1 170 ? -0.463 4.861 17.200 1.00 97.12 170 ALA A N 1
ATOM 1347 C CA . ALA A 1 170 ? -0.800 4.762 15.787 1.00 97.12 170 ALA A CA 1
ATOM 1348 C C . ALA A 1 170 ? -0.141 5.889 14.979 1.00 97.12 170 ALA A C 1
ATOM 1350 O O . ALA A 1 170 ? -0.052 7.037 15.424 1.00 97.12 170 ALA A O 1
ATOM 1351 N N . GLY A 1 171 ? 0.322 5.560 13.774 1.00 96.38 171 GLY A N 1
ATOM 1352 C CA . GLY A 1 171 ? 0.933 6.539 12.878 1.00 96.38 171 GLY A CA 1
ATOM 1353 C C . GLY A 1 171 ? -0.110 7.435 12.218 1.00 96.38 171 GLY A C 1
ATOM 1354 O O . GLY A 1 171 ? -0.007 8.665 12.240 1.00 96.38 171 GLY A O 1
ATOM 1355 N N . VAL A 1 172 ? -1.134 6.795 11.660 1.00 97.44 172 VAL A N 1
ATOM 1356 C CA . VAL A 1 172 ? -2.299 7.426 11.045 1.00 97.44 172 VAL A CA 1
ATOM 1357 C C . VAL A 1 172 ? -3.569 6.830 11.638 1.00 97.44 172 VAL A C 1
ATOM 1359 O O . VAL A 1 172 ? -3.665 5.617 11.824 1.00 97.44 172 VAL A O 1
ATOM 1362 N N . PHE A 1 173 ? -4.553 7.687 11.889 1.00 97.69 173 PHE A N 1
ATOM 1363 C CA . PHE A 1 173 ? -5.893 7.302 12.304 1.00 97.69 173 PHE A CA 1
ATOM 1364 C C . PHE A 1 173 ? -6.925 7.865 11.326 1.00 97.69 173 PHE A C 1
ATOM 1366 O O . PHE A 1 173 ? -6.894 9.058 11.049 1.00 97.69 173 PHE A O 1
ATOM 1373 N N . CYS A 1 174 ? -7.836 7.024 10.840 1.00 97.06 174 CYS A N 1
ATOM 1374 C CA . CYS A 1 174 ? -8.967 7.392 9.995 1.00 97.06 174 CYS A CA 1
ATOM 1375 C C . CYS A 1 174 ? -10.294 7.032 10.676 1.00 97.06 174 CYS A C 1
ATOM 1377 O O . CYS A 1 174 ? -10.437 5.940 11.235 1.00 97.06 174 CYS A O 1
ATOM 1379 N N . GLY A 1 175 ? -11.295 7.899 10.552 1.00 95.38 175 GLY A N 1
ATOM 1380 C CA . GLY A 1 175 ? -12.637 7.656 11.073 1.00 95.38 175 GLY A CA 1
ATOM 1381 C C . GLY A 1 175 ? -13.682 8.578 10.454 1.00 95.38 175 GLY A C 1
ATOM 1382 O O . GLY A 1 175 ? -13.381 9.380 9.573 1.00 95.38 175 GLY A O 1
ATOM 1383 N N . TRP A 1 176 ? -14.913 8.486 10.941 1.00 93.00 176 TRP A N 1
ATOM 1384 C CA . TRP A 1 176 ? -16.035 9.294 10.472 1.00 93.00 176 TRP A CA 1
ATOM 1385 C C . TRP A 1 176 ? -16.374 10.398 11.463 1.00 93.00 176 TRP A C 1
ATOM 1387 O O . TRP A 1 176 ? -16.480 10.143 12.662 1.00 93.00 176 TRP A O 1
ATOM 1397 N N . SER A 1 177 ? -16.604 11.613 10.966 1.00 90.69 177 SER A N 1
ATOM 1398 C CA . SER A 1 177 ? -17.020 12.741 11.807 1.00 90.69 177 SER A CA 1
ATOM 1399 C C . SER A 1 177 ? -18.440 12.590 12.362 1.00 90.69 177 SER A C 1
ATOM 1401 O O . SER A 1 177 ? -18.751 13.119 13.428 1.00 90.69 177 SER A O 1
ATOM 1403 N N . TRP A 1 178 ? -19.297 11.835 11.666 1.00 87.44 178 TRP A N 1
ATOM 1404 C CA . TRP A 1 178 ? -20.675 11.547 12.071 1.00 87.44 178 TRP A CA 1
ATOM 1405 C C . TRP A 1 178 ? -21.103 10.133 11.638 1.00 87.44 178 TRP A C 1
ATOM 1407 O O . TRP A 1 178 ? -20.352 9.191 11.866 1.00 87.44 178 TRP A O 1
ATOM 1417 N N . GLY A 1 179 ? -22.274 9.943 11.025 1.00 83.81 179 GLY A N 1
ATOM 1418 C CA . GLY A 1 179 ? -22.784 8.630 10.607 1.00 83.81 179 GLY A CA 1
ATOM 1419 C C . GLY A 1 179 ? -21.881 7.876 9.618 1.00 83.81 179 GLY A C 1
ATOM 1420 O O . GLY A 1 179 ? -21.641 8.333 8.505 1.00 83.81 179 GLY A O 1
ATOM 1421 N N . ALA A 1 180 ? -21.416 6.689 10.004 1.00 82.19 180 ALA A N 1
ATOM 1422 C CA . ALA A 1 180 ? -20.634 5.807 9.143 1.00 82.19 180 ALA A CA 1
ATOM 1423 C C . ALA A 1 180 ? -21.567 4.888 8.341 1.00 82.19 180 ALA A C 1
ATOM 1425 O O . ALA A 1 180 ? -21.755 3.725 8.693 1.00 82.19 180 ALA A O 1
ATOM 1426 N N . THR A 1 181 ? -22.208 5.419 7.300 1.00 73.56 181 THR A N 1
ATOM 1427 C CA . THR A 1 181 ? -23.085 4.635 6.420 1.00 73.56 181 THR A CA 1
ATOM 1428 C C . THR A 1 181 ? -22.402 4.316 5.083 1.00 73.56 181 THR A C 1
ATOM 1430 O O . THR A 1 181 ? -21.986 5.183 4.323 1.00 73.56 181 THR A O 1
ATOM 1433 N N . GLY A 1 182 ? -22.294 3.026 4.767 1.00 79.25 182 GLY A N 1
ATOM 1434 C CA . GLY A 1 182 ? -21.807 2.551 3.473 1.00 79.25 182 GLY A CA 1
ATOM 1435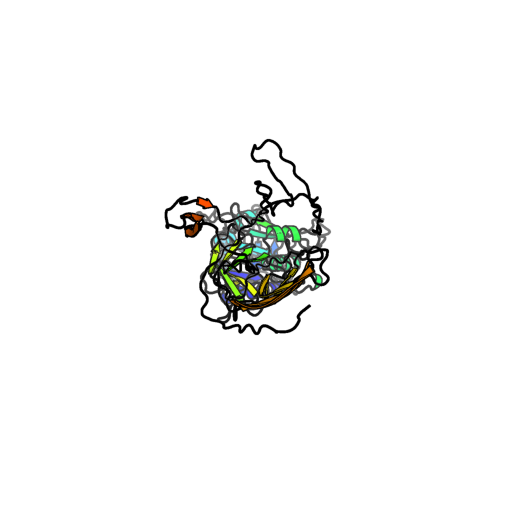 C C . GLY A 1 182 ? -20.294 2.337 3.376 1.00 79.25 182 GLY A C 1
ATOM 1436 O O . GLY A 1 182 ? -19.470 2.985 4.011 1.00 79.25 182 GLY A O 1
ATOM 1437 N N . ASP A 1 183 ? -19.922 1.411 2.498 1.00 86.50 183 ASP A N 1
ATOM 1438 C CA . ASP A 1 183 ? -18.568 0.858 2.435 1.00 86.50 183 ASP A CA 1
ATOM 1439 C C . ASP A 1 183 ? -17.676 1.512 1.367 1.00 86.50 183 ASP A C 1
ATOM 1441 O O . ASP A 1 183 ? -16.535 1.108 1.148 1.00 86.50 183 ASP A O 1
ATOM 1445 N N . LEU A 1 184 ? -18.185 2.498 0.639 1.00 86.62 184 LEU A N 1
ATOM 1446 C CA . LEU A 1 184 ? -17.544 2.949 -0.590 1.00 86.62 184 LEU A CA 1
ATOM 1447 C C . LEU A 1 184 ? -16.266 3.757 -0.347 1.00 86.62 184 LEU A C 1
ATOM 1449 O O . LEU A 1 184 ? -15.239 3.500 -0.974 1.00 86.62 184 LEU A O 1
ATOM 1453 N N . ALA A 1 185 ? -16.308 4.701 0.592 1.00 90.31 185 ALA A N 1
ATOM 1454 C CA . ALA A 1 185 ? -15.152 5.511 0.963 1.00 90.31 185 ALA A CA 1
ATOM 1455 C C . ALA A 1 185 ? -13.968 4.667 1.484 1.00 90.31 185 ALA A C 1
ATOM 1457 O O . ALA A 1 185 ? -12.872 4.806 0.940 1.00 90.31 185 ALA A O 1
ATOM 1458 N N . PRO A 1 186 ? -14.132 3.756 2.468 1.00 92.25 186 PRO A N 1
ATOM 1459 C CA . PRO A 1 186 ? -13.031 2.888 2.893 1.00 92.25 186 PRO A CA 1
ATOM 1460 C C . PRO A 1 186 ? -12.547 1.948 1.780 1.00 92.25 186 PRO A C 1
ATOM 1462 O O . PRO A 1 186 ? -11.338 1.779 1.641 1.00 92.25 186 PRO A O 1
ATOM 1465 N N . ARG A 1 187 ? -13.434 1.376 0.946 1.00 92.25 187 ARG A N 1
ATOM 1466 C CA . ARG A 1 187 ? -13.010 0.561 -0.211 1.00 92.25 187 ARG A CA 1
ATOM 1467 C C . ARG A 1 187 ? -12.123 1.372 -1.148 1.00 92.25 187 ARG A C 1
ATOM 1469 O O . ARG A 1 187 ? -11.051 0.910 -1.521 1.00 92.25 187 ARG A O 1
ATOM 1476 N N . TYR A 1 188 ? -12.541 2.590 -1.481 1.00 92.62 188 TYR A N 1
ATOM 1477 C CA . TYR A 1 188 ? -11.778 3.488 -2.339 1.00 92.62 188 TYR A CA 1
ATOM 1478 C C . TYR A 1 188 ? -10.420 3.852 -1.727 1.00 92.62 188 TYR A C 1
ATOM 1480 O O . TYR A 1 188 ? -9.398 3.724 -2.400 1.00 92.62 188 TYR A O 1
ATOM 1488 N N . LEU A 1 189 ? -10.394 4.236 -0.445 1.00 95.00 189 LEU A N 1
ATOM 1489 C CA . LEU A 1 189 ? -9.164 4.557 0.281 1.00 95.00 189 LEU A CA 1
ATOM 1490 C C . LEU A 1 189 ? -8.157 3.404 0.187 1.00 95.00 189 LEU A C 1
ATOM 1492 O O . LEU A 1 189 ? -7.038 3.596 -0.285 1.00 95.00 189 LEU A O 1
ATOM 1496 N N . PHE A 1 190 ? -8.552 2.197 0.601 1.00 96.19 190 PHE A N 1
ATOM 1497 C CA . PHE A 1 190 ? -7.644 1.051 0.610 1.00 96.19 190 PHE A CA 1
ATOM 1498 C C . PHE A 1 190 ? -7.265 0.589 -0.799 1.00 96.19 190 PHE A C 1
ATOM 1500 O O . PHE A 1 190 ? -6.101 0.258 -1.016 1.00 96.19 190 PHE A O 1
ATOM 1507 N N . ASP A 1 191 ? -8.182 0.627 -1.771 1.00 95.44 191 ASP A N 1
ATOM 1508 C CA . ASP A 1 191 ? -7.876 0.311 -3.171 1.00 95.44 191 ASP A CA 1
ATOM 1509 C C . ASP A 1 191 ? -6.746 1.196 -3.716 1.00 95.44 191 ASP A C 1
ATOM 1511 O O . ASP A 1 191 ? -5.827 0.704 -4.375 1.00 95.44 191 ASP A O 1
ATOM 1515 N N . ARG A 1 192 ? -6.786 2.494 -3.398 1.00 96.00 192 ARG A N 1
ATOM 1516 C CA . ARG A 1 192 ? -5.848 3.502 -3.907 1.00 96.00 192 ARG A CA 1
ATOM 1517 C C . ARG A 1 192 ? -4.524 3.505 -3.139 1.00 96.00 192 ARG A C 1
ATOM 1519 O O . ARG A 1 192 ? -3.467 3.593 -3.763 1.00 96.00 192 ARG A O 1
ATOM 1526 N N . LEU A 1 193 ? -4.557 3.277 -1.824 1.00 96.81 193 LEU A N 1
ATOM 1527 C CA . LEU A 1 193 ? -3.355 3.080 -0.999 1.00 96.81 193 LEU A CA 1
ATOM 1528 C C . LEU A 1 193 ? -2.571 1.810 -1.360 1.00 96.81 193 LEU A C 1
ATOM 1530 O O . LEU A 1 193 ? -1.349 1.772 -1.221 1.00 96.81 193 LEU A O 1
ATOM 1534 N N . LEU A 1 194 ? -3.273 0.759 -1.793 1.00 96.69 194 LEU A N 1
ATOM 1535 C CA . LEU A 1 194 ? -2.682 -0.521 -2.188 1.00 96.69 194 LEU A CA 1
ATOM 1536 C C . LEU A 1 194 ? -2.420 -0.614 -3.696 1.00 96.69 194 LEU A C 1
ATOM 1538 O O . LEU A 1 194 ? -1.711 -1.518 -4.136 1.00 96.69 194 LEU A O 1
ATOM 1542 N N . GLY A 1 195 ? -3.015 0.266 -4.507 1.00 95.50 195 GLY A N 1
ATOM 1543 C CA . GLY A 1 195 ? -3.071 0.110 -5.962 1.00 95.50 195 GLY A CA 1
ATOM 1544 C C . GLY A 1 195 ? -3.679 -1.238 -6.368 1.00 95.50 195 GLY A C 1
ATOM 1545 O O . GLY A 1 195 ? -3.156 -1.898 -7.267 1.00 95.50 195 GLY A O 1
ATOM 1546 N N . ALA A 1 196 ? -4.687 -1.719 -5.632 1.00 94.12 196 ALA A N 1
ATOM 1547 C CA . ALA A 1 196 ? -5.296 -3.032 -5.855 1.00 94.12 196 ALA A CA 1
ATOM 1548 C C . ALA A 1 196 ? -6.093 -3.055 -7.167 1.00 94.12 196 ALA A C 1
ATOM 1550 O O . ALA A 1 196 ? -5.990 -4.010 -7.934 1.00 94.12 196 ALA A O 1
ATOM 1551 N N . ASN A 1 197 ? -6.819 -1.970 -7.452 1.00 93.50 197 ASN A N 1
ATOM 1552 C CA . ASN A 1 197 ? -7.720 -1.835 -8.592 1.00 93.50 197 ASN A CA 1
ATOM 1553 C C . ASN A 1 197 ? -8.773 -2.961 -8.660 1.00 93.50 197 ASN A C 1
ATOM 1555 O O . ASN A 1 197 ? -9.045 -3.530 -9.726 1.00 93.50 197 ASN A O 1
ATOM 1559 N N . LEU A 1 198 ? -9.320 -3.300 -7.492 1.00 91.50 198 LEU A N 1
ATOM 1560 C CA . LEU A 1 198 ? -10.267 -4.391 -7.249 1.00 91.50 198 LEU A CA 1
ATOM 1561 C C . LEU A 1 198 ? -11.622 -3.893 -6.725 1.00 91.50 198 LEU A C 1
ATOM 1563 O O . LEU A 1 198 ? -12.485 -4.708 -6.398 1.00 91.50 198 LEU A O 1
ATOM 1567 N N . ILE A 1 199 ? -11.836 -2.575 -6.660 1.00 86.88 199 ILE A N 1
ATOM 1568 C CA . ILE A 1 199 ? -13.155 -2.020 -6.353 1.00 86.88 199 ILE A CA 1
ATOM 1569 C C . ILE A 1 199 ? -14.203 -2.572 -7.335 1.00 86.88 199 ILE A C 1
ATOM 1571 O O . ILE A 1 199 ? -14.011 -2.544 -8.552 1.00 86.88 199 ILE A O 1
ATOM 1575 N N . ARG A 1 200 ? -15.299 -3.126 -6.799 1.00 80.81 200 ARG A N 1
ATOM 1576 C CA . ARG A 1 200 ? -16.328 -3.816 -7.600 1.00 80.81 200 ARG A CA 1
ATOM 1577 C C . ARG A 1 200 ? -17.156 -2.868 -8.469 1.00 80.81 200 ARG A C 1
ATOM 1579 O O . ARG A 1 200 ? -17.713 -3.293 -9.474 1.00 80.81 200 ARG A O 1
ATOM 1586 N N . GLU A 1 201 ? -17.243 -1.597 -8.088 1.00 80.69 201 GLU A N 1
ATOM 1587 C CA . GLU A 1 201 ? -17.916 -0.572 -8.885 1.00 80.69 201 GLU A CA 1
ATOM 1588 C C . GLU A 1 201 ? -17.097 -0.259 -10.142 1.00 80.69 201 GLU A C 1
ATOM 1590 O O . GLU A 1 201 ? -16.083 0.438 -10.077 1.00 80.69 201 GLU A O 1
ATOM 1595 N N . GLU A 1 202 ? -17.549 -0.756 -11.296 1.00 71.00 202 GLU A N 1
ATOM 1596 C CA . GLU A 1 202 ? -16.843 -0.619 -12.579 1.00 71.00 202 GLU A CA 1
ATOM 1597 C C . GLU A 1 202 ? -16.506 0.837 -12.925 1.00 71.00 202 GLU A C 1
ATOM 1599 O O . GLU A 1 202 ? -15.416 1.116 -13.412 1.00 71.00 202 GLU A O 1
ATOM 1604 N N . THR A 1 203 ? -17.394 1.783 -12.601 1.00 71.06 203 THR A N 1
ATOM 1605 C CA . THR A 1 203 ? -17.196 3.222 -12.855 1.00 71.06 203 THR A CA 1
ATOM 1606 C C . THR A 1 203 ? -16.057 3.845 -12.049 1.00 71.06 203 THR A C 1
ATOM 1608 O O . THR A 1 203 ? -15.640 4.963 -12.346 1.00 71.06 203 THR A O 1
ATOM 1611 N N . ARG A 1 204 ? -15.557 3.149 -11.024 1.00 82.00 204 ARG A N 1
ATOM 1612 C CA . ARG A 1 204 ? -14.457 3.600 -10.161 1.00 82.00 204 ARG A CA 1
ATOM 1613 C C . ARG A 1 204 ? -13.185 2.780 -10.346 1.00 82.00 204 ARG A C 1
ATOM 1615 O O . ARG A 1 204 ? -12.145 3.130 -9.778 1.00 82.00 204 ARG A O 1
ATOM 1622 N N . ARG A 1 205 ? -13.246 1.698 -11.121 1.00 89.31 205 ARG A N 1
ATOM 1623 C CA . ARG A 1 205 ? -12.071 0.910 -11.473 1.00 89.31 205 ARG A CA 1
ATOM 1624 C C . ARG A 1 205 ? -11.265 1.655 -12.533 1.00 89.31 205 ARG A C 1
ATOM 1626 O O . ARG A 1 205 ? -11.812 2.157 -13.507 1.00 89.31 205 ARG A O 1
ATOM 1633 N N . GLU A 1 206 ? -9.959 1.739 -12.332 1.00 91.00 206 GLU A N 1
ATOM 1634 C CA . GLU A 1 206 ? -9.064 2.420 -13.261 1.00 91.00 206 GLU A CA 1
ATOM 1635 C C . GLU A 1 206 ? -8.638 1.475 -14.387 1.00 91.00 206 GLU A C 1
ATOM 1637 O O . GLU A 1 206 ? -8.249 0.330 -14.136 1.00 91.00 206 GLU A O 1
ATOM 1642 N N . ASP A 1 207 ? -8.644 1.978 -15.619 1.00 89.56 207 ASP A N 1
ATOM 1643 C CA . ASP A 1 207 ? -8.053 1.320 -16.784 1.00 89.56 207 ASP A CA 1
ATOM 1644 C C . ASP A 1 207 ? -7.119 2.309 -17.509 1.00 89.56 207 ASP A C 1
ATOM 1646 O O . ASP A 1 207 ? -7.570 3.386 -17.915 1.00 89.56 207 ASP A O 1
ATOM 1650 N N . PRO A 1 208 ? -5.804 2.035 -17.605 1.00 89.94 208 PRO A N 1
ATOM 1651 C CA . PRO A 1 208 ? -5.089 0.899 -17.016 1.00 89.94 208 PRO A CA 1
ATOM 1652 C C . PRO A 1 208 ? -5.077 0.943 -15.475 1.00 89.94 208 PRO A C 1
ATOM 1654 O O . PRO A 1 208 ? -5.262 2.031 -14.902 1.00 89.94 208 PRO A O 1
ATOM 1657 N N . PRO A 1 209 ? -4.808 -0.204 -14.807 1.00 91.62 209 PRO A N 1
ATOM 1658 C CA . PRO A 1 209 ? -4.654 -0.266 -13.359 1.00 91.62 209 PRO A CA 1
ATOM 1659 C C . PRO A 1 209 ? -3.660 0.770 -12.844 1.00 91.62 209 PRO A C 1
ATOM 1661 O O . PRO A 1 209 ? -2.604 1.004 -13.430 1.00 91.62 209 PRO A O 1
ATOM 1664 N N . GLN A 1 210 ? -4.006 1.395 -11.729 1.00 92.19 210 GLN A N 1
ATOM 1665 C CA . GLN A 1 210 ? -3.182 2.422 -11.111 1.00 92.19 210 GLN A CA 1
ATOM 1666 C C . GLN A 1 210 ? -2.080 1.843 -10.214 1.00 92.19 210 GLN A C 1
ATOM 1668 O O . GLN A 1 210 ? -2.187 0.732 -9.689 1.00 92.19 210 GLN A O 1
ATOM 1673 N N . ARG A 1 211 ? -1.045 2.651 -9.977 1.00 95.88 211 ARG A N 1
ATOM 1674 C CA . ARG A 1 211 ? -0.048 2.396 -8.934 1.00 95.88 211 ARG A CA 1
ATOM 1675 C C . ARG A 1 211 ? -0.595 2.716 -7.534 1.00 95.88 211 ARG A C 1
ATOM 1677 O O . ARG A 1 211 ? -1.578 3.451 -7.436 1.00 95.88 211 ARG A O 1
ATOM 1684 N N . PRO A 1 212 ? 0.014 2.186 -6.461 1.00 97.12 212 PRO A N 1
ATOM 1685 C CA . PRO A 1 212 ? -0.256 2.661 -5.108 1.00 97.12 212 PRO A CA 1
ATOM 1686 C C . PRO A 1 212 ? 0.091 4.149 -4.970 1.00 97.12 212 PRO A C 1
ATOM 1688 O O . PRO A 1 212 ? 1.073 4.624 -5.548 1.00 97.12 212 PRO A O 1
ATOM 1691 N N . PHE A 1 213 ? -0.699 4.882 -4.193 1.00 97.06 213 PHE A N 1
ATOM 1692 C CA . PHE A 1 213 ? -0.457 6.293 -3.885 1.00 97.06 213 PHE A CA 1
ATOM 1693 C C . PHE A 1 213 ? -0.349 6.519 -2.383 1.00 97.06 213 PHE A C 1
ATOM 1695 O O . PHE A 1 213 ? -0.851 5.722 -1.587 1.00 97.06 213 PHE A O 1
ATOM 1702 N N . ASP A 1 214 ? 0.331 7.598 -1.995 1.00 95.44 214 ASP A N 1
ATOM 1703 C CA . ASP A 1 214 ? 0.412 7.977 -0.594 1.00 95.44 214 ASP A CA 1
ATOM 1704 C C . ASP A 1 214 ? -0.933 8.506 -0.080 1.00 95.44 214 ASP A C 1
ATOM 1706 O O . ASP A 1 214 ? -1.770 8.991 -0.843 1.00 95.44 214 ASP A O 1
ATOM 1710 N N . ILE A 1 215 ? -1.142 8.405 1.228 1.00 95.25 215 ILE A N 1
ATOM 1711 C CA . ILE A 1 215 ? -2.414 8.746 1.855 1.00 95.25 215 ILE A CA 1
ATOM 1712 C C . ILE A 1 215 ? -2.812 10.202 1.662 1.00 95.25 215 ILE A C 1
ATOM 1714 O O . ILE A 1 215 ? -4.004 10.451 1.550 1.00 95.25 215 ILE A O 1
ATOM 1718 N N . ASP A 1 216 ? -1.868 11.138 1.558 1.00 95.06 216 ASP A N 1
ATOM 1719 C CA . ASP A 1 216 ? -2.206 12.549 1.373 1.00 95.06 216 ASP A CA 1
ATOM 1720 C C . ASP A 1 216 ? -2.748 12.772 -0.049 1.00 95.06 216 ASP A C 1
ATOM 1722 O O . ASP A 1 216 ? -3.795 13.398 -0.220 1.00 95.06 216 ASP A O 1
ATOM 1726 N N . ALA A 1 217 ? -2.118 12.165 -1.063 1.00 95.75 217 ALA A N 1
ATOM 1727 C CA . ALA A 1 217 ? -2.618 12.180 -2.438 1.00 95.75 217 ALA A CA 1
ATOM 1728 C C . ALA A 1 217 ? -3.971 11.461 -2.591 1.00 95.75 217 ALA A C 1
ATOM 1730 O O . ALA A 1 217 ? -4.842 11.930 -3.327 1.00 95.75 217 ALA A O 1
ATOM 1731 N N . VAL A 1 218 ? -4.169 10.330 -1.900 1.00 95.56 218 VAL A N 1
ATOM 1732 C CA . VAL A 1 218 ? -5.464 9.628 -1.887 1.00 95.56 218 VAL A CA 1
ATOM 1733 C C . VAL A 1 218 ? -6.532 10.471 -1.198 1.00 95.56 218 VAL A C 1
ATOM 1735 O O . VAL A 1 218 ? -7.644 10.560 -1.710 1.00 95.56 218 VAL A O 1
ATOM 1738 N N . TRP A 1 219 ? -6.209 11.136 -0.088 1.00 93.56 219 TRP A N 1
ATOM 1739 C CA . TRP A 1 219 ? -7.163 11.988 0.617 1.00 93.56 219 TRP A CA 1
ATOM 1740 C C . TRP A 1 219 ? -7.567 13.216 -0.197 1.00 93.56 219 TRP A C 1
ATOM 1742 O O . TRP A 1 219 ? -8.747 13.564 -0.235 1.00 93.56 219 TRP A O 1
ATOM 1752 N N . GLU A 1 220 ? -6.607 13.846 -0.884 1.00 93.31 220 GLU A N 1
ATOM 1753 C CA . GLU A 1 220 ? -6.862 14.951 -1.816 1.00 93.31 220 GLU A CA 1
ATOM 1754 C C . GLU A 1 220 ? -7.836 14.517 -2.924 1.00 93.31 220 GLU A C 1
ATOM 1756 O O . GLU A 1 220 ? -8.811 15.213 -3.205 1.00 93.31 220 GLU A O 1
ATOM 1761 N N . ASP A 1 221 ? -7.628 13.335 -3.511 1.00 92.06 221 ASP A N 1
ATOM 1762 C CA . ASP A 1 221 ? -8.509 12.782 -4.546 1.00 92.06 221 ASP A CA 1
ATOM 1763 C C . ASP A 1 221 ? -9.883 12.344 -3.999 1.00 92.06 221 ASP A C 1
ATOM 1765 O O . ASP A 1 221 ? -10.905 12.447 -4.687 1.00 92.06 221 ASP A O 1
ATOM 1769 N N . MET A 1 222 ? -9.939 11.898 -2.743 1.00 90.31 222 MET A N 1
ATOM 1770 C CA . MET A 1 222 ? -11.191 11.588 -2.055 1.00 90.31 222 MET A CA 1
ATOM 1771 C C . MET A 1 222 ? -11.988 12.840 -1.677 1.00 90.31 222 MET A C 1
ATOM 1773 O O . MET A 1 222 ? -13.201 12.734 -1.534 1.00 90.31 222 MET A O 1
ATOM 1777 N N . ALA A 1 223 ? -11.356 14.012 -1.548 1.00 86.50 223 ALA A N 1
ATOM 1778 C CA . ALA A 1 223 ? -12.040 15.275 -1.262 1.00 86.50 223 ALA A CA 1
ATOM 1779 C C . ALA A 1 223 ? -12.922 15.774 -2.421 1.00 86.50 223 ALA A C 1
ATOM 1781 O O . ALA A 1 223 ? -13.739 16.679 -2.230 1.00 86.50 223 ALA A O 1
ATOM 1782 N N . VAL A 1 224 ? -12.788 15.180 -3.613 1.00 79.75 224 VAL A N 1
ATOM 1783 C CA . VAL A 1 224 ? -13.735 15.376 -4.713 1.00 79.75 224 VAL A CA 1
ATOM 1784 C C . VAL A 1 224 ? -15.132 14.922 -4.249 1.00 79.75 224 VAL A C 1
ATOM 1786 O O . VAL A 1 224 ? -15.269 13.786 -3.779 1.00 79.75 224 VAL A O 1
ATOM 1789 N N . PRO A 1 225 ? -16.175 15.774 -4.371 1.00 65.62 225 PRO A N 1
ATOM 1790 C CA . PRO A 1 225 ? -17.516 15.459 -3.882 1.00 65.62 225 PRO A CA 1
ATOM 1791 C C . PRO A 1 225 ? -17.997 14.064 -4.312 1.00 65.62 225 PRO A C 1
ATOM 1793 O O . PRO A 1 225 ? -17.911 13.708 -5.487 1.00 65.62 225 PRO A O 1
ATOM 1796 N N . GLY A 1 226 ? -18.489 13.274 -3.348 1.00 67.19 226 GLY A N 1
ATOM 1797 C CA . GLY A 1 226 ? -19.016 11.917 -3.566 1.00 67.19 226 GLY A CA 1
ATOM 1798 C C . GLY A 1 226 ? -18.024 10.756 -3.360 1.00 67.19 226 GLY A C 1
ATOM 1799 O O . GLY A 1 226 ? -18.378 9.598 -3.611 1.00 67.19 226 GLY A O 1
ATOM 1800 N N . ARG A 1 227 ? -16.782 11.027 -2.918 1.00 78.00 227 ARG A N 1
ATOM 1801 C CA . ARG A 1 227 ? -15.780 9.982 -2.599 1.00 78.00 227 ARG A CA 1
ATOM 1802 C C . ARG A 1 227 ? -15.411 9.887 -1.115 1.00 78.00 227 ARG A C 1
ATOM 1804 O O . ARG A 1 227 ? -15.198 8.778 -0.634 1.00 78.00 227 ARG A O 1
ATOM 1811 N N . ASN A 1 228 ? -15.380 11.005 -0.390 1.00 78.31 228 ASN A N 1
ATOM 1812 C CA . ASN A 1 228 ? -15.225 11.061 1.074 1.00 78.31 228 ASN A CA 1
ATOM 1813 C C . ASN A 1 228 ? -16.501 11.476 1.822 1.00 78.31 228 ASN A C 1
ATOM 1815 O O . ASN A 1 228 ? -16.474 11.594 3.049 1.00 78.31 228 ASN A O 1
ATOM 1819 N N . LEU A 1 229 ? -17.579 11.747 1.085 1.00 74.62 229 LEU A N 1
ATOM 1820 C CA . LEU A 1 229 ? -18.874 12.130 1.629 1.00 74.62 229 LEU A CA 1
ATOM 1821 C C . LEU A 1 229 ? -19.829 10.956 1.530 1.00 74.62 229 LEU A C 1
ATOM 1823 O O . LEU A 1 229 ? -19.864 10.251 0.521 1.00 74.62 229 LEU A O 1
ATOM 1827 N N . ILE A 1 230 ? -20.634 10.815 2.566 1.00 68.19 230 ILE A N 1
ATOM 1828 C CA . ILE A 1 230 ? -21.884 10.087 2.483 1.00 68.19 230 ILE A CA 1
ATOM 1829 C C . ILE A 1 230 ? -22.959 11.163 2.342 1.00 68.19 230 ILE A C 1
ATOM 1831 O O . ILE A 1 230 ? -23.127 11.981 3.248 1.00 68.19 230 ILE A O 1
ATOM 1835 N N . ASP A 1 231 ? -23.676 11.171 1.215 1.00 52.62 231 ASP A N 1
ATOM 1836 C CA . ASP A 1 231 ? -24.834 12.050 0.966 1.00 52.62 231 ASP A CA 1
ATOM 1837 C C . ASP A 1 231 ? -26.064 11.613 1.783 1.00 52.62 231 ASP A C 1
ATOM 1839 O O . ASP A 1 231 ? -27.209 11.732 1.343 1.00 52.62 231 ASP A O 1
ATOM 1843 N N . ASP A 1 232 ? -25.846 11.099 2.990 1.00 51.72 232 ASP A N 1
ATOM 1844 C CA . ASP A 1 232 ? -26.915 10.931 3.955 1.00 51.72 232 ASP A CA 1
ATOM 1845 C C . ASP A 1 232 ? -27.147 12.313 4.558 1.00 51.72 232 ASP A C 1
ATOM 1847 O O . ASP A 1 232 ? -26.519 12.738 5.532 1.00 51.72 232 ASP A O 1
ATOM 1851 N N . TYR A 1 233 ? -27.963 13.090 3.847 1.00 45.22 233 TYR A N 1
ATOM 1852 C CA . TYR A 1 233 ? -28.480 14.356 4.325 1.00 45.22 233 TYR A CA 1
ATOM 1853 C C . TYR A 1 233 ? -29.335 14.045 5.550 1.00 45.22 233 TYR A C 1
ATOM 1855 O O . TYR A 1 233 ? -30.546 13.855 5.447 1.00 45.22 233 TYR A O 1
ATOM 1863 N N . ASP A 1 234 ? -28.705 13.984 6.721 1.00 49.91 234 ASP A N 1
ATOM 1864 C CA . ASP A 1 234 ? -29.429 13.997 7.977 1.00 49.91 234 ASP A CA 1
ATOM 1865 C C . ASP A 1 234 ? -30.193 15.326 8.032 1.00 49.91 234 ASP A C 1
ATOM 1867 O O . ASP A 1 234 ? -29.638 16.410 8.264 1.00 49.91 234 ASP A O 1
ATOM 1871 N N . ALA A 1 235 ? -31.497 15.229 7.763 1.00 46.69 235 ALA A N 1
ATOM 1872 C CA . ALA A 1 235 ? -32.423 16.348 7.710 1.00 46.69 235 ALA A CA 1
ATOM 1873 C C . ALA A 1 235 ? -32.448 17.151 9.023 1.00 46.69 235 ALA A C 1
ATOM 1875 O O . ALA A 1 235 ? -32.916 18.293 9.028 1.00 46.69 235 ALA A O 1
ATOM 1876 N N . HIS A 1 236 ? -31.932 16.586 10.121 1.00 48.75 236 HIS A N 1
ATOM 1877 C CA . HIS A 1 236 ? -31.887 17.219 11.431 1.00 48.75 236 HIS A CA 1
ATOM 1878 C C . HIS A 1 236 ? -30.599 18.001 11.701 1.00 48.75 236 HIS A C 1
ATOM 1880 O O . HIS A 1 236 ? -30.665 19.027 12.380 1.00 48.75 236 HIS A O 1
ATOM 1886 N N . THR A 1 237 ? -29.449 17.582 11.167 1.00 53.94 237 THR A N 1
ATOM 1887 C CA . THR A 1 237 ? -28.154 18.214 11.481 1.00 53.94 237 THR A CA 1
ATOM 1888 C C . THR A 1 237 ? -27.601 19.087 10.356 1.00 53.94 237 THR A C 1
ATOM 1890 O O . THR A 1 237 ? -26.793 19.970 10.631 1.00 53.94 237 THR A O 1
ATOM 1893 N N . LYS A 1 238 ? -28.049 18.915 9.100 1.00 57.78 238 LYS A N 1
ATOM 1894 C CA . LYS A 1 238 ? -27.506 19.619 7.912 1.00 57.78 238 LYS A CA 1
ATOM 1895 C C . LYS A 1 238 ? -25.980 19.487 7.749 1.00 57.78 238 LYS A C 1
ATOM 1897 O O . LYS A 1 238 ? -25.371 20.281 7.028 1.00 57.78 238 LYS A O 1
ATOM 1902 N N . HIS A 1 239 ? -25.349 18.516 8.406 1.00 58.00 239 HIS A N 1
ATOM 1903 C CA . HIS A 1 239 ? -23.914 18.284 8.322 1.00 58.00 239 HIS A CA 1
ATOM 1904 C C . HIS A 1 239 ? -23.655 17.087 7.411 1.00 58.00 239 HIS A C 1
ATOM 1906 O O . HIS A 1 239 ? -24.145 15.994 7.665 1.00 58.00 239 HIS A O 1
ATOM 1912 N N . ALA A 1 240 ? -22.882 17.293 6.343 1.00 69.81 240 ALA A N 1
ATOM 1913 C CA . ALA A 1 240 ? -22.376 16.182 5.547 1.00 69.81 240 ALA A CA 1
ATOM 1914 C C . ALA A 1 240 ? -21.410 15.365 6.413 1.00 69.81 240 ALA A C 1
ATOM 1916 O O . ALA A 1 240 ? -20.438 15.930 6.927 1.00 69.81 240 ALA A O 1
ATOM 1917 N N . THR A 1 241 ? -21.660 14.064 6.561 1.00 82.81 241 THR A N 1
ATOM 1918 C CA . THR A 1 241 ? -20.700 13.171 7.208 1.00 82.81 241 THR A CA 1
ATOM 1919 C C . THR A 1 241 ? -19.463 13.041 6.329 1.00 82.81 241 THR A C 1
ATOM 1921 O O . THR A 1 241 ? -19.563 12.782 5.127 1.00 82.81 241 THR A O 1
ATOM 1924 N N . LYS A 1 242 ? -18.290 13.227 6.936 1.00 88.44 242 LYS A N 1
ATOM 1925 C CA . LYS A 1 242 ? -17.002 13.180 6.248 1.00 88.44 242 LYS A CA 1
ATOM 1926 C C . LYS A 1 242 ? -16.134 12.092 6.835 1.00 88.44 242 LYS A C 1
ATOM 1928 O O . LYS A 1 242 ? -16.061 11.935 8.055 1.00 88.44 242 LYS A O 1
ATOM 1933 N N . LEU A 1 243 ? -15.449 11.380 5.953 1.00 92.00 243 LEU A N 1
ATOM 1934 C CA . LEU A 1 243 ? -14.283 10.620 6.355 1.00 92.00 243 LEU A CA 1
ATOM 1935 C C . LEU A 1 243 ? -13.146 11.606 6.644 1.00 92.00 243 LEU A C 1
ATOM 1937 O O . LEU A 1 243 ? -12.827 12.462 5.813 1.00 92.00 243 LEU A O 1
ATOM 1941 N N . GLU A 1 244 ? -12.525 11.468 7.808 1.00 93.62 244 GLU A N 1
ATOM 1942 C CA . GLU A 1 244 ? -11.410 12.295 8.262 1.00 93.62 244 GLU A CA 1
ATOM 1943 C C . GLU A 1 244 ? -10.222 11.420 8.684 1.00 93.62 244 GLU A C 1
ATOM 1945 O O . GLU A 1 244 ? -10.381 10.238 9.005 1.00 93.62 244 GLU A O 1
ATOM 1950 N N . TYR A 1 245 ? -9.018 11.995 8.636 1.00 96.00 245 TYR A N 1
ATOM 1951 C CA . TYR A 1 245 ? -7.813 11.351 9.145 1.00 96.00 245 TYR A CA 1
ATOM 1952 C C . TYR A 1 245 ? -6.930 12.331 9.906 1.00 96.00 245 TYR A C 1
ATOM 1954 O O . TYR A 1 245 ? -6.911 13.532 9.638 1.00 96.00 245 TYR A O 1
ATOM 1962 N N . GLY A 1 246 ? -6.177 11.788 10.854 1.00 96.31 246 GLY A N 1
ATOM 1963 C CA . GLY A 1 246 ? -5.128 12.473 11.586 1.00 96.31 246 GLY A CA 1
ATOM 1964 C C . GLY A 1 246 ? -3.823 11.696 11.484 1.00 96.31 246 GLY A C 1
ATOM 1965 O O . GLY A 1 246 ? -3.811 10.473 11.328 1.00 96.31 246 GLY A O 1
ATOM 1966 N N . ARG A 1 247 ? -2.704 12.413 11.584 1.00 96.94 247 ARG A N 1
ATOM 1967 C CA . ARG A 1 247 ? -1.358 11.837 11.580 1.00 96.94 247 ARG A CA 1
ATOM 1968 C C . ARG A 1 247 ? -0.632 12.245 12.851 1.00 96.94 247 ARG A C 1
ATOM 1970 O O . ARG A 1 247 ? -0.625 13.420 13.217 1.00 96.94 247 ARG A O 1
ATOM 1977 N N . ARG A 1 248 ? 0.019 11.284 13.501 1.00 95.88 248 ARG A N 1
ATOM 1978 C CA . ARG A 1 248 ? 0.883 11.567 14.645 1.00 95.88 248 ARG A CA 1
ATOM 1979 C C . ARG A 1 248 ? 2.091 12.397 14.186 1.00 95.88 248 ARG A C 1
ATOM 1981 O O . ARG A 1 248 ? 2.702 12.049 13.170 1.00 95.88 248 ARG A O 1
ATOM 1988 N N . PRO A 1 249 ? 2.487 13.453 14.919 1.00 93.62 249 PRO A N 1
ATOM 1989 C CA . PRO A 1 249 ? 3.679 14.229 14.586 1.00 93.62 249 PRO A CA 1
ATOM 1990 C C . PRO A 1 249 ? 4.919 13.341 14.400 1.00 93.62 249 PRO A C 1
ATOM 1992 O O . PRO A 1 249 ? 5.200 12.476 15.226 1.00 93.62 249 PRO A O 1
ATOM 1995 N N . GLY A 1 250 ? 5.648 13.539 13.298 1.00 90.06 250 GLY A N 1
ATOM 1996 C CA . GLY A 1 250 ? 6.850 12.764 12.962 1.00 90.06 250 GLY A CA 1
ATOM 1997 C C . GLY A 1 250 ? 6.605 11.390 12.321 1.00 90.06 250 GLY A C 1
ATOM 1998 O O . GLY A 1 250 ? 7.567 10.739 11.923 1.00 90.06 250 GLY A O 1
ATOM 1999 N N . CYS A 1 251 ? 5.352 10.943 12.174 1.00 90.25 251 CYS A N 1
ATOM 2000 C CA . CYS A 1 251 ? 5.045 9.711 11.446 1.00 90.25 251 CYS A CA 1
ATOM 2001 C C . CYS A 1 251 ? 5.364 9.853 9.946 1.00 90.25 251 CYS A C 1
ATOM 2003 O O . CYS A 1 251 ? 5.021 10.858 9.323 1.00 90.25 251 CYS A O 1
ATOM 2005 N N . THR A 1 252 ? 5.975 8.819 9.357 1.00 87.62 252 THR A N 1
ATOM 2006 C CA . THR A 1 252 ? 6.349 8.767 7.930 1.00 87.62 252 THR A CA 1
ATOM 2007 C C . THR A 1 252 ? 5.486 7.793 7.122 1.00 87.62 252 THR A C 1
ATOM 2009 O O . THR A 1 252 ? 5.803 7.456 5.974 1.00 87.62 252 THR A O 1
ATOM 2012 N N . LEU A 1 253 ? 4.383 7.307 7.699 1.00 89.19 253 LEU A N 1
ATOM 2013 C CA . LEU A 1 253 ? 3.447 6.446 6.991 1.00 89.19 253 LEU A CA 1
ATOM 2014 C C . LEU A 1 253 ? 2.709 7.232 5.899 1.00 89.19 253 LEU A C 1
ATOM 2016 O O . LEU A 1 253 ? 1.723 7.917 6.160 1.00 89.19 253 LEU A O 1
ATOM 2020 N N . GLY A 1 254 ? 3.200 7.095 4.667 1.00 86.19 254 GLY A N 1
ATOM 2021 C CA . GLY A 1 254 ? 2.514 7.553 3.458 1.00 86.19 254 GLY A CA 1
ATOM 2022 C C . GLY A 1 254 ? 1.857 6.423 2.666 1.00 86.19 254 GLY A C 1
ATOM 2023 O O . GLY A 1 254 ? 0.751 6.588 2.185 1.00 86.19 254 GLY A O 1
ATOM 2024 N N . LEU A 1 255 ? 2.503 5.261 2.552 1.00 92.62 255 LEU A N 1
ATOM 2025 C CA . LEU A 1 255 ? 2.132 4.187 1.615 1.00 92.62 255 LEU A CA 1
ATOM 2026 C C . LEU A 1 255 ? 1.788 2.891 2.346 1.00 92.62 255 LEU A C 1
ATOM 2028 O O . LEU A 1 255 ? 2.377 2.645 3.400 1.00 92.62 255 LEU A O 1
ATOM 2032 N N . LEU A 1 256 ? 0.935 2.048 1.747 1.00 96.00 256 LEU A N 1
ATOM 2033 C CA . LEU A 1 256 ? 0.718 0.652 2.167 1.00 96.00 256 LEU A CA 1
ATOM 2034 C C . LEU A 1 256 ? 1.468 -0.362 1.287 1.00 96.00 256 LEU A C 1
ATOM 2036 O O . LEU A 1 256 ? 1.863 -1.413 1.773 1.00 96.00 256 LEU A O 1
ATOM 2040 N N . ALA A 1 257 ? 1.735 -0.038 0.023 1.00 96.25 257 ALA A N 1
ATOM 2041 C CA . ALA A 1 257 ? 2.552 -0.848 -0.878 1.00 96.25 257 ALA A CA 1
ATOM 2042 C C . ALA A 1 257 ? 3.627 0.024 -1.552 1.00 96.25 257 ALA A C 1
ATOM 2044 O O . ALA A 1 257 ? 3.387 1.222 -1.744 1.00 96.25 257 ALA A O 1
ATOM 2045 N N . PRO A 1 258 ? 4.796 -0.531 -1.931 1.00 96.75 258 PRO A N 1
ATOM 2046 C CA . PRO A 1 258 ? 5.747 0.204 -2.759 1.00 96.75 258 PRO A CA 1
ATOM 2047 C C . PRO A 1 258 ? 5.087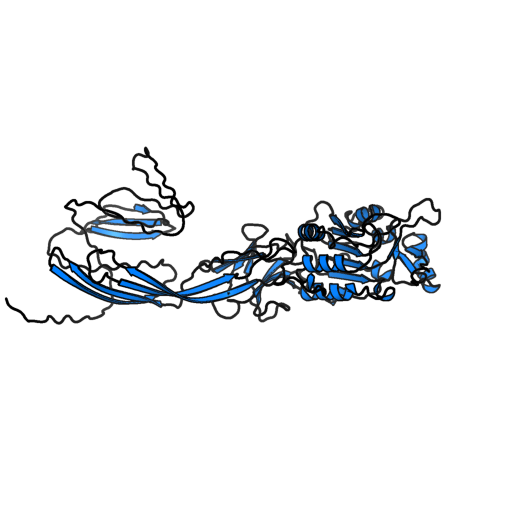 0.601 -4.082 1.00 96.75 258 PRO A C 1
ATOM 2049 O O . PRO A 1 258 ? 4.200 -0.086 -4.574 1.00 96.75 258 PRO A O 1
ATOM 2052 N N . SER A 1 259 ? 5.523 1.690 -4.694 1.00 97.50 259 SER A N 1
ATOM 2053 C CA . SER A 1 259 ? 4.949 2.196 -5.936 1.00 97.50 259 SER A CA 1
ATOM 2054 C C . SER A 1 259 ? 6.055 2.463 -6.935 1.00 97.50 259 SER A C 1
ATOM 2056 O O . SER A 1 259 ? 6.964 3.230 -6.635 1.00 97.50 259 SER A O 1
ATOM 2058 N N . ILE A 1 260 ? 5.941 1.909 -8.139 1.00 97.75 260 ILE A N 1
ATOM 2059 C CA . ILE A 1 260 ? 6.800 2.286 -9.261 1.00 97.75 260 ILE A CA 1
ATOM 2060 C C . ILE A 1 260 ? 6.009 3.274 -10.110 1.00 97.75 260 ILE A C 1
ATOM 2062 O O . ILE A 1 260 ? 4.930 2.949 -10.608 1.00 97.75 260 ILE A O 1
ATOM 2066 N N . GLU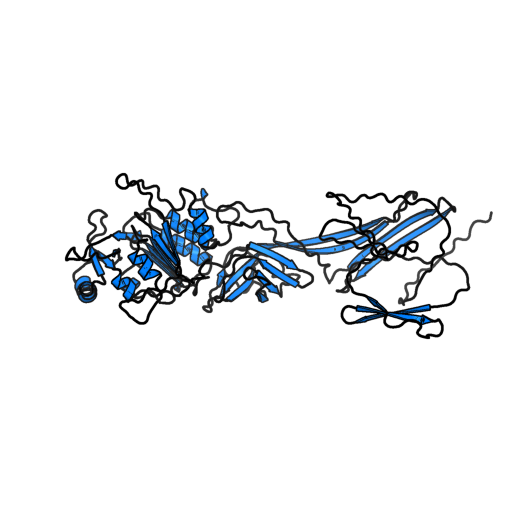 A 1 261 ? 6.522 4.491 -10.250 1.00 96.69 261 GLU A N 1
ATOM 2067 C CA . GLU A 1 261 ? 5.999 5.426 -11.236 1.00 96.69 261 GLU A CA 1
ATOM 2068 C C . GLU A 1 261 ? 6.569 5.114 -12.610 1.00 96.69 261 GLU A C 1
ATOM 2070 O O . GLU A 1 261 ? 5.811 5.070 -13.558 1.00 96.69 261 GLU A O 1
ATOM 2075 N N . HIS A 1 262 ? 7.869 4.877 -12.747 1.00 95.44 262 HIS A N 1
ATOM 2076 C CA . HIS A 1 262 ? 8.447 4.473 -14.023 1.00 95.44 262 HIS A CA 1
ATOM 2077 C C . HIS A 1 262 ? 9.826 3.853 -13.882 1.00 95.44 262 HIS A C 1
ATOM 2079 O O . HIS A 1 262 ? 10.444 3.938 -12.824 1.00 95.44 262 HIS A O 1
ATOM 2085 N N . ALA A 1 263 ? 10.304 3.248 -14.967 1.00 95.62 263 ALA A N 1
ATOM 2086 C CA . ALA A 1 263 ? 11.678 2.784 -15.089 1.00 95.62 263 ALA A CA 1
ATOM 2087 C C . ALA A 1 263 ? 12.433 3.528 -16.204 1.00 95.62 263 ALA A C 1
ATOM 2089 O O . ALA A 1 263 ? 11.839 4.024 -17.171 1.00 95.62 263 ALA A O 1
ATOM 2090 N N . THR A 1 264 ? 13.751 3.617 -16.062 1.00 93.94 264 THR A N 1
ATOM 2091 C CA . THR A 1 264 ? 14.698 4.012 -17.111 1.00 93.94 264 THR A CA 1
ATOM 2092 C C . THR A 1 264 ? 15.810 2.978 -17.206 1.00 93.94 264 THR A C 1
ATOM 2094 O O . THR A 1 264 ? 16.166 2.348 -16.212 1.00 93.94 264 THR A O 1
ATOM 2097 N N . PHE A 1 265 ? 16.330 2.787 -18.416 1.00 91.31 265 PHE A N 1
ATOM 2098 C CA . PHE A 1 265 ? 17.307 1.750 -18.726 1.00 91.31 265 PHE A CA 1
ATOM 2099 C C . PHE A 1 265 ? 18.580 2.406 -19.230 1.00 91.31 265 PHE A C 1
ATOM 2101 O O . PHE A 1 265 ? 18.550 3.130 -20.227 1.00 91.31 265 PHE A O 1
ATOM 2108 N N . ASP A 1 266 ? 19.677 2.121 -18.545 1.00 89.69 266 ASP A N 1
ATOM 2109 C CA . ASP A 1 266 ? 21.019 2.336 -19.049 1.00 89.69 266 ASP A CA 1
ATOM 2110 C C . ASP A 1 266 ? 21.590 0.974 -19.437 1.00 89.69 266 ASP A C 1
ATOM 2112 O O . ASP A 1 266 ? 22.067 0.197 -18.610 1.00 89.69 266 ASP A O 1
ATOM 2116 N N . GLU A 1 267 ? 21.462 0.651 -20.719 1.00 83.88 267 GLU A N 1
ATOM 2117 C CA . GLU A 1 267 ? 21.930 -0.620 -21.256 1.00 83.88 267 GLU A CA 1
ATOM 2118 C C . GLU A 1 267 ? 23.465 -0.706 -21.273 1.00 83.88 267 GLU A C 1
ATOM 2120 O O . GLU A 1 267 ? 24.003 -1.811 -21.212 1.00 83.88 267 GLU A O 1
ATOM 2125 N N . GLN A 1 268 ? 24.170 0.432 -21.340 1.00 81.38 268 GLN A N 1
ATOM 2126 C CA . GLN A 1 268 ? 25.633 0.476 -21.365 1.00 81.38 268 GLN A CA 1
ATOM 2127 C C . GLN A 1 268 ? 26.190 0.109 -19.988 1.00 81.38 268 GLN A C 1
ATOM 2129 O O . GLN A 1 268 ? 27.032 -0.781 -19.872 1.00 81.38 268 GLN A O 1
ATOM 2134 N N . GLU A 1 269 ? 25.645 0.726 -18.941 1.00 85.50 269 GLU A N 1
ATOM 2135 C CA . GLU A 1 269 ? 26.036 0.454 -17.554 1.00 85.50 269 GLU A CA 1
ATOM 2136 C C . GLU A 1 269 ? 25.312 -0.767 -16.955 1.00 85.50 269 GLU A C 1
ATOM 2138 O O . GLU A 1 269 ? 25.615 -1.208 -15.845 1.00 85.50 269 GLU A O 1
ATOM 2143 N N . LYS A 1 270 ? 24.361 -1.355 -17.695 1.00 88.00 270 LYS A N 1
ATOM 2144 C CA . LYS A 1 270 ? 23.495 -2.470 -17.262 1.00 88.00 270 LYS A CA 1
ATOM 2145 C C . LYS A 1 270 ? 22.710 -2.141 -15.990 1.00 88.00 270 LYS A C 1
ATOM 2147 O O . LYS A 1 270 ? 22.529 -2.990 -15.106 1.00 88.00 270 LYS A O 1
ATOM 2152 N N . ILE A 1 271 ? 22.233 -0.902 -15.918 1.00 92.44 271 ILE A N 1
ATOM 2153 C CA . ILE A 1 271 ? 21.492 -0.343 -14.792 1.00 92.44 271 ILE A CA 1
ATOM 2154 C C . ILE A 1 271 ? 20.038 -0.103 -15.198 1.00 92.44 271 ILE A C 1
ATOM 2156 O O . ILE A 1 271 ? 19.733 0.393 -16.281 1.00 92.44 271 ILE A O 1
ATOM 2160 N N . VAL A 1 272 ? 19.125 -0.418 -14.283 1.00 94.94 272 VAL A N 1
ATOM 2161 C CA . VAL A 1 272 ? 17.727 0.004 -14.347 1.00 94.94 272 VAL A CA 1
ATOM 2162 C C . VAL A 1 272 ? 17.444 0.911 -13.164 1.00 94.94 272 VAL A C 1
ATOM 2164 O O . VAL A 1 272 ? 17.564 0.481 -12.018 1.00 94.94 272 VAL A O 1
ATOM 2167 N N . THR A 1 273 ? 17.017 2.140 -13.423 1.00 96.50 273 THR A N 1
ATOM 2168 C CA . THR A 1 273 ? 16.581 3.054 -12.364 1.00 96.50 273 THR A CA 1
ATOM 2169 C C . THR A 1 273 ? 15.064 3.020 -12.277 1.00 96.50 273 THR A C 1
ATOM 2171 O O . THR A 1 273 ? 14.368 3.288 -13.256 1.00 96.50 273 THR A O 1
ATOM 2174 N N . LEU A 1 274 ? 14.536 2.667 -11.106 1.00 97.62 274 LEU A N 1
ATOM 2175 C CA . LEU A 1 274 ? 13.112 2.757 -10.805 1.00 97.62 274 LEU A CA 1
ATOM 2176 C C . LEU A 1 274 ? 12.841 4.064 -10.076 1.00 97.62 274 LEU A C 1
ATOM 2178 O O . LEU A 1 274 ? 13.380 4.276 -8.996 1.00 97.62 274 LEU A O 1
ATOM 2182 N N . THR A 1 275 ? 11.945 4.884 -10.609 1.00 97.12 275 THR A N 1
ATOM 2183 C CA . THR A 1 275 ? 11.459 6.099 -9.954 1.00 97.12 275 THR A CA 1
ATOM 2184 C C . THR A 1 275 ? 10.058 5.849 -9.416 1.00 97.12 275 THR A C 1
ATOM 2186 O O . THR A 1 275 ? 9.190 5.312 -10.110 1.00 97.12 275 THR A O 1
ATOM 2189 N N . GLY A 1 276 ? 9.804 6.236 -8.172 1.00 96.56 276 GLY A N 1
ATOM 2190 C CA . GLY A 1 276 ? 8.526 6.013 -7.519 1.00 96.56 276 GLY A CA 1
ATOM 2191 C C . GLY A 1 276 ? 8.550 6.345 -6.034 1.00 96.56 276 GLY A C 1
ATOM 2192 O O . GLY A 1 276 ? 9.130 7.336 -5.602 1.00 96.56 276 GLY A O 1
ATOM 2193 N N . ALA A 1 277 ? 7.858 5.533 -5.243 1.00 95.50 277 ALA A N 1
ATOM 2194 C CA . ALA A 1 277 ? 7.741 5.730 -3.811 1.00 95.50 277 ALA A CA 1
ATOM 2195 C C . ALA A 1 277 ? 7.885 4.380 -3.098 1.00 95.50 277 ALA A C 1
ATOM 2197 O O . ALA A 1 277 ? 7.007 3.521 -3.163 1.00 95.50 277 ALA A O 1
ATOM 2198 N N . PHE A 1 278 ? 9.021 4.185 -2.432 1.00 93.62 278 PHE A N 1
ATOM 2199 C CA . PHE A 1 278 ? 9.432 2.882 -1.893 1.00 93.62 278 PHE A CA 1
ATOM 2200 C C . PHE A 1 278 ? 9.398 2.821 -0.358 1.00 93.62 278 PHE A C 1
ATOM 2202 O O . PHE A 1 278 ? 9.582 1.762 0.237 1.00 93.62 278 PHE A O 1
ATOM 2209 N N . GLY A 1 279 ? 9.084 3.948 0.290 1.00 86.94 279 GLY A N 1
ATOM 2210 C CA . GLY A 1 279 ? 9.200 4.117 1.736 1.00 86.94 279 GLY A CA 1
ATOM 2211 C C . GLY A 1 279 ? 10.638 4.374 2.183 1.00 86.94 279 GLY A C 1
ATOM 2212 O O . GLY A 1 279 ? 11.583 4.227 1.417 1.00 86.94 279 GLY A O 1
ATOM 2213 N N . THR A 1 280 ? 10.800 4.783 3.439 1.00 80.25 280 THR A N 1
ATOM 2214 C CA . THR A 1 280 ? 12.109 4.990 4.062 1.00 80.25 280 THR A CA 1
ATOM 2215 C C . THR A 1 280 ? 12.333 3.966 5.171 1.00 80.25 280 THR A C 1
ATOM 2217 O O . THR A 1 280 ? 11.403 3.594 5.888 1.00 80.25 280 THR A O 1
ATOM 2220 N N . GLY A 1 281 ? 13.580 3.519 5.329 1.00 75.00 281 GLY A N 1
ATOM 2221 C CA . GLY A 1 281 ? 13.975 2.608 6.402 1.00 75.00 281 GLY A CA 1
ATOM 2222 C C . GLY A 1 281 ? 13.547 1.161 6.158 1.00 75.00 281 GLY A C 1
ATOM 2223 O O . GLY A 1 281 ? 14.026 0.520 5.229 1.00 75.00 281 GLY A O 1
ATOM 2224 N N . THR A 1 282 ? 12.707 0.630 7.045 1.00 65.38 282 THR A N 1
ATOM 2225 C CA . THR A 1 282 ? 12.161 -0.731 6.938 1.00 65.38 282 THR A CA 1
ATOM 2226 C C . THR A 1 282 ? 10.718 -0.657 6.448 1.00 65.38 282 THR A C 1
ATOM 2228 O O . THR A 1 282 ? 9.995 0.261 6.850 1.00 65.38 282 THR A O 1
ATOM 2231 N N . PRO A 1 283 ? 10.268 -1.582 5.585 1.00 80.81 283 PRO A N 1
ATOM 2232 C CA . PRO A 1 283 ? 10.920 -2.811 5.099 1.00 80.81 283 PRO A CA 1
ATOM 2233 C C . PRO A 1 283 ? 12.040 -2.587 4.065 1.00 80.81 283 PRO A C 1
ATOM 2235 O O . PRO A 1 283 ? 12.106 -1.536 3.435 1.00 80.81 283 PRO A O 1
ATOM 2238 N N . LYS A 1 284 ? 12.903 -3.596 3.864 1.00 90.12 284 LYS A N 1
ATOM 2239 C CA . LYS A 1 284 ? 13.869 -3.591 2.748 1.00 90.12 284 LYS A CA 1
ATOM 2240 C C . LYS A 1 284 ? 13.116 -3.803 1.439 1.00 90.12 284 LYS A C 1
ATOM 2242 O O . LYS A 1 284 ? 12.204 -4.620 1.401 1.00 90.12 284 LYS A O 1
ATOM 2247 N N . VAL A 1 285 ? 13.504 -3.121 0.367 1.00 93.44 285 VAL A N 1
ATOM 2248 C CA . VAL A 1 285 ? 12.864 -3.300 -0.942 1.00 93.44 285 VAL A CA 1
ATOM 2249 C C . VAL A 1 285 ? 13.728 -4.184 -1.833 1.00 93.44 285 VAL A C 1
ATOM 2251 O O . VAL A 1 285 ? 14.928 -3.963 -1.963 1.00 93.44 285 VAL A O 1
ATOM 2254 N N . ARG A 1 286 ? 13.098 -5.197 -2.425 1.00 95.94 286 ARG A N 1
ATOM 2255 C CA . ARG A 1 286 ? 13.664 -6.117 -3.417 1.00 95.94 286 ARG A CA 1
ATOM 2256 C C . ARG A 1 286 ? 12.997 -5.852 -4.760 1.00 95.94 286 ARG A C 1
ATOM 2258 O O . ARG A 1 286 ? 11.849 -5.409 -4.788 1.00 95.94 286 ARG A O 1
ATOM 2265 N N . VAL A 1 287 ? 13.686 -6.106 -5.865 1.00 97.31 287 VAL A N 1
ATOM 2266 C CA . VAL A 1 287 ? 13.159 -5.836 -7.211 1.00 97.31 287 VAL A CA 1
ATOM 2267 C C . VAL A 1 287 ? 13.235 -7.099 -8.048 1.00 97.31 287 VAL A C 1
ATOM 2269 O O . VAL A 1 287 ? 14.247 -7.790 -8.037 1.00 97.31 287 VAL A O 1
ATOM 2272 N N . PHE A 1 288 ? 12.163 -7.388 -8.780 1.00 97.88 288 PHE A N 1
ATOM 2273 C CA . PHE A 1 288 ? 12.029 -8.586 -9.597 1.00 97.88 288 PHE A CA 1
ATOM 2274 C C . PHE A 1 288 ? 11.567 -8.241 -11.009 1.00 97.88 288 PHE A C 1
ATOM 2276 O O . PHE A 1 288 ? 10.800 -7.297 -11.208 1.00 97.88 288 PHE A O 1
ATOM 2283 N N . VAL A 1 289 ? 11.976 -9.063 -11.972 1.00 97.19 289 VAL A N 1
ATOM 2284 C CA . VAL A 1 289 ? 11.397 -9.127 -13.315 1.00 97.19 289 VAL A CA 1
ATOM 2285 C C . VAL A 1 289 ? 10.551 -10.391 -13.412 1.00 97.19 289 VAL A C 1
ATOM 2287 O O . VAL A 1 289 ? 11.072 -11.505 -13.303 1.00 97.19 289 VAL A O 1
ATOM 2290 N N . LYS A 1 290 ? 9.247 -10.204 -13.621 1.00 96.44 290 LYS A N 1
ATOM 2291 C CA . LYS A 1 290 ? 8.246 -11.271 -13.715 1.00 96.44 290 LYS A CA 1
ATOM 2292 C C . LYS A 1 290 ? 7.792 -11.508 -15.147 1.00 96.44 290 LYS A C 1
ATOM 2294 O O . LYS A 1 290 ? 7.742 -10.580 -15.949 1.00 96.44 290 LYS A O 1
ATOM 2299 N N . GLU A 1 291 ? 7.350 -12.723 -15.448 1.00 93.31 291 GLU A N 1
ATOM 2300 C CA . GLU A 1 291 ? 6.753 -13.048 -16.755 1.00 93.31 291 GLU A CA 1
ATOM 2301 C C . GLU A 1 291 ? 5.300 -12.545 -16.882 1.00 93.31 291 GLU A C 1
ATOM 2303 O O . GLU A 1 291 ? 4.844 -12.214 -17.976 1.00 93.31 291 GLU A O 1
ATOM 2308 N N . THR A 1 292 ? 4.575 -12.426 -15.762 1.00 92.94 292 THR A N 1
ATOM 2309 C CA . THR A 1 292 ? 3.177 -11.963 -15.718 1.00 92.94 292 THR A CA 1
ATOM 2310 C C . THR A 1 292 ? 2.993 -10.763 -14.782 1.00 92.94 292 THR A C 1
ATOM 2312 O O . THR A 1 292 ? 3.653 -10.703 -13.741 1.00 92.94 292 THR A O 1
ATOM 2315 N N . PRO A 1 293 ? 2.046 -9.844 -15.068 1.00 89.12 293 PRO A N 1
ATOM 2316 C CA . PRO A 1 293 ? 1.857 -8.626 -14.273 1.00 89.12 293 PRO A CA 1
ATOM 2317 C C . PRO A 1 293 ? 1.262 -8.882 -12.880 1.00 89.12 293 PRO A C 1
ATOM 2319 O O . PRO A 1 293 ? 1.394 -8.047 -11.991 1.00 89.12 293 PRO A O 1
ATOM 2322 N N . GLY A 1 294 ? 0.582 -10.015 -12.686 1.00 85.81 294 GLY A N 1
ATOM 2323 C CA . GLY A 1 294 ? -0.079 -10.380 -11.431 1.00 85.81 294 GLY A CA 1
ATOM 2324 C C . GLY A 1 294 ? 0.586 -11.551 -10.706 1.00 85.81 294 GLY A C 1
ATOM 2325 O O . GLY A 1 294 ? 1.574 -12.117 -11.176 1.00 85.81 294 GLY A O 1
ATOM 2326 N N . GLY A 1 295 ? 0.017 -11.922 -9.558 1.00 86.56 295 GLY A N 1
ATOM 2327 C CA . GLY A 1 295 ? 0.437 -13.075 -8.755 1.00 86.56 295 GLY A CA 1
ATOM 2328 C C . GLY A 1 295 ? 1.620 -12.800 -7.826 1.00 86.56 295 GLY A C 1
ATOM 2329 O O . GLY A 1 295 ? 2.208 -11.721 -7.851 1.00 86.56 295 GLY A O 1
ATOM 2330 N N . PHE A 1 296 ? 1.968 -13.793 -7.012 1.00 88.75 296 PHE A N 1
ATOM 2331 C CA . PHE A 1 296 ? 3.113 -13.741 -6.100 1.00 88.75 296 PHE A CA 1
ATOM 2332 C C . PHE A 1 296 ? 4.444 -13.870 -6.849 1.00 88.75 296 PHE A C 1
ATOM 2334 O O . PHE A 1 296 ? 4.467 -14.275 -8.012 1.00 88.75 296 PHE A O 1
ATOM 2341 N N . ILE A 1 297 ? 5.540 -13.512 -6.178 1.00 91.06 297 ILE A N 1
ATOM 2342 C CA . ILE A 1 297 ? 6.892 -13.830 -6.646 1.00 91.06 297 ILE A CA 1
ATOM 2343 C C . ILE A 1 297 ? 7.082 -15.350 -6.587 1.00 91.06 297 ILE A C 1
ATOM 2345 O O . ILE A 1 297 ? 6.737 -15.984 -5.589 1.00 91.06 297 ILE A O 1
ATOM 2349 N N . SER A 1 298 ? 7.609 -15.930 -7.658 1.00 91.12 298 SER A N 1
ATOM 2350 C CA . SER A 1 298 ? 7.871 -17.361 -7.810 1.00 91.12 298 SER A CA 1
ATOM 2351 C C . SER A 1 298 ? 9.368 -17.628 -7.988 1.00 91.12 298 SER A C 1
ATOM 2353 O O . SER A 1 298 ? 10.122 -16.720 -8.328 1.00 91.12 298 SER A O 1
ATOM 2355 N N . GLU A 1 299 ? 9.807 -18.885 -7.845 1.00 88.50 299 GLU A N 1
ATOM 2356 C CA . GLU A 1 299 ? 11.186 -19.308 -8.186 1.00 88.50 299 GLU A CA 1
ATOM 2357 C C . GLU A 1 299 ? 11.563 -18.997 -9.641 1.00 88.50 299 GLU A C 1
ATOM 2359 O O . GLU A 1 299 ? 12.729 -19.048 -10.028 1.00 88.50 299 GLU A O 1
ATOM 2364 N N . GLY A 1 300 ? 10.559 -18.707 -10.468 1.00 89.62 300 GLY A N 1
ATOM 2365 C CA . GLY A 1 300 ? 10.758 -18.319 -11.838 1.00 89.62 300 GLY A CA 1
ATOM 2366 C C . GLY A 1 300 ? 11.198 -16.875 -12.060 1.00 89.62 300 GLY A C 1
ATOM 2367 O O . GLY A 1 300 ? 11.784 -16.556 -13.091 1.00 89.62 300 GLY A O 1
ATOM 2368 N N . ASP A 1 301 ? 10.916 -15.993 -11.116 1.00 95.62 301 ASP A N 1
ATOM 2369 C CA . ASP A 1 301 ? 11.146 -14.571 -11.315 1.00 95.62 301 ASP A CA 1
ATOM 2370 C C . ASP A 1 301 ? 12.627 -14.228 -11.115 1.00 95.62 301 ASP A C 1
ATOM 2372 O O . ASP A 1 301 ? 13.335 -14.835 -10.311 1.00 95.62 301 ASP A O 1
ATOM 2376 N N . THR A 1 302 ? 13.122 -13.255 -11.879 1.00 96.62 302 THR A N 1
ATOM 2377 C CA . THR A 1 302 ? 14.530 -12.839 -11.805 1.00 96.62 302 THR A CA 1
ATOM 2378 C C . THR A 1 302 ? 14.670 -11.688 -10.827 1.00 96.62 302 THR A C 1
ATOM 2380 O O . THR A 1 302 ? 14.147 -10.605 -11.077 1.00 96.62 302 THR A O 1
ATOM 2383 N N . GLU A 1 303 ? 15.365 -11.911 -9.717 1.00 97.31 303 GLU A N 1
ATOM 2384 C CA . GLU A 1 303 ? 15.686 -10.858 -8.756 1.00 97.31 303 GLU A CA 1
ATOM 2385 C C . GLU A 1 303 ? 16.845 -9.988 -9.256 1.00 97.31 303 GLU A C 1
ATOM 2387 O O . GLU A 1 303 ? 17.858 -10.495 -9.737 1.00 97.31 303 GLU A O 1
ATOM 2392 N N . LEU A 1 304 ? 16.690 -8.672 -9.121 1.00 96.81 304 LEU A N 1
ATOM 2393 C CA . LEU A 1 304 ? 17.716 -7.678 -9.410 1.00 96.81 304 LEU A CA 1
ATOM 2394 C C . LEU A 1 304 ? 18.406 -7.239 -8.116 1.00 96.81 304 LEU A C 1
ATOM 2396 O O . LEU A 1 304 ? 17.804 -7.209 -7.040 1.00 96.81 304 LEU A O 1
ATOM 2400 N N . ILE A 1 305 ? 19.665 -6.823 -8.230 1.00 96.44 305 ILE A N 1
ATOM 2401 C CA . ILE A 1 305 ? 20.408 -6.236 -7.113 1.00 96.44 305 ILE A CA 1
ATOM 2402 C C . ILE A 1 305 ? 19.964 -4.779 -6.981 1.00 96.44 305 ILE A C 1
ATOM 2404 O O . ILE A 1 305 ? 20.442 -3.921 -7.719 1.00 96.44 305 ILE A O 1
ATOM 2408 N N . ALA A 1 306 ? 19.032 -4.509 -6.068 1.00 96.12 306 ALA A N 1
ATOM 2409 C CA . ALA A 1 306 ? 18.510 -3.169 -5.818 1.00 96.12 306 ALA A CA 1
ATOM 2410 C C . ALA A 1 306 ? 19.295 -2.445 -4.712 1.00 96.12 306 ALA A C 1
ATOM 2412 O O . ALA A 1 306 ? 19.528 -2.993 -3.631 1.00 96.12 306 ALA A O 1
ATOM 2413 N N . GLY A 1 307 ? 19.662 -1.194 -4.973 1.00 94.31 307 GLY A N 1
ATOM 2414 C CA . GLY A 1 307 ? 20.252 -0.258 -4.022 1.00 94.31 307 GLY A CA 1
ATOM 2415 C C . GLY A 1 307 ? 19.537 1.098 -4.043 1.00 94.31 307 GLY A C 1
ATOM 2416 O O . GLY A 1 307 ? 18.699 1.338 -4.917 1.00 94.31 307 GLY A O 1
ATOM 2417 N N . PRO A 1 308 ? 19.832 1.987 -3.079 1.00 94.50 308 PRO A N 1
ATOM 2418 C CA . PRO A 1 308 ? 19.326 3.356 -3.118 1.00 94.50 308 PRO A CA 1
ATOM 2419 C C . PRO A 1 308 ? 19.833 4.076 -4.377 1.00 94.50 308 PRO A C 1
ATOM 2421 O O . PRO A 1 308 ? 20.991 3.895 -4.755 1.00 94.50 308 PRO A O 1
ATOM 2424 N N . GLY A 1 309 ? 18.965 4.861 -5.016 1.00 93.62 309 GLY A N 1
ATOM 2425 C CA . GLY A 1 309 ? 19.344 5.758 -6.108 1.00 93.62 309 GLY A CA 1
ATOM 2426 C C . GLY A 1 309 ? 19.835 7.123 -5.620 1.00 93.62 309 GLY A C 1
ATOM 2427 O O . GLY A 1 309 ? 20.133 7.308 -4.436 1.00 93.62 309 GLY A O 1
ATOM 2428 N N . ASP A 1 310 ? 19.878 8.088 -6.538 1.00 94.12 310 ASP A N 1
ATOM 2429 C CA . ASP A 1 310 ? 20.341 9.457 -6.265 1.00 94.12 310 ASP A CA 1
ATOM 2430 C C . ASP A 1 310 ? 19.344 10.261 -5.414 1.00 94.12 310 ASP A C 1
ATOM 2432 O O . ASP A 1 310 ? 19.706 11.251 -4.771 1.00 94.12 310 ASP A O 1
ATOM 2436 N N . SER A 1 311 ? 18.085 9.816 -5.358 1.00 93.88 311 SER A N 1
ATOM 2437 C CA . SER A 1 311 ? 17.030 10.393 -4.527 1.00 93.88 311 SER A CA 1
ATOM 2438 C C . SER A 1 311 ? 16.280 9.337 -3.694 1.00 93.88 311 SER A C 1
ATOM 2440 O O . SER A 1 311 ? 16.263 8.155 -4.040 1.00 93.88 311 SER A O 1
ATOM 2442 N N . PRO A 1 312 ? 15.581 9.733 -2.608 1.00 90.88 312 PRO A N 1
ATOM 2443 C CA . PRO A 1 312 ? 14.717 8.826 -1.836 1.00 90.88 312 PRO A CA 1
ATOM 2444 C C . PRO A 1 312 ? 13.569 8.187 -2.639 1.00 90.88 312 PRO A C 1
ATOM 2446 O O . PRO A 1 312 ? 12.912 7.264 -2.155 1.00 90.88 312 PRO A O 1
ATOM 2449 N N . GLN A 1 313 ? 13.285 8.715 -3.830 1.00 94.81 313 GLN A N 1
ATOM 2450 C CA . GLN A 1 313 ? 12.267 8.238 -4.760 1.00 94.81 313 GLN A CA 1
ATOM 2451 C C . GLN A 1 313 ? 12.836 7.263 -5.794 1.00 94.81 313 GLN A C 1
ATOM 2453 O O . GLN A 1 313 ? 12.091 6.815 -6.663 1.00 94.81 313 GLN A O 1
ATOM 2458 N N . GLU A 1 314 ? 14.123 6.927 -5.721 1.00 96.25 314 GLU A N 1
ATOM 2459 C CA . GLU A 1 314 ? 14.797 6.112 -6.723 1.00 96.25 314 GLU A CA 1
ATOM 2460 C C . GLU A 1 314 ? 15.430 4.851 -6.137 1.00 96.25 314 GLU A C 1
ATOM 2462 O O . GLU A 1 314 ? 16.000 4.848 -5.043 1.00 96.25 314 GLU A O 1
ATOM 2467 N N . LEU A 1 315 ? 15.342 3.770 -6.909 1.00 97.06 315 LEU A N 1
ATOM 2468 C CA . LEU A 1 315 ? 16.107 2.547 -6.705 1.00 97.06 315 LEU A CA 1
ATOM 2469 C C . LEU A 1 315 ? 16.956 2.279 -7.940 1.00 97.06 315 LEU A C 1
ATOM 2471 O O . LEU A 1 315 ? 16.427 2.168 -9.046 1.00 97.06 315 LEU A O 1
ATOM 2475 N N . THR A 1 316 ? 18.253 2.103 -7.731 1.00 97.12 316 THR A N 1
ATOM 2476 C CA . THR A 1 316 ? 19.189 1.677 -8.772 1.00 97.12 316 THR A CA 1
ATOM 2477 C C . THR A 1 316 ? 19.294 0.161 -8.731 1.00 97.12 316 THR A C 1
ATOM 2479 O O . THR A 1 316 ? 19.650 -0.419 -7.704 1.00 97.12 316 THR A O 1
ATOM 2482 N N . CYS A 1 317 ? 18.959 -0.495 -9.836 1.00 97.25 317 CYS A N 1
ATOM 2483 C CA . CYS A 1 317 ? 18.914 -1.946 -9.951 1.00 97.25 317 CYS A CA 1
ATOM 2484 C C . CYS A 1 317 ? 19.973 -2.431 -10.940 1.00 97.25 317 CYS A C 1
ATOM 2486 O O . CYS A 1 317 ? 20.050 -1.941 -12.063 1.00 97.25 317 CYS A O 1
ATOM 2488 N N . MET A 1 318 ? 20.757 -3.427 -10.539 1.00 96.25 318 MET A N 1
ATOM 2489 C CA . MET A 1 318 ? 21.776 -4.070 -11.372 1.00 96.25 318 MET A CA 1
ATOM 2490 C C . MET A 1 318 ? 21.457 -5.550 -11.596 1.00 96.25 318 MET A C 1
ATOM 2492 O O . MET A 1 318 ? 20.647 -6.151 -10.885 1.00 96.25 318 MET A O 1
ATOM 2496 N N . GLY A 1 319 ? 22.152 -6.159 -12.557 1.00 91.94 319 GLY A N 1
ATOM 2497 C CA . GLY A 1 319 ? 22.092 -7.603 -12.796 1.00 91.94 319 GLY A CA 1
ATOM 2498 C C . GLY A 1 319 ? 20.916 -8.052 -13.661 1.00 91.94 319 GLY A C 1
ATOM 2499 O O . GLY A 1 319 ? 20.626 -9.244 -13.712 1.00 91.94 319 GLY A O 1
ATOM 2500 N N . MET A 1 320 ? 20.250 -7.127 -14.359 1.00 92.00 320 MET A N 1
ATOM 2501 C CA . MET A 1 320 ? 19.229 -7.489 -15.339 1.00 92.00 320 MET A CA 1
ATOM 2502 C C . MET A 1 320 ? 19.895 -8.156 -16.554 1.00 92.00 320 MET A C 1
ATOM 2504 O O . MET A 1 320 ? 20.724 -7.516 -17.207 1.00 92.00 320 MET A O 1
ATOM 2508 N N . PRO A 1 321 ? 19.557 -9.414 -16.898 1.00 90.81 321 PRO A N 1
ATOM 2509 C CA . PRO A 1 321 ? 20.170 -10.100 -18.032 1.00 90.81 321 PRO A CA 1
ATOM 2510 C C . PRO A 1 321 ? 19.903 -9.357 -19.340 1.00 90.81 321 PRO A C 1
ATOM 2512 O O . PRO A 1 321 ? 18.804 -8.849 -19.544 1.00 90.81 321 PRO A O 1
ATOM 2515 N N . GLU A 1 322 ? 20.861 -9.328 -20.262 1.00 84.19 322 GLU A N 1
ATOM 2516 C CA . GLU A 1 322 ? 20.653 -8.752 -21.604 1.00 84.19 322 GLU A CA 1
ATOM 2517 C C . GLU A 1 322 ? 19.640 -9.565 -22.421 1.00 84.19 322 GLU A C 1
ATOM 2519 O O . GLU A 1 322 ? 18.919 -9.039 -23.268 1.00 84.19 322 GLU A O 1
ATOM 2524 N N . ARG A 1 323 ? 19.571 -10.878 -22.171 1.00 84.88 323 ARG A N 1
ATOM 2525 C CA . ARG A 1 323 ? 18.743 -11.812 -22.930 1.00 84.88 323 ARG A CA 1
ATOM 2526 C C . ARG A 1 323 ? 18.168 -12.915 -22.051 1.00 84.88 323 ARG A C 1
ATOM 2528 O O . ARG A 1 323 ? 18.717 -13.260 -21.009 1.00 84.88 323 ARG A O 1
ATOM 2535 N N . GLY A 1 324 ? 17.106 -13.530 -22.562 1.00 89.06 324 GLY A N 1
ATOM 2536 C CA . GLY A 1 324 ? 16.479 -14.693 -21.954 1.00 89.06 324 GLY A CA 1
ATOM 2537 C C . GLY A 1 324 ? 15.554 -14.306 -20.809 1.00 89.06 324 GLY A C 1
ATOM 2538 O O . GLY A 1 324 ? 14.887 -13.274 -20.832 1.00 89.06 324 GLY A O 1
ATOM 2539 N N . ARG A 1 325 ? 15.470 -15.180 -19.814 1.00 91.00 325 ARG A N 1
ATOM 2540 C CA . ARG A 1 325 ? 14.591 -14.960 -18.673 1.00 91.00 325 ARG A CA 1
ATOM 2541 C C . ARG A 1 325 ? 15.035 -13.733 -17.878 1.00 91.00 325 ARG A C 1
ATOM 2543 O O . ARG A 1 325 ? 16.224 -13.553 -17.648 1.00 91.00 325 ARG A O 1
ATOM 2550 N N . GLY A 1 326 ? 14.079 -12.895 -17.485 1.00 92.06 326 GLY A N 1
ATOM 2551 C CA . GLY A 1 326 ? 14.355 -11.679 -16.721 1.00 92.06 326 GLY A CA 1
ATOM 2552 C C . GLY A 1 326 ? 14.939 -10.527 -17.538 1.00 92.06 326 GLY A C 1
ATOM 2553 O O . GLY A 1 326 ? 15.102 -9.441 -16.993 1.00 92.06 326 GLY A O 1
ATOM 2554 N N . SER A 1 327 ? 15.214 -10.707 -18.839 1.00 91.69 327 SER A N 1
ATOM 2555 C CA . SER A 1 327 ? 15.674 -9.602 -19.689 1.00 91.69 327 SER A CA 1
ATOM 2556 C C . SER A 1 327 ? 14.547 -8.667 -20.122 1.00 91.69 327 SER A C 1
ATOM 2558 O O . SER A 1 327 ? 14.820 -7.564 -20.577 1.00 91.69 327 SER A O 1
ATOM 2560 N N . ALA A 1 328 ? 13.293 -9.101 -20.027 1.00 93.31 328 ALA A N 1
ATOM 2561 C CA . ALA A 1 328 ? 12.078 -8.326 -20.267 1.00 93.31 328 ALA A CA 1
ATOM 2562 C C . ALA A 1 328 ? 10.923 -8.968 -19.480 1.00 93.31 328 ALA A C 1
ATOM 2564 O O . ALA A 1 328 ? 11.056 -10.101 -19.011 1.00 93.31 328 ALA A O 1
ATOM 2565 N N . GLY A 1 329 ? 9.799 -8.267 -19.337 1.00 95.06 329 GLY A N 1
ATOM 2566 C CA . GLY A 1 329 ? 8.666 -8.740 -18.541 1.00 95.06 329 GLY A CA 1
ATOM 2567 C C . GLY A 1 329 ? 8.043 -7.610 -17.738 1.00 95.06 329 GLY A C 1
ATOM 2568 O O . GLY A 1 329 ? 7.814 -6.532 -18.270 1.00 95.06 329 GLY A O 1
ATOM 2569 N N . TYR A 1 330 ? 7.775 -7.842 -16.460 1.00 97.31 330 TYR A N 1
ATOM 2570 C CA . TYR A 1 330 ? 7.176 -6.862 -15.563 1.00 97.31 330 TYR A CA 1
ATOM 2571 C C . TYR A 1 330 ? 8.096 -6.593 -14.380 1.00 97.31 330 TYR A C 1
ATOM 2573 O O . TYR A 1 330 ? 8.360 -7.496 -13.588 1.00 97.31 330 TYR A O 1
ATOM 2581 N N . LEU A 1 331 ? 8.553 -5.351 -14.247 1.00 97.38 331 LEU A N 1
ATOM 2582 C CA . LEU A 1 331 ? 9.272 -4.894 -13.066 1.00 97.38 331 LEU A CA 1
ATOM 2583 C C . LEU A 1 331 ? 8.301 -4.753 -11.896 1.00 97.38 331 LEU A C 1
ATOM 2585 O O . LEU A 1 331 ? 7.263 -4.097 -12.012 1.00 97.38 331 LEU A O 1
ATOM 2589 N N . VAL A 1 332 ? 8.655 -5.365 -10.770 1.00 97.81 332 VAL A N 1
ATOM 2590 C CA . VAL A 1 332 ? 7.912 -5.289 -9.510 1.00 97.81 332 VAL A CA 1
ATOM 2591 C C . VAL A 1 332 ? 8.892 -5.032 -8.375 1.00 97.81 332 VAL A C 1
ATOM 2593 O O . VAL A 1 332 ? 9.871 -5.758 -8.213 1.00 97.81 332 VAL A O 1
ATOM 2596 N N . ALA A 1 333 ? 8.604 -4.019 -7.565 1.00 97.44 333 ALA A N 1
ATOM 2597 C CA . ALA A 1 333 ? 9.273 -3.776 -6.298 1.00 97.44 333 ALA A CA 1
ATOM 2598 C C . ALA A 1 333 ? 8.474 -4.453 -5.178 1.00 97.44 333 ALA A C 1
ATOM 2600 O O . ALA A 1 333 ? 7.244 -4.422 -5.166 1.00 97.44 333 ALA A O 1
ATOM 2601 N N . ALA A 1 334 ? 9.164 -5.065 -4.226 1.00 96.62 334 ALA A N 1
ATOM 2602 C CA . ALA A 1 334 ? 8.562 -5.834 -3.150 1.00 96.62 334 ALA A CA 1
ATOM 2603 C C . ALA A 1 334 ? 9.182 -5.441 -1.809 1.00 96.62 334 ALA A C 1
ATOM 2605 O O . ALA A 1 334 ? 10.391 -5.532 -1.611 1.00 96.62 334 ALA A O 1
ATOM 2606 N N . ALA A 1 335 ? 8.337 -5.008 -0.883 1.00 94.94 335 ALA A N 1
ATOM 2607 C CA . ALA A 1 335 ? 8.700 -4.708 0.490 1.00 94.94 335 ALA A CA 1
ATOM 2608 C C . ALA A 1 335 ? 8.830 -6.007 1.302 1.00 94.94 335 ALA A C 1
ATOM 2610 O O . ALA A 1 335 ? 7.848 -6.728 1.488 1.00 94.94 335 ALA A O 1
ATOM 2611 N N . ASP A 1 336 ? 10.032 -6.279 1.803 1.00 93.06 336 ASP A N 1
ATOM 2612 C CA . ASP A 1 336 ? 10.378 -7.427 2.636 1.00 93.06 336 ASP A CA 1
ATOM 2613 C C . ASP A 1 336 ? 10.414 -7.050 4.123 1.00 93.06 336 ASP A C 1
ATOM 2615 O O . ASP A 1 336 ? 11.267 -6.292 4.602 1.00 93.06 336 ASP A O 1
ATOM 2619 N N . TYR A 1 337 ? 9.465 -7.620 4.857 1.00 87.69 337 TYR A N 1
ATOM 2620 C CA . TYR A 1 337 ? 9.274 -7.417 6.290 1.00 87.69 337 TYR A CA 1
ATOM 2621 C C . TYR A 1 337 ? 10.063 -8.402 7.167 1.00 87.69 337 TYR A C 1
ATOM 2623 O O . TYR A 1 337 ? 9.832 -8.458 8.373 1.00 87.69 337 TYR A O 1
ATOM 2631 N N . GLY A 1 338 ? 10.933 -9.232 6.582 1.00 85.12 338 GLY A N 1
ATOM 2632 C CA . GLY A 1 338 ? 11.676 -10.285 7.285 1.00 85.12 338 GLY A CA 1
ATOM 2633 C C . GLY A 1 338 ? 10.812 -11.475 7.714 1.00 85.12 338 GLY A C 1
ATOM 2634 O O . GLY A 1 338 ? 11.271 -12.348 8.444 1.00 85.12 338 GLY A O 1
ATOM 2635 N N . SER A 1 339 ? 9.553 -11.509 7.276 1.00 80.62 339 SER A N 1
ATOM 2636 C CA . SER A 1 339 ? 8.589 -12.570 7.583 1.00 80.62 339 SER A CA 1
ATOM 2637 C C . SER A 1 339 ? 8.571 -13.710 6.571 1.00 80.62 339 SER A C 1
ATOM 2639 O O . SER A 1 339 ? 7.931 -14.724 6.824 1.00 80.62 339 SER A O 1
ATOM 2641 N N . GLY A 1 340 ? 9.251 -13.537 5.435 1.00 83.12 340 GLY A N 1
ATOM 2642 C CA . GLY A 1 340 ? 9.129 -14.405 4.264 1.00 83.12 340 GLY A CA 1
ATOM 2643 C C . GLY A 1 340 ? 8.076 -13.934 3.257 1.00 83.12 340 GLY A C 1
ATOM 2644 O O . GLY A 1 340 ? 8.102 -14.385 2.117 1.00 83.12 340 GLY A O 1
ATOM 2645 N N . SER A 1 341 ? 7.207 -12.989 3.630 1.00 85.12 341 SER A N 1
ATOM 2646 C CA . SER A 1 341 ? 6.218 -12.410 2.717 1.00 85.12 341 SER A CA 1
ATOM 2647 C C . SER A 1 341 ? 6.613 -11.039 2.196 1.00 85.12 341 SER A C 1
ATOM 2649 O O . SER A 1 341 ? 7.168 -10.206 2.918 1.00 85.12 341 SER A O 1
ATOM 2651 N N . LEU A 1 342 ? 6.276 -10.817 0.926 1.00 93.12 342 LEU A N 1
ATOM 2652 C CA . LEU A 1 342 ? 6.644 -9.642 0.149 1.00 93.12 342 LEU A CA 1
ATOM 2653 C C . LEU A 1 342 ? 5.397 -8.840 -0.214 1.00 93.12 342 LEU A C 1
ATOM 2655 O O . LEU A 1 342 ? 4.521 -9.353 -0.909 1.00 93.12 342 LEU A O 1
ATOM 2659 N N . VAL A 1 343 ? 5.343 -7.574 0.206 1.00 94.94 343 VAL A N 1
ATOM 2660 C CA . VAL A 1 343 ? 4.271 -6.663 -0.215 1.00 94.94 343 VAL A CA 1
ATOM 2661 C C . VAL A 1 343 ? 4.647 -6.012 -1.542 1.00 94.94 343 VAL A C 1
ATOM 2663 O O . VAL A 1 343 ? 5.619 -5.261 -1.614 1.00 94.94 343 VAL A O 1
ATOM 2666 N N . MET A 1 344 ? 3.899 -6.316 -2.598 1.00 96.00 344 MET A N 1
ATOM 2667 C CA . MET A 1 344 ? 4.252 -5.992 -3.984 1.00 96.00 344 MET A CA 1
ATOM 2668 C C . MET A 1 344 ? 3.718 -4.634 -4.445 1.00 96.00 344 MET A C 1
ATOM 2670 O O . MET A 1 344 ? 2.607 -4.228 -4.096 1.00 96.00 344 MET A O 1
ATOM 2674 N N . SER A 1 345 ? 4.488 -3.973 -5.309 1.00 97.06 345 SER A N 1
ATOM 2675 C CA . SER A 1 345 ? 4.085 -2.772 -6.035 1.00 97.06 345 SER A CA 1
ATOM 2676 C C . SER A 1 345 ? 3.093 -3.051 -7.165 1.00 97.06 345 SER A C 1
ATOM 2678 O O . SER A 1 345 ? 2.625 -4.171 -7.373 1.00 97.06 345 SER A O 1
ATOM 2680 N N . ASN A 1 346 ? 2.761 -2.015 -7.936 1.00 96.56 346 ASN A N 1
ATOM 2681 C CA . ASN A 1 346 ? 2.288 -2.210 -9.305 1.00 96.56 346 ASN A CA 1
ATOM 2682 C C . ASN A 1 346 ? 3.375 -2.845 -10.183 1.00 96.56 346 ASN A C 1
ATOM 2684 O O . ASN A 1 346 ? 4.568 -2.684 -9.924 1.00 96.56 346 ASN A O 1
ATOM 2688 N N . ALA A 1 347 ? 2.933 -3.530 -11.233 1.00 96.25 347 ALA A N 1
ATOM 2689 C CA . ALA A 1 347 ? 3.789 -4.091 -12.265 1.00 96.25 347 ALA A CA 1
ATOM 2690 C C . ALA A 1 347 ? 4.020 -3.072 -13.385 1.00 96.25 347 ALA A C 1
ATOM 2692 O O . ALA A 1 347 ? 3.059 -2.534 -13.939 1.00 96.25 347 ALA A O 1
ATOM 2693 N N . VAL A 1 348 ? 5.285 -2.840 -13.733 1.00 95.75 348 VAL A N 1
ATOM 2694 C CA . VAL A 1 348 ? 5.683 -1.966 -14.841 1.00 95.75 348 VAL A CA 1
ATOM 2695 C C . VAL A 1 348 ? 6.162 -2.817 -16.019 1.00 95.75 348 VAL A C 1
ATOM 2697 O O . VAL A 1 348 ? 7.164 -3.518 -15.876 1.00 95.75 348 VAL A O 1
ATOM 2700 N N . PRO A 1 349 ? 5.458 -2.816 -17.168 1.00 94.94 349 PRO A N 1
ATOM 2701 C CA . PRO A 1 349 ? 5.866 -3.586 -18.333 1.00 94.94 349 PRO A CA 1
ATOM 2702 C C . PRO A 1 349 ? 7.162 -3.039 -18.935 1.00 94.94 349 PRO A C 1
ATOM 2704 O O . PRO A 1 349 ? 7.252 -1.882 -19.341 1.00 94.94 349 PRO A O 1
ATOM 2707 N N . VAL A 1 350 ? 8.137 -3.928 -19.057 1.00 92.94 350 VAL A N 1
ATOM 2708 C CA . VAL A 1 350 ? 9.380 -3.744 -19.794 1.00 92.94 350 VAL A CA 1
ATOM 2709 C C . VAL A 1 350 ? 9.280 -4.532 -21.078 1.00 92.94 350 VAL A C 1
ATOM 2711 O O . VAL A 1 350 ? 9.292 -5.767 -21.078 1.00 92.94 350 VAL A O 1
ATOM 2714 N N . THR A 1 351 ? 9.210 -3.815 -22.186 1.00 90.25 351 THR A N 1
ATOM 2715 C CA . THR A 1 351 ? 9.265 -4.425 -23.508 1.00 90.25 351 THR A CA 1
ATOM 2716 C C . THR A 1 351 ? 10.683 -4.389 -24.039 1.00 90.25 351 THR A C 1
ATOM 2718 O O . THR A 1 351 ? 11.453 -3.473 -23.752 1.00 90.25 351 THR A O 1
ATOM 2721 N N . SER A 1 352 ? 11.021 -5.413 -24.816 1.00 88.75 352 SER A N 1
ATOM 2722 C CA . SER A 1 352 ? 12.277 -5.475 -25.549 1.00 88.75 352 SER A CA 1
ATOM 2723 C C . SER A 1 352 ? 11.995 -5.500 -27.041 1.00 88.75 352 SER A C 1
ATOM 2725 O O . SER A 1 352 ? 11.033 -6.124 -27.493 1.00 88.75 352 SER A O 1
ATOM 2727 N N . TRP A 1 353 ? 12.845 -4.824 -27.802 1.00 85.38 353 TRP A N 1
ATOM 2728 C CA . TRP A 1 353 ? 12.794 -4.802 -29.252 1.00 85.38 353 TRP A CA 1
ATOM 2729 C C . TRP A 1 353 ? 14.153 -5.175 -29.806 1.00 85.38 353 TRP A C 1
ATOM 2731 O O . TRP A 1 353 ? 15.200 -4.837 -29.253 1.00 85.38 353 TRP A O 1
ATOM 2741 N N . ARG A 1 354 ? 14.114 -5.872 -30.934 1.00 84.81 354 ARG A N 1
ATOM 2742 C CA . ARG A 1 354 ? 15.282 -6.178 -31.744 1.00 84.81 354 ARG A CA 1
ATOM 2743 C C . ARG A 1 354 ? 15.018 -5.653 -33.133 1.00 84.81 354 ARG A C 1
ATOM 2745 O O . ARG A 1 354 ? 13.943 -5.873 -33.687 1.00 84.81 354 ARG A O 1
ATOM 2752 N N . GLY A 1 355 ? 15.994 -4.954 -33.675 1.00 83.50 355 GLY A N 1
ATOM 2753 C CA . GLY A 1 355 ? 15.907 -4.396 -35.009 1.00 83.50 355 GLY A CA 1
ATOM 2754 C C . GLY A 1 355 ? 17.285 -4.230 -35.606 1.00 83.50 355 GLY A C 1
ATOM 2755 O O . GLY A 1 355 ? 18.277 -4.698 -35.059 1.00 83.50 355 GLY A O 1
ATOM 2756 N N . THR A 1 356 ? 17.337 -3.543 -36.733 1.00 84.31 356 THR A N 1
ATOM 2757 C CA . THR A 1 356 ? 18.582 -3.161 -37.391 1.00 84.31 356 THR A CA 1
ATOM 2758 C C . THR A 1 356 ? 18.552 -1.670 -37.641 1.00 84.31 356 THR A C 1
ATOM 2760 O O . THR A 1 356 ? 17.627 -1.171 -38.281 1.00 84.31 356 THR A O 1
ATOM 2763 N N . PHE A 1 357 ? 19.563 -0.964 -37.158 1.00 80.69 357 PHE A N 1
ATOM 2764 C CA . PHE A 1 357 ? 19.797 0.423 -37.508 1.00 80.69 357 PHE A CA 1
ATOM 2765 C C . PHE A 1 357 ? 20.686 0.469 -38.748 1.00 80.69 357 PHE A C 1
ATOM 2767 O O . PHE A 1 357 ? 21.736 -0.167 -38.767 1.00 80.69 357 PHE A O 1
ATOM 2774 N N . THR A 1 358 ? 20.269 1.191 -39.791 1.00 84.38 358 THR A N 1
ATOM 2775 C CA . THR A 1 358 ? 21.105 1.415 -40.979 1.00 84.38 358 THR A CA 1
ATOM 2776 C C . THR A 1 358 ? 21.480 2.882 -41.068 1.00 84.38 358 THR A C 1
ATOM 2778 O O . THR A 1 358 ? 20.643 3.730 -41.369 1.00 84.38 358 THR A O 1
ATOM 2781 N N . PHE A 1 359 ? 22.751 3.176 -40.827 1.00 79.75 359 PHE A N 1
ATOM 2782 C CA . PHE A 1 359 ? 23.341 4.480 -41.068 1.00 79.75 359 PHE A CA 1
ATOM 2783 C C . PHE A 1 359 ? 23.776 4.570 -42.530 1.00 79.75 359 PHE A C 1
ATOM 2785 O O . PHE A 1 359 ? 24.535 3.726 -42.997 1.00 79.75 359 PHE A O 1
ATOM 2792 N N . THR A 1 360 ? 23.302 5.579 -43.262 1.00 83.88 360 THR A N 1
ATOM 2793 C CA . THR A 1 360 ? 23.729 5.832 -44.645 1.00 83.88 360 THR A CA 1
ATOM 2794 C C . THR A 1 360 ? 24.511 7.138 -44.703 1.00 83.88 360 THR A C 1
ATOM 2796 O O . THR A 1 360 ? 23.941 8.208 -44.512 1.00 83.88 360 THR A O 1
ATOM 2799 N N . LEU A 1 361 ? 25.801 7.052 -45.007 1.00 79.12 361 LEU A N 1
ATOM 2800 C CA . LEU A 1 361 ? 26.640 8.189 -45.348 1.00 79.12 361 LEU A CA 1
ATOM 2801 C C . LEU A 1 361 ? 26.533 8.444 -46.852 1.00 79.12 361 LEU A C 1
ATOM 2803 O O . LEU A 1 361 ? 26.886 7.583 -47.656 1.00 79.12 361 LEU A O 1
ATOM 2807 N N . ARG A 1 362 ? 26.067 9.632 -47.235 1.00 80.31 362 ARG A N 1
ATOM 2808 C CA . ARG A 1 362 ? 26.142 10.109 -48.620 1.00 80.31 362 ARG A CA 1
ATOM 2809 C C . ARG A 1 362 ? 27.273 11.116 -48.715 1.00 80.31 362 ARG A C 1
ATOM 2811 O O . ARG A 1 362 ? 27.298 12.067 -47.936 1.00 80.31 362 ARG A O 1
ATOM 2818 N N . LEU A 1 363 ? 28.205 10.897 -49.635 1.00 70.88 363 LEU A N 1
ATOM 2819 C CA . LEU A 1 363 ? 29.264 11.867 -49.879 1.00 70.88 363 LEU A CA 1
ATOM 2820 C C . LEU A 1 363 ? 28.643 13.118 -50.520 1.00 70.88 363 LEU A C 1
ATOM 2822 O O . LEU A 1 363 ? 27.921 12.987 -51.512 1.00 70.88 363 LEU A O 1
ATOM 2826 N N . PRO A 1 364 ? 28.866 14.310 -49.941 1.00 62.72 364 PRO A N 1
ATOM 2827 C CA . PRO A 1 364 ? 28.341 15.549 -50.477 1.00 62.72 364 PRO A CA 1
ATOM 2828 C C . PRO A 1 364 ? 29.167 15.921 -51.702 1.00 62.72 364 PRO A C 1
ATOM 2830 O O . PRO A 1 364 ? 30.220 16.539 -51.580 1.00 62.72 364 PRO A O 1
ATOM 2833 N N . ASP A 1 365 ? 28.700 15.536 -52.881 1.00 62.34 365 ASP A N 1
ATOM 2834 C CA . ASP A 1 365 ? 29.131 16.196 -54.102 1.00 62.34 365 ASP A CA 1
ATOM 2835 C C . ASP A 1 365 ? 27.896 16.571 -54.913 1.00 62.34 365 ASP A C 1
ATOM 2837 O O . ASP A 1 365 ? 27.080 15.712 -55.249 1.00 62.34 365 ASP A O 1
ATOM 2841 N N . GLN A 1 366 ? 27.712 17.875 -55.129 1.00 53.50 366 GLN A N 1
ATOM 2842 C CA . GLN A 1 366 ? 26.506 18.428 -55.754 1.00 53.50 366 GLN A CA 1
ATOM 2843 C C . GLN A 1 366 ? 26.463 18.173 -57.270 1.00 53.50 366 GLN A C 1
ATOM 2845 O O . GLN A 1 366 ? 25.393 18.286 -57.861 1.00 53.50 366 GLN A O 1
ATOM 2850 N N . ASP A 1 367 ? 27.589 17.761 -57.867 1.00 55.75 367 ASP A N 1
ATOM 2851 C CA . ASP A 1 367 ? 27.776 17.653 -59.321 1.00 55.75 367 ASP A CA 1
ATOM 2852 C C . ASP A 1 367 ? 28.054 16.219 -59.825 1.00 55.75 367 ASP A C 1
ATOM 2854 O O . ASP A 1 367 ? 28.380 16.024 -61.001 1.00 55.75 367 ASP A O 1
ATOM 2858 N N . ALA A 1 368 ? 27.948 15.202 -58.960 1.00 59.41 368 ALA A N 1
ATOM 2859 C CA . ALA A 1 368 ? 28.135 13.801 -59.339 1.00 59.41 368 ALA A CA 1
ATOM 2860 C C . ALA A 1 368 ? 26.797 13.127 -59.693 1.00 59.41 368 ALA A C 1
ATOM 2862 O O . ALA A 1 368 ? 25.862 13.136 -58.894 1.00 59.41 368 ALA A O 1
ATOM 2863 N N . ASP A 1 369 ? 26.736 12.458 -60.850 1.00 60.56 369 ASP A N 1
ATOM 2864 C CA . ASP A 1 369 ? 25.548 11.710 -61.304 1.00 60.56 369 ASP A CA 1
ATOM 2865 C C . ASP A 1 369 ? 25.160 10.545 -60.364 1.00 60.56 369 ASP A C 1
ATOM 2867 O O . ASP A 1 369 ? 24.020 10.079 -60.380 1.00 60.56 369 ASP A O 1
ATOM 2871 N N . SER A 1 370 ? 26.087 10.081 -59.514 1.00 62.34 370 SER A N 1
ATOM 2872 C CA . SER A 1 370 ? 25.834 9.076 -58.478 1.00 62.34 370 SER A CA 1
ATOM 2873 C C . SER A 1 370 ? 26.672 9.370 -57.225 1.00 62.34 370 SER A C 1
ATOM 2875 O O . SER A 1 370 ? 27.842 8.985 -57.176 1.00 62.34 370 SER A O 1
ATOM 2877 N N . PRO A 1 371 ? 26.125 10.030 -56.185 1.00 67.94 371 PRO A N 1
ATOM 2878 C CA . PRO A 1 371 ? 26.884 10.314 -54.974 1.00 67.94 371 PRO A CA 1
ATOM 2879 C C . PRO A 1 371 ? 27.332 9.005 -54.329 1.00 67.94 371 PRO A C 1
ATOM 2881 O O . PRO A 1 371 ? 26.566 8.047 -54.238 1.00 67.94 371 PRO A O 1
ATOM 2884 N N . GLY A 1 372 ? 28.573 8.974 -53.857 1.00 72.25 372 GLY A N 1
ATOM 2885 C CA . GLY A 1 372 ? 29.084 7.845 -53.097 1.00 72.25 372 GLY A CA 1
ATOM 2886 C C . GLY A 1 372 ? 28.205 7.520 -51.897 1.00 72.25 372 GLY A C 1
ATOM 2887 O O . GLY A 1 372 ? 27.898 8.411 -51.102 1.00 72.25 372 GLY A O 1
ATOM 2888 N N . ILE A 1 373 ? 27.827 6.252 -51.750 1.00 79.44 373 ILE A N 1
ATOM 2889 C CA . ILE A 1 373 ? 26.997 5.773 -50.646 1.00 79.44 373 ILE A CA 1
ATOM 2890 C C . ILE A 1 373 ? 27.811 4.791 -49.806 1.00 79.44 373 ILE A C 1
ATOM 2892 O O . ILE A 1 373 ? 28.259 3.752 -50.286 1.00 79.44 373 ILE A O 1
ATOM 2896 N N . GLY A 1 374 ? 27.983 5.114 -48.528 1.00 80.94 374 GLY A N 1
ATOM 2897 C CA . GLY A 1 374 ? 28.370 4.166 -47.490 1.00 80.94 374 GLY A CA 1
ATOM 2898 C C . GLY A 1 374 ? 27.148 3.798 -46.660 1.00 80.94 374 GLY A C 1
ATOM 2899 O O . GLY A 1 374 ? 26.412 4.679 -46.232 1.00 80.94 374 GLY A O 1
ATOM 2900 N N . GLN A 1 375 ? 26.919 2.517 -46.409 1.00 84.50 375 GLN A N 1
ATOM 2901 C CA . GLN A 1 375 ? 25.893 2.036 -45.493 1.00 84.50 375 GLN A CA 1
ATOM 2902 C C . GLN A 1 375 ? 26.526 1.173 -44.416 1.00 84.50 375 GLN A C 1
ATOM 2904 O O . GLN A 1 375 ? 27.318 0.285 -44.714 1.00 84.50 375 GLN A O 1
ATOM 2909 N N . VAL A 1 376 ? 26.139 1.411 -43.170 1.00 80.94 376 VAL A N 1
ATOM 2910 C CA . VAL A 1 376 ? 26.429 0.539 -42.036 1.00 80.94 376 VAL A CA 1
ATOM 2911 C C . VAL A 1 376 ? 25.113 0.085 -41.445 1.00 80.94 376 VAL A C 1
ATOM 2913 O O . VAL A 1 376 ? 24.336 0.907 -40.970 1.00 80.94 376 VAL A O 1
ATOM 2916 N N . THR A 1 377 ? 24.875 -1.218 -41.459 1.00 83.06 377 THR A N 1
ATOM 2917 C CA . THR A 1 377 ? 23.713 -1.852 -40.848 1.00 83.06 377 THR A CA 1
ATOM 2918 C C . THR A 1 377 ? 24.156 -2.616 -39.614 1.00 83.06 377 THR A C 1
ATOM 2920 O O . THR A 1 377 ? 24.882 -3.604 -39.720 1.00 83.06 377 THR A O 1
ATOM 2923 N N . THR A 1 378 ? 23.676 -2.203 -38.447 1.00 80.50 378 THR A N 1
ATOM 2924 C CA . THR A 1 378 ? 23.991 -2.859 -37.178 1.00 80.50 378 THR A CA 1
ATOM 2925 C C . THR A 1 378 ? 22.703 -3.298 -36.495 1.00 80.50 378 THR A C 1
ATOM 2927 O O . THR A 1 378 ? 21.773 -2.496 -36.372 1.00 80.50 378 THR A O 1
ATOM 2930 N N . PRO A 1 379 ? 22.587 -4.563 -36.069 1.00 80.25 379 PRO A N 1
ATOM 2931 C CA . PRO A 1 379 ? 21.474 -4.972 -35.231 1.00 80.25 379 PRO A CA 1
ATOM 2932 C C . PRO A 1 379 ? 21.545 -4.258 -33.878 1.00 80.25 379 PRO A C 1
ATOM 2934 O O . PRO A 1 379 ? 22.611 -4.067 -33.298 1.00 80.25 379 PRO A O 1
ATOM 2937 N N . VAL A 1 380 ? 20.385 -3.835 -33.400 1.00 79.38 380 VAL A N 1
ATOM 2938 C CA . VAL A 1 380 ? 20.230 -3.102 -32.148 1.00 79.38 380 VAL A CA 1
ATOM 2939 C C . VAL A 1 380 ? 19.263 -3.844 -31.250 1.00 79.38 380 VAL A C 1
ATOM 2941 O O . VAL A 1 380 ? 18.262 -4.411 -31.709 1.00 79.38 380 VAL A O 1
ATOM 2944 N N . PHE A 1 381 ? 19.563 -3.810 -29.961 1.00 79.94 381 PHE A N 1
ATOM 2945 C CA . PHE A 1 381 ? 18.681 -4.275 -28.912 1.00 79.94 381 PHE A CA 1
ATOM 2946 C C . PHE A 1 381 ? 18.270 -3.085 -28.053 1.00 79.94 381 PHE A C 1
ATOM 2948 O O . PHE A 1 381 ? 19.099 -2.258 -27.679 1.00 79.94 381 PHE A O 1
ATOM 2955 N N . LEU A 1 382 ? 16.971 -2.984 -27.782 1.00 80.75 382 LEU A N 1
ATOM 2956 C CA . LEU A 1 382 ? 16.390 -1.894 -27.008 1.00 80.75 382 LEU A CA 1
ATOM 2957 C C . LEU A 1 382 ? 15.478 -2.472 -25.942 1.00 80.75 382 LEU A C 1
ATOM 2959 O O . LEU A 1 382 ? 14.710 -3.398 -26.218 1.00 80.75 382 LEU A O 1
ATOM 2963 N N . ARG A 1 383 ? 15.501 -1.870 -24.757 1.00 88.88 383 ARG A N 1
ATOM 2964 C CA . ARG A 1 383 ? 14.481 -2.066 -23.730 1.00 88.88 383 ARG A CA 1
ATOM 2965 C C . ARG A 1 383 ? 13.973 -0.734 -23.244 1.00 88.88 383 ARG A C 1
ATOM 2967 O O . ARG A 1 383 ? 14.641 0.291 -23.352 1.00 88.88 383 ARG A O 1
ATOM 2974 N N . GLY A 1 384 ? 12.748 -0.759 -22.760 1.00 89.75 384 GLY A N 1
ATOM 2975 C CA . GLY A 1 384 ? 12.078 0.450 -22.353 1.00 89.75 384 GLY A CA 1
ATOM 2976 C C . GLY A 1 384 ? 10.819 0.150 -21.579 1.00 89.75 384 GLY A C 1
ATOM 2977 O O . GLY A 1 384 ? 10.147 -0.865 -21.782 1.00 89.75 384 GLY A O 1
ATOM 2978 N N . ASP A 1 385 ? 10.519 1.088 -20.698 1.00 93.06 385 ASP A N 1
ATOM 2979 C CA . ASP A 1 385 ? 9.241 1.189 -20.036 1.00 93.06 385 ASP A CA 1
ATOM 2980 C C . ASP A 1 385 ? 8.251 1.902 -20.965 1.00 93.06 385 ASP A C 1
ATOM 2982 O O . ASP A 1 385 ? 8.382 3.096 -21.239 1.00 93.06 385 ASP A O 1
ATOM 2986 N N . ILE A 1 386 ? 7.257 1.162 -21.451 1.00 88.75 386 ILE A N 1
ATOM 2987 C CA . ILE A 1 386 ? 6.221 1.697 -22.347 1.00 88.75 386 ILE A CA 1
ATOM 2988 C C . ILE A 1 386 ? 4.958 2.136 -21.620 1.00 88.75 386 ILE A C 1
ATOM 2990 O O . ILE A 1 386 ? 4.012 2.607 -22.263 1.00 88.75 386 ILE A O 1
ATOM 2994 N N . HIS A 1 387 ? 4.878 1.920 -20.308 1.00 91.38 387 HIS A N 1
ATOM 2995 C CA . HIS A 1 387 ? 3.647 2.215 -19.604 1.00 91.38 387 HIS A CA 1
ATOM 2996 C C . HIS A 1 387 ? 3.468 3.718 -19.435 1.00 91.38 387 HIS A C 1
ATOM 2998 O O . HIS A 1 387 ? 4.411 4.508 -19.405 1.00 91.38 387 HIS A O 1
ATOM 3004 N N . ARG A 1 388 ? 2.202 4.118 -19.344 1.00 92.56 388 ARG A N 1
ATOM 3005 C CA . ARG A 1 388 ? 1.833 5.497 -19.053 1.00 92.56 388 ARG A CA 1
ATOM 3006 C C . ARG A 1 388 ? 1.548 5.594 -17.561 1.00 92.56 388 ARG A C 1
ATOM 3008 O O . ARG A 1 388 ? 0.549 5.022 -17.115 1.00 92.56 388 ARG A O 1
ATOM 3015 N N . PRO A 1 389 ? 2.398 6.270 -16.783 1.00 92.81 389 PRO A N 1
ATOM 3016 C CA . PRO A 1 389 ? 2.141 6.433 -15.367 1.00 92.81 389 PRO A CA 1
ATOM 3017 C C . PRO A 1 389 ? 1.018 7.415 -15.069 1.00 92.81 389 PRO A C 1
ATOM 3019 O O . PRO A 1 389 ? 0.626 8.244 -15.891 1.00 92.81 389 PRO A O 1
ATOM 3022 N N . ARG A 1 390 ? 0.537 7.348 -13.828 1.00 94.69 390 ARG A N 1
ATOM 3023 C CA . ARG A 1 390 ? -0.363 8.334 -13.225 1.00 94.69 390 ARG A CA 1
ATOM 3024 C C . ARG A 1 390 ? 0.399 9.099 -12.145 1.00 94.69 390 ARG A C 1
ATOM 3026 O O . ARG A 1 390 ? 1.090 8.486 -11.332 1.00 94.69 390 ARG A O 1
ATOM 3033 N N . LYS A 1 391 ? 0.254 10.428 -12.129 1.00 93.75 391 LYS A N 1
ATOM 3034 C CA . LYS A 1 391 ? 0.861 11.292 -11.094 1.00 93.75 391 LYS A CA 1
ATOM 3035 C C . LYS A 1 391 ? 0.052 11.322 -9.801 1.00 93.75 391 LYS A C 1
ATOM 3037 O O . LYS A 1 391 ? 0.619 11.508 -8.734 1.00 93.75 391 LYS A O 1
ATOM 3042 N N . LYS A 1 392 ? -1.268 11.171 -9.916 1.00 95.12 392 LYS A N 1
ATOM 3043 C CA . LYS A 1 392 ? -2.230 11.223 -8.815 1.00 95.12 392 LYS A CA 1
ATOM 3044 C C . LYS A 1 392 ? -3.302 10.141 -9.003 1.00 95.12 392 LYS A C 1
ATOM 3046 O O . LYS A 1 392 ? -3.518 9.722 -10.149 1.00 95.12 392 LYS A O 1
ATOM 3051 N N . PRO A 1 393 ? -3.978 9.711 -7.924 1.00 93.88 393 PRO A N 1
ATOM 3052 C CA . PRO A 1 393 ? -5.153 8.854 -8.038 1.00 93.88 393 PRO A CA 1
ATOM 3053 C C . PRO A 1 393 ? -6.243 9.533 -8.878 1.00 93.88 393 PRO A C 1
ATOM 3055 O O . PRO A 1 393 ? -6.294 10.759 -8.947 1.00 93.88 393 PRO A O 1
ATOM 3058 N N . GLY A 1 394 ? -7.069 8.748 -9.575 1.00 89.12 394 GLY A N 1
ATOM 3059 C CA . GLY A 1 394 ? -8.206 9.260 -10.356 1.00 89.12 394 GLY A CA 1
ATOM 3060 C C . GLY A 1 394 ? -7.862 10.092 -11.602 1.00 89.12 394 GLY A C 1
ATOM 3061 O O . GLY A 1 394 ? -8.753 10.421 -12.383 1.00 89.12 394 GLY A O 1
ATOM 3062 N N . VAL A 1 395 ? -6.588 10.431 -11.828 1.00 92.12 395 VAL A N 1
ATOM 3063 C CA . VAL A 1 395 ? -6.133 11.197 -12.998 1.00 92.12 395 VAL A CA 1
ATOM 3064 C C . VAL A 1 395 ? -5.698 10.250 -14.108 1.00 92.12 395 VAL A C 1
ATOM 3066 O O . VAL A 1 395 ? -5.031 9.245 -13.851 1.00 92.12 395 VAL A O 1
ATOM 3069 N N . ALA A 1 396 ? -6.054 10.584 -15.352 1.00 92.88 396 ALA A N 1
ATOM 3070 C CA . ALA A 1 396 ? -5.674 9.815 -16.531 1.00 92.88 396 ALA A CA 1
ATOM 3071 C C . ALA A 1 396 ? -4.142 9.646 -16.644 1.00 92.88 396 ALA A C 1
ATOM 3073 O O . ALA A 1 396 ? -3.389 10.546 -16.255 1.00 92.88 396 ALA A O 1
ATOM 3074 N N . PRO A 1 397 ? -3.660 8.522 -17.203 1.00 94.56 397 PRO A N 1
ATOM 3075 C CA . PRO A 1 397 ? -2.238 8.336 -17.450 1.00 94.56 397 PRO A CA 1
ATOM 3076 C C . PRO A 1 397 ? -1.661 9.430 -18.349 1.00 94.56 397 PRO A C 1
ATOM 3078 O O . PRO A 1 397 ? -2.280 9.807 -19.347 1.00 94.56 397 PRO A O 1
ATOM 3081 N N . TYR A 1 398 ? -0.457 9.908 -18.037 1.00 92.31 398 TYR A N 1
ATOM 3082 C CA . TYR A 1 398 ? 0.207 10.927 -18.846 1.00 92.31 398 TYR A CA 1
ATOM 3083 C C . TYR A 1 398 ? 1.164 10.294 -19.867 1.00 92.31 398 TYR A C 1
ATOM 3085 O O . TYR A 1 398 ? 1.773 9.256 -19.589 1.00 92.31 398 TYR A O 1
ATOM 3093 N N . PRO A 1 399 ? 1.304 10.880 -21.072 1.00 88.56 399 PRO A N 1
ATOM 3094 C CA . PRO A 1 399 ? 2.299 10.422 -22.026 1.00 88.56 399 PRO A CA 1
ATOM 3095 C C . PRO A 1 399 ? 3.695 10.729 -21.482 1.00 88.56 399 PRO A C 1
ATOM 3097 O O . PRO A 1 399 ? 3.986 11.859 -21.088 1.00 88.56 399 PRO A O 1
ATOM 3100 N N . ARG A 1 400 ? 4.565 9.725 -21.493 1.00 85.06 400 ARG A N 1
ATOM 3101 C CA . ARG A 1 400 ? 5.985 9.866 -21.187 1.00 85.06 400 ARG A CA 1
ATOM 3102 C C . ARG A 1 400 ? 6.770 9.449 -22.431 1.00 85.06 400 ARG A C 1
ATOM 3104 O O . ARG A 1 400 ? 6.476 8.380 -22.968 1.00 85.06 400 ARG A O 1
ATOM 3111 N N . PRO A 1 401 ? 7.718 10.265 -22.926 1.00 79.38 401 PRO A N 1
ATOM 3112 C CA . PRO A 1 401 ? 8.656 9.804 -23.939 1.00 79.38 401 PRO A CA 1
ATOM 3113 C C . PRO A 1 401 ? 9.375 8.565 -23.407 1.00 79.38 401 PRO A C 1
ATOM 3115 O O . PRO A 1 401 ? 9.918 8.594 -22.303 1.00 79.38 401 PRO A O 1
ATOM 3118 N N . CYS A 1 402 ? 9.337 7.471 -24.160 1.00 74.38 402 CYS A N 1
ATOM 3119 C CA . CYS A 1 402 ? 10.128 6.304 -23.812 1.00 74.38 402 CYS A CA 1
ATOM 3120 C C . CYS A 1 402 ? 11.588 6.628 -24.131 1.00 74.38 402 CYS A C 1
ATOM 3122 O O . CYS A 1 402 ? 11.933 6.843 -25.294 1.00 74.38 402 CYS A O 1
ATOM 3124 N N . THR A 1 403 ? 12.426 6.709 -23.102 1.00 70.81 403 THR A N 1
ATOM 3125 C CA . THR A 1 403 ? 13.868 6.871 -23.279 1.00 70.81 403 THR A CA 1
ATOM 3126 C C . THR A 1 403 ? 14.475 5.497 -23.516 1.00 70.81 403 THR A C 1
ATOM 3128 O O . THR A 1 403 ? 14.334 4.608 -22.678 1.00 70.81 403 THR A O 1
ATOM 3131 N N . PHE A 1 404 ? 15.136 5.331 -24.658 1.00 67.62 404 PHE A N 1
ATOM 3132 C CA . PHE A 1 404 ? 15.900 4.134 -24.984 1.00 67.62 404 PHE A CA 1
ATOM 3133 C C . PHE A 1 404 ? 17.384 4.467 -24.898 1.00 67.62 404 PHE A C 1
ATOM 3135 O O . PHE A 1 404 ? 17.832 5.410 -25.550 1.00 67.62 404 PHE A O 1
ATOM 3142 N N . CYS A 1 405 ? 18.142 3.678 -24.144 1.00 62.00 405 CYS A N 1
ATOM 3143 C CA . CYS A 1 405 ? 19.580 3.595 -24.342 1.00 62.00 405 CYS A CA 1
ATOM 3144 C C . CYS A 1 405 ? 19.823 2.487 -25.373 1.00 62.00 405 CYS A C 1
ATOM 3146 O O . CYS A 1 405 ? 19.443 1.336 -25.156 1.00 62.00 405 CYS A O 1
ATOM 3148 N N . THR A 1 406 ? 20.350 2.839 -26.547 1.00 61.19 406 THR A N 1
ATOM 3149 C CA . THR A 1 406 ? 20.648 1.857 -27.593 1.00 61.19 406 THR A CA 1
ATOM 3150 C C . THR A 1 406 ? 21.948 1.153 -27.257 1.00 61.19 406 THR A C 1
ATOM 3152 O O . THR A 1 406 ? 22.996 1.795 -27.283 1.00 61.19 406 THR A O 1
ATOM 3155 N N . VAL A 1 407 ? 21.902 -0.158 -27.025 1.00 63.16 407 VAL A N 1
ATOM 3156 C CA . VAL A 1 407 ? 23.121 -0.966 -26.990 1.00 63.16 407 VAL A CA 1
ATOM 3157 C C . VAL A 1 407 ? 23.194 -1.831 -28.230 1.00 63.16 407 VAL A C 1
ATOM 3159 O O . VAL A 1 407 ? 22.232 -2.488 -28.649 1.00 63.16 407 VAL A O 1
ATOM 3162 N N . LEU A 1 408 ? 24.360 -1.753 -28.862 1.00 64.56 408 LEU A N 1
ATOM 3163 C CA . LEU A 1 408 ? 24.744 -2.685 -29.897 1.00 64.56 408 LEU A CA 1
ATOM 3164 C C . LEU A 1 408 ? 24.865 -4.047 -29.236 1.00 64.56 408 LEU A C 1
ATOM 3166 O O . LEU A 1 408 ? 25.510 -4.212 -28.205 1.00 64.56 408 LEU A O 1
ATOM 3170 N N . ASP A 1 409 ? 24.186 -5.017 -29.814 1.00 65.06 409 ASP A N 1
ATOM 3171 C CA . ASP A 1 409 ? 24.165 -6.348 -29.250 1.00 65.06 409 ASP A CA 1
ATOM 3172 C C . ASP A 1 409 ? 25.601 -6.923 -29.288 1.00 65.06 409 ASP A C 1
ATOM 3174 O O . ASP A 1 409 ? 26.205 -6.964 -30.364 1.00 65.06 409 ASP A O 1
ATOM 3178 N N . PRO A 1 410 ? 26.196 -7.319 -28.149 1.00 61.78 410 PRO A N 1
ATOM 3179 C CA . PRO A 1 410 ? 27.628 -7.609 -28.068 1.00 61.78 410 PRO A CA 1
ATOM 3180 C C . PRO A 1 410 ? 28.054 -8.837 -28.877 1.00 61.78 410 PRO A C 1
ATOM 3182 O O . PRO A 1 410 ? 29.229 -8.986 -29.200 1.00 61.78 410 PRO A O 1
ATOM 3185 N N . GLU A 1 411 ? 27.112 -9.706 -29.249 1.00 63.47 411 GLU A N 1
ATOM 3186 C CA . GLU A 1 411 ? 27.373 -10.832 -30.151 1.00 63.47 411 GLU A CA 1
ATOM 3187 C C . GLU A 1 411 ? 27.230 -10.457 -31.628 1.00 63.47 411 GLU A C 1
ATOM 3189 O O . GLU A 1 411 ? 27.381 -11.304 -32.513 1.00 63.47 411 GLU A O 1
ATOM 3194 N N . THR A 1 412 ? 26.883 -9.208 -31.924 1.00 68.69 412 THR A N 1
ATOM 3195 C CA . THR A 1 412 ? 26.530 -8.820 -33.277 1.00 68.69 412 THR A CA 1
ATOM 3196 C C . THR A 1 412 ? 27.666 -8.174 -34.032 1.00 68.69 412 THR A C 1
ATOM 3198 O O . THR A 1 412 ? 28.500 -7.439 -33.515 1.00 68.69 412 THR A O 1
ATOM 3201 N N . THR A 1 413 ? 27.696 -8.495 -35.318 1.00 75.44 413 THR A N 1
ATOM 3202 C CA . THR A 1 413 ? 28.647 -7.941 -36.264 1.00 75.44 413 THR A CA 1
ATOM 3203 C C . THR A 1 413 ? 27.887 -6.986 -37.169 1.00 75.44 413 THR A C 1
ATOM 3205 O O . THR A 1 413 ? 27.018 -7.418 -37.935 1.00 75.44 413 THR A O 1
ATOM 3208 N N . GLY A 1 414 ? 28.194 -5.692 -37.076 1.00 81.25 414 GLY A N 1
ATOM 3209 C CA . GLY A 1 414 ? 27.673 -4.706 -38.016 1.00 81.25 414 GLY A CA 1
ATOM 3210 C C . GLY A 1 414 ? 28.130 -5.060 -39.427 1.00 81.25 414 GLY A C 1
ATOM 3211 O O . GLY A 1 414 ? 29.247 -5.528 -39.620 1.00 81.25 414 GLY A O 1
ATOM 3212 N N . GLN A 1 415 ? 27.277 -4.884 -40.422 1.00 84.81 415 GLN A N 1
ATOM 3213 C CA . GLN A 1 415 ? 27.647 -5.055 -41.823 1.00 84.81 415 GLN A CA 1
ATOM 3214 C C . GLN A 1 415 ? 27.854 -3.679 -42.428 1.00 84.81 415 GLN A C 1
ATOM 3216 O O . GLN A 1 415 ? 27.057 -2.777 -42.182 1.00 84.81 4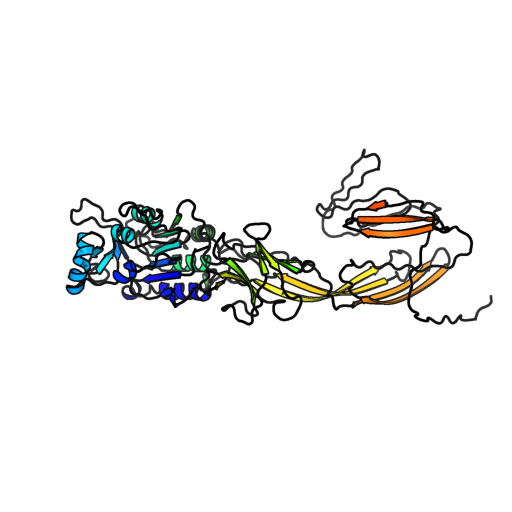15 GLN A O 1
ATOM 3221 N N . TYR A 1 416 ? 28.901 -3.507 -43.225 1.00 87.44 416 TYR A N 1
ATOM 3222 C CA . TYR A 1 416 ? 29.063 -2.305 -44.024 1.00 87.44 416 TYR A CA 1
ATOM 3223 C C . TYR A 1 416 ? 29.094 -2.644 -45.504 1.00 87.44 416 TYR A C 1
ATOM 3225 O O . TYR A 1 416 ? 29.612 -3.679 -45.925 1.00 87.44 416 TYR A O 1
ATOM 3233 N N . THR A 1 417 ? 28.556 -1.727 -46.292 1.00 85.69 417 THR A N 1
ATOM 3234 C CA . THR A 1 417 ? 28.761 -1.659 -47.730 1.00 85.69 417 THR A CA 1
ATOM 3235 C C . THR A 1 417 ? 29.161 -0.236 -48.075 1.00 85.69 417 THR A C 1
ATOM 3237 O O . THR A 1 417 ? 28.743 0.722 -47.431 1.00 85.69 417 THR A O 1
ATOM 3240 N N . SER A 1 418 ? 30.022 -0.071 -49.058 1.00 83.94 418 SER A N 1
ATOM 3241 C CA . SER A 1 418 ? 30.362 1.224 -49.611 1.00 83.94 418 SER A CA 1
ATOM 3242 C C . SER A 1 418 ? 30.495 1.081 -51.109 1.00 83.94 418 SER A C 1
ATOM 3244 O O . SER A 1 418 ? 30.977 0.066 -51.607 1.00 83.94 418 SER A O 1
ATOM 3246 N N . GLY A 1 419 ? 30.055 2.087 -51.841 1.00 80.12 419 GLY A N 1
ATOM 3247 C CA . GLY A 1 419 ? 30.271 2.118 -53.269 1.00 80.12 419 GLY A CA 1
ATOM 3248 C C . GLY A 1 419 ? 29.867 3.438 -53.878 1.00 80.12 419 GLY A C 1
ATOM 3249 O O . GLY A 1 419 ? 29.122 4.219 -53.282 1.00 80.12 419 GLY A O 1
ATOM 3250 N N . GLY A 1 420 ? 30.387 3.691 -55.064 1.00 82.25 420 GLY A N 1
ATOM 3251 C CA . GLY A 1 420 ? 30.053 4.876 -55.818 1.00 82.25 420 GLY A CA 1
ATOM 3252 C C . GLY A 1 420 ? 30.954 5.055 -57.017 1.00 82.25 420 GLY A C 1
ATOM 3253 O O . GLY A 1 420 ? 32.035 4.467 -57.114 1.00 82.25 420 GLY A O 1
ATOM 3254 N N . ASP A 1 421 ? 30.471 5.918 -57.894 1.00 76.62 421 ASP A N 1
ATOM 3255 C CA . ASP A 1 421 ? 31.168 6.341 -59.088 1.00 76.62 421 ASP A CA 1
ATOM 3256 C C . ASP A 1 421 ? 31.360 7.846 -58.960 1.00 76.62 421 ASP A C 1
ATOM 3258 O O . ASP A 1 421 ? 30.398 8.604 -58.867 1.00 76.62 421 ASP A O 1
ATOM 3262 N N . TYR A 1 422 ? 32.607 8.292 -58.923 1.00 72.19 422 TYR A N 1
ATOM 3263 C CA . TYR A 1 422 ? 32.930 9.708 -58.927 1.00 72.19 422 TYR A CA 1
ATOM 3264 C C . TYR A 1 422 ? 33.587 10.050 -60.252 1.00 72.19 422 TYR A C 1
ATOM 3266 O O . TYR A 1 422 ? 34.612 9.474 -60.598 1.00 72.19 422 TYR A O 1
ATOM 3274 N N . THR A 1 423 ? 33.014 11.004 -60.981 1.00 71.31 423 THR A N 1
ATOM 3275 C CA . THR A 1 423 ? 33.627 11.554 -62.191 1.00 71.31 423 THR A CA 1
ATOM 3276 C C . THR A 1 423 ? 33.886 13.036 -61.978 1.00 71.31 423 THR A C 1
ATOM 3278 O O . THR A 1 423 ? 32.957 13.825 -61.831 1.00 71.31 423 THR A O 1
ATOM 3281 N N . SER A 1 424 ? 35.159 13.432 -61.952 1.00 68.12 424 SER A N 1
ATOM 3282 C CA . SER A 1 424 ? 35.542 14.835 -61.827 1.00 68.12 424 SER A CA 1
ATOM 3283 C C . SER A 1 424 ? 35.221 15.575 -63.121 1.00 68.12 424 SER A C 1
ATOM 3285 O O . SER A 1 424 ? 35.904 15.389 -64.128 1.00 68.12 424 SER A O 1
ATOM 3287 N N . GLN A 1 425 ? 34.241 16.480 -63.086 1.00 68.75 425 GLN A N 1
ATOM 3288 C CA . GLN A 1 425 ? 33.910 17.311 -64.250 1.00 68.75 425 GLN A CA 1
ATOM 3289 C C . GLN A 1 425 ? 35.081 18.209 -64.688 1.00 68.75 425 GLN A C 1
ATOM 3291 O O . GLN A 1 425 ? 35.219 18.531 -65.865 1.00 68.75 425 GLN A O 1
ATOM 3296 N N . LYS A 1 426 ? 35.955 18.594 -63.749 1.00 72.06 426 LYS A N 1
ATOM 3297 C CA . LYS A 1 426 ? 37.067 19.521 -64.000 1.00 72.06 426 LYS A CA 1
ATOM 3298 C C . LYS A 1 426 ? 38.239 18.868 -64.734 1.00 72.06 426 LYS A C 1
ATOM 3300 O O . LYS A 1 426 ? 38.895 19.523 -65.536 1.00 72.06 426 LYS A O 1
ATOM 3305 N N . ASN A 1 427 ? 38.495 17.589 -64.455 1.00 74.94 427 ASN A N 1
ATOM 3306 C CA . ASN A 1 427 ? 39.705 16.900 -64.908 1.00 74.94 427 ASN A CA 1
ATOM 3307 C C . ASN A 1 427 ? 39.428 15.602 -65.694 1.00 74.94 427 ASN A C 1
ATOM 3309 O O . ASN A 1 427 ? 40.377 14.958 -66.129 1.00 74.94 427 ASN A O 1
ATOM 3313 N N . GLY A 1 428 ? 38.164 15.194 -65.860 1.00 75.88 428 GLY A N 1
ATOM 3314 C CA . GLY A 1 428 ? 37.763 14.016 -66.641 1.00 75.88 428 GLY A CA 1
ATOM 3315 C C . GLY A 1 428 ? 38.110 12.658 -66.019 1.00 75.88 428 GLY A C 1
ATOM 3316 O O . GLY A 1 428 ? 37.899 11.631 -66.655 1.00 75.88 428 GLY A O 1
ATOM 3317 N N . TYR A 1 429 ? 38.644 12.627 -64.795 1.00 73.50 429 TYR A N 1
ATOM 3318 C CA . TYR A 1 429 ? 38.954 11.379 -64.097 1.00 73.50 429 TYR A CA 1
ATOM 3319 C C . TYR A 1 429 ? 37.691 10.757 -63.514 1.00 73.50 429 TYR A C 1
ATOM 3321 O O . TYR A 1 429 ? 36.985 11.420 -62.753 1.00 73.50 429 TYR A O 1
ATOM 3329 N N . SER A 1 430 ? 37.465 9.478 -63.806 1.00 76.38 430 SER A N 1
ATOM 3330 C CA . SER A 1 430 ? 36.510 8.646 -63.084 1.00 76.38 430 SER A CA 1
ATOM 3331 C C . SER A 1 430 ? 37.229 7.767 -62.059 1.00 76.38 430 SER A C 1
ATOM 3333 O O . SER A 1 430 ? 38.312 7.233 -62.311 1.00 76.38 430 SER A O 1
ATOM 3335 N N . CYS A 1 431 ? 36.636 7.609 -60.880 1.00 70.94 431 CYS A N 1
ATOM 3336 C CA . CYS A 1 431 ? 36.974 6.543 -59.956 1.00 70.94 431 CYS A CA 1
ATOM 3337 C C . CYS A 1 431 ? 35.709 5.781 -59.562 1.00 70.94 431 CYS A C 1
ATOM 3339 O O . CYS A 1 431 ? 34.669 6.361 -59.265 1.00 70.94 431 CYS A O 1
ATOM 3341 N N . HIS A 1 432 ? 35.833 4.460 -59.572 1.00 79.00 432 HIS A N 1
ATOM 3342 C CA . HIS A 1 432 ? 34.815 3.528 -59.117 1.00 79.00 432 HIS A CA 1
ATOM 3343 C C . HIS A 1 432 ? 35.356 2.877 -57.852 1.00 79.00 432 HIS A C 1
ATOM 3345 O O . HIS A 1 432 ? 36.501 2.414 -57.840 1.00 79.00 432 HIS A O 1
ATOM 3351 N N . TRP A 1 433 ? 34.567 2.834 -56.785 1.00 77.56 433 TRP A N 1
ATOM 3352 C CA . TRP A 1 433 ? 34.920 2.045 -55.611 1.00 77.56 433 TRP A CA 1
ATOM 3353 C C . TRP A 1 433 ? 33.741 1.195 -55.176 1.00 77.56 433 TRP A C 1
ATOM 3355 O O . TRP A 1 433 ? 32.581 1.573 -55.322 1.00 77.56 433 TRP A O 1
ATOM 3365 N N . HIS A 1 434 ? 34.058 0.035 -54.617 1.00 84.81 434 HIS A N 1
ATOM 3366 C CA . HIS A 1 434 ? 33.106 -0.808 -53.921 1.00 84.81 434 HIS A CA 1
ATOM 3367 C C . HIS A 1 434 ? 33.822 -1.510 -52.767 1.00 84.81 434 HIS A C 1
ATOM 3369 O O . HIS A 1 434 ? 34.984 -1.906 -52.874 1.00 84.81 434 HIS A O 1
ATOM 3375 N N . GLY A 1 435 ? 33.127 -1.679 -51.654 1.00 85.44 435 GLY A N 1
ATOM 3376 C CA . GLY A 1 435 ? 33.620 -2.358 -50.471 1.00 85.44 435 GLY A CA 1
ATOM 3377 C C . GLY A 1 435 ? 32.462 -2.954 -49.693 1.00 85.44 435 GLY A C 1
ATOM 3378 O O . GLY A 1 435 ? 31.369 -2.399 -49.648 1.00 85.44 435 GLY A O 1
ATOM 3379 N N . SER A 1 436 ? 32.686 -4.102 -49.075 1.00 89.81 436 SER A N 1
ATOM 3380 C CA . SER A 1 436 ? 31.737 -4.674 -48.127 1.00 89.81 436 SER A CA 1
ATOM 3381 C C . SER A 1 436 ? 32.485 -5.485 -47.092 1.00 89.81 436 SER A C 1
ATOM 3383 O O . SER A 1 436 ? 33.502 -6.105 -47.408 1.00 89.81 436 SER A O 1
ATOM 3385 N N . GLY A 1 437 ? 31.961 -5.536 -45.878 1.00 88.56 437 GLY A N 1
ATOM 3386 C CA . GLY A 1 437 ? 32.534 -6.366 -44.836 1.00 88.56 437 GLY A CA 1
ATOM 3387 C C . GLY A 1 437 ? 31.733 -6.310 -43.552 1.00 88.56 437 GLY A C 1
ATOM 3388 O O . GLY A 1 437 ? 30.635 -5.760 -43.494 1.00 88.56 437 GLY A O 1
ATOM 3389 N N . SER A 1 438 ? 32.317 -6.888 -42.513 1.00 83.75 438 SER A N 1
ATOM 3390 C CA . SER A 1 438 ? 31.687 -7.041 -41.215 1.00 83.75 438 SER A CA 1
ATOM 3391 C C . SER A 1 438 ? 32.558 -6.398 -40.133 1.00 83.75 438 SER A C 1
ATOM 3393 O O . SER A 1 438 ? 33.769 -6.615 -40.113 1.00 83.75 438 SER A O 1
ATOM 3395 N N . MET A 1 439 ? 31.957 -5.615 -39.243 1.00 76.38 439 MET A N 1
ATOM 3396 C CA . MET A 1 439 ? 32.602 -4.945 -38.116 1.00 76.38 439 MET A CA 1
ATOM 3397 C C . MET A 1 439 ? 32.195 -5.652 -36.819 1.00 76.38 439 MET A C 1
ATOM 3399 O O . MET A 1 439 ? 31.015 -5.596 -36.459 1.00 76.38 439 MET A O 1
ATOM 3403 N N . PRO A 1 440 ? 33.113 -6.365 -36.143 1.00 73.75 440 PRO A N 1
ATOM 3404 C CA . PRO A 1 440 ? 32.809 -6.964 -34.850 1.00 73.75 440 PRO A CA 1
ATOM 3405 C C . PRO A 1 440 ? 32.541 -5.869 -33.817 1.00 73.75 440 PRO A C 1
ATOM 3407 O O . PRO A 1 440 ? 33.181 -4.819 -33.844 1.00 73.75 440 PRO A O 1
ATOM 3410 N N . HIS A 1 441 ? 31.601 -6.122 -32.911 1.00 67.50 441 HIS A N 1
ATOM 3411 C CA . HIS A 1 441 ? 31.418 -5.298 -31.727 1.00 67.50 441 HIS A CA 1
ATOM 3412 C C . HIS A 1 441 ? 32.563 -5.583 -30.744 1.00 67.50 441 HIS A C 1
ATOM 3414 O O . HIS A 1 441 ? 32.665 -6.695 -30.229 1.00 67.50 441 HIS A O 1
ATOM 3420 N N . ASP A 1 442 ? 33.448 -4.615 -30.504 1.00 62.34 442 ASP A N 1
ATOM 3421 C CA . ASP A 1 442 ? 34.607 -4.780 -29.614 1.00 62.34 442 ASP A CA 1
ATOM 3422 C C . ASP A 1 442 ? 34.342 -4.338 -28.165 1.00 62.34 442 ASP A C 1
ATOM 3424 O O . ASP A 1 442 ? 35.234 -4.410 -27.326 1.00 62.34 442 ASP A O 1
ATOM 3428 N N . GLY A 1 443 ? 33.103 -3.947 -27.847 1.00 54.47 443 GLY A N 1
ATOM 3429 C CA . GLY A 1 443 ? 32.687 -3.605 -26.487 1.00 54.47 443 GLY A CA 1
ATOM 3430 C C . GLY A 1 443 ? 32.998 -2.173 -26.052 1.00 54.47 443 GLY A C 1
ATOM 3431 O O . GLY A 1 443 ? 32.488 -1.774 -25.011 1.00 54.47 443 GLY A O 1
ATOM 3432 N N . GLU A 1 444 ? 33.770 -1.394 -26.825 1.00 47.53 444 GLU A N 1
ATOM 3433 C CA . GLU A 1 444 ? 34.240 -0.065 -26.392 1.00 47.53 444 GLU A CA 1
ATOM 3434 C C . GLU A 1 444 ? 34.148 1.058 -27.449 1.00 47.53 444 GLU A C 1
ATOM 3436 O O . GLU A 1 444 ? 34.466 2.202 -27.125 1.00 47.53 444 GLU A O 1
ATOM 3441 N N . GLN A 1 445 ? 33.692 0.817 -28.688 1.00 43.88 445 GLN A N 1
ATOM 3442 C CA . GLN A 1 445 ? 33.768 1.850 -29.738 1.00 43.88 445 GLN A CA 1
ATOM 3443 C C . GLN A 1 445 ? 32.434 2.419 -30.243 1.00 43.88 445 GLN A C 1
ATOM 3445 O O . GLN A 1 445 ? 31.548 1.723 -30.739 1.00 43.88 445 GLN A O 1
ATOM 3450 N N . VAL A 1 446 ? 32.370 3.757 -30.234 1.00 40.50 446 VAL A N 1
ATOM 3451 C CA . VAL A 1 446 ? 31.515 4.565 -31.111 1.00 40.50 446 VAL A CA 1
ATOM 3452 C C . VAL A 1 446 ? 31.910 4.277 -32.563 1.00 40.50 446 VAL A C 1
ATOM 3454 O O . VAL A 1 446 ? 33.077 4.390 -32.933 1.00 40.50 446 VAL A O 1
ATOM 3457 N N . ILE A 1 447 ? 30.929 3.918 -33.393 1.00 37.75 447 ILE A N 1
ATOM 3458 C CA . ILE A 1 447 ? 31.111 3.610 -34.817 1.00 37.75 447 ILE A CA 1
ATOM 3459 C C . ILE A 1 447 ? 31.723 4.823 -35.542 1.00 37.75 447 ILE A C 1
ATOM 3461 O O . ILE A 1 447 ? 31.030 5.790 -35.855 1.00 37.75 447 ILE A O 1
ATOM 3465 N N . GLY A 1 448 ? 33.020 4.756 -35.851 1.00 32.12 448 GLY A N 1
ATOM 3466 C CA . GLY A 1 448 ? 33.707 5.665 -36.767 1.00 32.12 448 GLY A CA 1
ATOM 3467 C C . GLY A 1 448 ? 33.989 4.970 -38.097 1.00 32.12 448 GLY A C 1
ATOM 3468 O O . GLY A 1 448 ? 34.938 4.196 -38.205 1.00 32.12 448 GLY A O 1
ATOM 3469 N N . VAL A 1 449 ? 33.184 5.236 -39.128 1.00 29.80 449 VAL A N 1
ATOM 3470 C CA . VAL A 1 449 ? 33.455 4.752 -40.493 1.00 29.80 449 VAL A CA 1
ATOM 3471 C C . VAL A 1 449 ? 34.453 5.698 -41.153 1.00 29.80 449 VAL A C 1
ATOM 3473 O O . VAL A 1 449 ? 34.078 6.763 -41.636 1.00 29.80 449 VAL A O 1
ATOM 3476 N N . TRP A 1 450 ? 35.726 5.312 -41.199 1.00 29.72 450 TRP A N 1
ATOM 3477 C CA . TRP A 1 450 ? 36.758 6.072 -41.905 1.00 29.72 450 TRP A CA 1
ATOM 3478 C C . TRP A 1 450 ? 37.102 5.385 -43.227 1.00 29.72 450 TRP A C 1
ATOM 3480 O O . TRP A 1 450 ? 37.845 4.406 -43.263 1.00 29.72 450 TRP A O 1
ATOM 3490 N N . GLY A 1 451 ? 36.566 5.901 -44.333 1.00 25.44 451 GLY A N 1
ATOM 3491 C CA . GLY A 1 451 ? 36.996 5.523 -45.678 1.00 25.44 451 GLY A CA 1
ATOM 3492 C C . GLY A 1 451 ? 38.181 6.380 -46.121 1.00 25.44 451 GLY A C 1
ATOM 3493 O O . GLY A 1 451 ? 37.996 7.550 -46.433 1.00 25.44 451 GLY A O 1
ATOM 3494 N N . TRP A 1 452 ? 39.388 5.812 -46.176 1.00 27.77 452 TRP A N 1
ATOM 3495 C CA . TRP A 1 452 ? 40.533 6.423 -46.862 1.00 27.77 452 TRP A CA 1
ATOM 3496 C C . TRP A 1 452 ? 41.057 5.473 -47.942 1.00 27.77 452 TRP A C 1
ATOM 3498 O O . TRP A 1 452 ? 41.501 4.365 -47.640 1.00 27.77 452 TRP A O 1
ATOM 3508 N N . HIS A 1 453 ? 41.082 5.927 -49.197 1.00 26.58 453 HIS A N 1
ATOM 3509 C CA . HIS A 1 453 ? 41.885 5.315 -50.256 1.00 26.58 453 HIS A CA 1
ATOM 3510 C C . HIS A 1 453 ? 43.043 6.244 -50.651 1.00 26.58 453 HIS A C 1
ATOM 3512 O O . HIS A 1 453 ? 42.859 7.436 -50.883 1.00 26.58 453 HIS A O 1
ATOM 3518 N N . ARG A 1 454 ? 44.259 5.678 -50.698 1.00 26.59 454 ARG A N 1
ATOM 3519 C CA . ARG A 1 454 ? 45.491 6.320 -51.187 1.00 26.59 454 ARG A CA 1
ATOM 3520 C C . ARG A 1 454 ? 45.491 6.354 -52.716 1.00 26.59 454 ARG A C 1
ATOM 3522 O O . ARG A 1 454 ? 45.380 5.302 -53.339 1.00 26.59 454 ARG A O 1
ATOM 3529 N N . PHE A 1 455 ? 45.763 7.517 -53.297 1.00 26.20 455 PHE A N 1
ATOM 3530 C CA . PHE A 1 455 ? 46.239 7.637 -54.678 1.00 26.20 455 PHE A CA 1
ATOM 3531 C C . PHE A 1 455 ? 47.773 7.470 -54.732 1.00 26.20 455 PHE A C 1
ATOM 3533 O O . PHE A 1 455 ? 48.456 7.863 -53.779 1.00 26.20 455 PHE A O 1
ATOM 3540 N N . PRO A 1 456 ? 48.357 6.909 -55.808 1.00 27.45 456 PRO A N 1
ATOM 3541 C CA . PRO A 1 456 ? 49.803 6.878 -55.993 1.00 27.45 456 PRO A CA 1
ATOM 3542 C C . PRO A 1 456 ? 50.286 8.238 -56.520 1.00 27.45 456 PRO A C 1
ATOM 3544 O O . PRO A 1 456 ? 49.953 8.626 -57.633 1.00 27.45 456 PRO A O 1
ATOM 3547 N N . MET A 1 457 ? 51.099 8.954 -55.743 1.00 25.47 457 MET A N 1
ATOM 3548 C CA . MET A 1 457 ? 51.840 10.142 -56.195 1.00 25.47 457 MET A CA 1
ATOM 3549 C C . MET A 1 457 ? 53.326 9.965 -55.822 1.00 25.47 457 MET A C 1
ATOM 3551 O O . MET A 1 457 ? 53.633 9.382 -54.784 1.00 25.47 457 MET A O 1
ATOM 3555 N N . GLY A 1 458 ? 54.230 10.375 -56.722 1.00 27.78 458 GLY A N 1
ATOM 3556 C CA . GLY A 1 458 ? 55.670 10.049 -56.768 1.00 27.78 458 GLY A CA 1
ATOM 3557 C C . GLY A 1 458 ? 56.578 10.565 -55.624 1.00 27.78 458 GLY A C 1
ATOM 3558 O O . GLY A 1 458 ? 56.092 11.042 -54.603 1.00 27.78 458 GLY A O 1
ATOM 3559 N N . PRO A 1 459 ? 57.919 10.419 -55.751 1.00 35.41 459 PRO A N 1
ATOM 3560 C CA . PRO A 1 459 ? 58.830 10.288 -54.611 1.00 35.41 459 PRO A CA 1
ATOM 3561 C C . PRO A 1 459 ? 59.490 11.607 -54.171 1.00 35.41 459 PRO A C 1
ATOM 3563 O O . PRO A 1 459 ? 60.007 12.324 -55.021 1.00 35.41 459 PRO A O 1
ATOM 3566 N N . LEU A 1 460 ? 59.548 11.828 -52.844 1.00 35.91 460 LEU A N 1
ATOM 3567 C CA . LEU A 1 460 ? 60.534 12.590 -52.030 1.00 35.91 460 LEU A CA 1
ATOM 3568 C C . LEU A 1 460 ? 59.840 13.483 -50.983 1.00 35.91 460 LEU A C 1
ATOM 3570 O O . LEU A 1 460 ? 59.608 14.637 -51.304 1.00 35.91 460 LEU A O 1
ATOM 3574 N N . GLN A 1 461 ? 59.587 13.010 -49.746 1.00 36.88 461 GLN A N 1
ATOM 3575 C CA . GLN A 1 461 ? 59.381 13.869 -48.551 1.00 36.88 461 GLN A CA 1
ATOM 3576 C C . GLN A 1 461 ? 59.756 13.148 -47.222 1.00 36.88 461 GLN A C 1
ATOM 3578 O O . GLN A 1 461 ? 59.677 11.914 -47.170 1.00 36.88 461 GLN A O 1
ATOM 3583 N N . PRO A 1 462 ? 60.219 13.884 -46.178 1.00 36.62 462 PRO A N 1
ATOM 3584 C CA . PRO A 1 462 ? 60.761 13.332 -44.923 1.00 36.62 462 PRO A CA 1
ATOM 3585 C C . PRO A 1 462 ? 59.679 12.781 -43.980 1.00 36.62 462 PRO A C 1
ATOM 3587 O O . PRO A 1 462 ? 58.533 13.228 -43.999 1.00 36.62 462 PRO A O 1
ATOM 3590 N N . LYS A 1 463 ? 60.037 11.792 -43.148 1.00 39.50 463 LYS A N 1
ATOM 3591 C CA . LYS A 1 463 ? 59.074 11.029 -42.327 1.00 39.50 463 LYS A CA 1
ATOM 3592 C C . LYS A 1 463 ? 58.946 11.597 -40.905 1.00 39.50 463 LYS A C 1
ATOM 3594 O O . LYS A 1 463 ? 59.935 11.937 -40.264 1.00 39.50 463 LYS A O 1
ATOM 3599 N N . LEU A 1 464 ? 57.724 11.640 -40.388 1.00 35.91 464 LEU A N 1
ATOM 3600 C CA . LEU A 1 464 ? 57.406 11.897 -38.981 1.00 35.91 464 LEU A CA 1
ATOM 3601 C C . LEU A 1 464 ? 56.557 10.730 -38.464 1.00 35.91 464 LEU A C 1
ATOM 3603 O O . LEU A 1 464 ? 55.769 10.158 -39.220 1.00 35.91 464 LEU A O 1
ATOM 3607 N N . PHE A 1 465 ? 56.722 10.374 -37.195 1.00 40.56 465 PHE A N 1
ATOM 3608 C CA . PHE A 1 465 ? 56.000 9.293 -36.526 1.00 40.56 465 PHE A CA 1
ATOM 3609 C C . PHE A 1 465 ? 55.233 9.847 -35.329 1.00 40.56 465 PHE A C 1
ATOM 3611 O O . PHE A 1 465 ? 55.738 10.723 -34.632 1.00 40.56 465 PHE A O 1
ATOM 3618 N N . VAL A 1 466 ? 54.022 9.344 -35.104 1.00 37.03 466 VAL A N 1
ATOM 3619 C CA . VAL A 1 466 ? 53.162 9.769 -33.997 1.00 37.03 466 VAL A CA 1
ATOM 3620 C C . VAL A 1 466 ? 52.686 8.532 -33.252 1.00 37.03 466 VAL A C 1
ATOM 3622 O O . VAL A 1 466 ? 52.064 7.658 -33.858 1.00 37.03 466 VAL A O 1
ATOM 3625 N N . ASP A 1 467 ? 52.983 8.476 -31.959 1.00 41.44 467 ASP A N 1
ATOM 3626 C CA . ASP A 1 467 ? 52.587 7.401 -31.057 1.00 41.44 467 ASP A CA 1
ATOM 3627 C C . ASP A 1 467 ? 51.450 7.918 -30.160 1.00 41.44 467 ASP A C 1
ATOM 3629 O O . ASP A 1 467 ? 51.592 8.954 -29.507 1.00 41.44 467 ASP A O 1
ATOM 3633 N N . ILE A 1 468 ? 50.308 7.221 -30.150 1.00 35.53 468 ILE A N 1
ATOM 3634 C CA . ILE A 1 468 ? 49.132 7.587 -29.345 1.00 35.53 468 ILE A CA 1
ATOM 3635 C C . ILE A 1 468 ? 48.979 6.581 -28.206 1.00 35.53 468 ILE A C 1
ATOM 3637 O O . ILE A 1 468 ? 48.884 5.375 -28.439 1.00 35.53 468 ILE A O 1
ATOM 3641 N N . LEU A 1 469 ? 48.946 7.089 -26.977 1.00 42.44 469 LEU A N 1
ATOM 3642 C CA . LEU A 1 469 ? 48.844 6.311 -25.748 1.00 42.44 469 LEU A CA 1
ATOM 3643 C C . LEU A 1 469 ? 47.601 6.748 -24.972 1.00 42.44 469 LEU A C 1
ATOM 3645 O O . LEU A 1 469 ? 47.408 7.931 -24.705 1.00 42.44 469 LEU A O 1
ATOM 3649 N N . THR A 1 470 ? 46.766 5.796 -24.570 1.00 38.19 470 THR A N 1
ATOM 3650 C CA . THR A 1 470 ? 45.589 6.056 -23.730 1.00 38.19 470 THR A CA 1
ATOM 3651 C C . THR A 1 470 ? 45.877 5.661 -22.289 1.00 38.19 470 THR A C 1
ATOM 3653 O O . THR A 1 470 ? 46.285 4.526 -22.024 1.00 38.19 470 THR A O 1
ATOM 3656 N N . ARG A 1 471 ? 45.667 6.584 -21.344 1.00 39.53 471 ARG A N 1
ATOM 3657 C CA . ARG A 1 471 ? 45.845 6.321 -19.909 1.00 39.53 471 ARG A CA 1
ATOM 3658 C C . ARG A 1 471 ? 44.885 7.183 -19.088 1.00 39.53 471 ARG A C 1
ATOM 3660 O O . ARG A 1 471 ? 44.837 8.385 -19.304 1.00 39.53 471 ARG A O 1
ATOM 3667 N N . GLU A 1 472 ? 44.135 6.563 -18.172 1.00 39.56 472 GLU A N 1
ATOM 3668 C CA . GLU A 1 472 ? 43.320 7.227 -17.130 1.00 39.56 472 GLU A CA 1
ATOM 3669 C C . GLU A 1 472 ? 42.571 8.498 -17.605 1.00 39.56 472 GLU A C 1
ATOM 3671 O O . GLU A 1 472 ? 42.827 9.602 -17.131 1.00 39.56 472 GLU A O 1
ATOM 3676 N N . ASN A 1 473 ? 41.633 8.347 -18.552 1.00 38.06 473 ASN A N 1
ATOM 3677 C CA . ASN A 1 473 ? 40.801 9.430 -19.116 1.00 38.06 473 ASN A CA 1
ATOM 3678 C C . ASN A 1 473 ? 41.557 10.530 -19.883 1.00 38.06 473 ASN A C 1
ATOM 3680 O O . ASN A 1 473 ? 41.053 11.648 -20.027 1.00 38.06 473 ASN A O 1
ATOM 3684 N N . GLN A 1 474 ? 42.749 10.228 -20.396 1.00 39.31 474 GLN A N 1
ATOM 3685 C CA . GLN A 1 474 ? 43.511 11.121 -21.263 1.00 39.31 474 GLN A CA 1
ATOM 3686 C C . GLN A 1 474 ? 44.075 10.375 -22.472 1.00 39.31 474 GLN A C 1
ATOM 3688 O O . GLN A 1 474 ? 44.446 9.198 -22.399 1.00 39.31 474 GLN A O 1
ATOM 3693 N N . VAL A 1 475 ? 44.170 11.100 -23.586 1.00 39.75 475 VAL A N 1
ATOM 3694 C CA . VAL A 1 475 ? 44.944 10.687 -24.760 1.00 39.75 475 VAL A CA 1
ATOM 3695 C C . VAL A 1 475 ? 46.254 11.468 -24.749 1.00 39.75 475 VAL A C 1
ATOM 3697 O O . VAL A 1 475 ? 46.238 12.699 -24.734 1.00 39.75 475 VAL A O 1
ATOM 3700 N N . LEU A 1 476 ? 47.371 10.744 -24.728 1.00 41.75 476 LEU A N 1
ATOM 3701 C CA . LEU A 1 476 ? 48.728 11.272 -24.798 1.00 41.75 476 LEU A CA 1
ATOM 3702 C C . LEU A 1 476 ? 49.285 11.042 -26.200 1.00 41.75 476 LEU A C 1
ATOM 3704 O O . LEU A 1 476 ? 49.169 9.941 -26.743 1.00 41.75 476 LEU A O 1
ATOM 3708 N N . VAL A 1 477 ? 49.897 12.075 -26.774 1.00 42.81 477 VAL A N 1
ATOM 3709 C CA . VAL A 1 477 ? 50.488 12.004 -28.114 1.00 42.81 477 VAL A CA 1
ATOM 3710 C C . VAL A 1 477 ? 51.963 12.385 -28.076 1.00 42.81 477 VAL A C 1
ATOM 3712 O O . VAL A 1 477 ? 52.314 13.505 -27.694 1.00 42.81 477 VAL A O 1
ATOM 3715 N N . ASP A 1 478 ? 52.799 11.459 -28.539 1.00 50.88 478 ASP A N 1
ATOM 3716 C CA . ASP A 1 478 ? 54.235 11.633 -28.737 1.00 50.88 478 ASP A CA 1
ATOM 3717 C C . ASP A 1 478 ? 54.545 11.738 -30.233 1.00 50.88 478 ASP A C 1
ATOM 3719 O O . ASP A 1 478 ? 54.001 10.998 -31.050 1.00 50.88 478 ASP A O 1
ATOM 3723 N N . ILE A 1 479 ? 55.450 12.642 -30.609 1.00 46.50 479 ILE A N 1
ATOM 3724 C CA . ILE A 1 479 ? 55.854 12.874 -31.999 1.00 46.50 479 ILE A CA 1
ATOM 3725 C C . ILE A 1 479 ? 57.358 12.658 -32.123 1.00 46.50 479 ILE A C 1
ATOM 3727 O O . ILE A 1 479 ? 58.150 13.245 -31.383 1.00 46.50 479 ILE A O 1
ATOM 3731 N N . ARG A 1 480 ? 57.765 11.836 -33.090 1.00 56.81 480 ARG A N 1
ATOM 3732 C CA . ARG A 1 480 ? 59.157 11.491 -33.386 1.00 56.81 480 ARG A CA 1
ATOM 3733 C C . ARG A 1 480 ? 59.511 11.809 -34.834 1.00 56.81 480 ARG A C 1
ATOM 3735 O O . ARG A 1 480 ? 58.669 11.737 -35.726 1.00 56.81 480 ARG A O 1
ATOM 3742 N N . ASP A 1 481 ? 60.774 12.131 -35.080 1.00 59.19 481 ASP A N 1
ATOM 3743 C CA . ASP A 1 481 ? 61.304 12.286 -36.435 1.00 59.19 481 ASP A CA 1
ATOM 3744 C C . ASP A 1 481 ? 61.646 10.953 -37.111 1.00 59.19 481 ASP A C 1
ATOM 3746 O O . ASP A 1 481 ? 61.603 9.888 -36.493 1.00 59.19 481 ASP A O 1
ATOM 3750 N N . GLU A 1 482 ? 62.030 11.005 -38.389 1.00 50.97 482 GLU A N 1
ATOM 3751 C CA . GLU A 1 482 ? 62.388 9.825 -39.184 1.00 50.97 482 GLU A CA 1
ATOM 3752 C C . GLU A 1 482 ? 63.526 8.967 -38.600 1.00 50.97 482 GLU A C 1
ATOM 3754 O O . GLU A 1 482 ? 63.691 7.814 -39.001 1.00 50.97 482 GLU A O 1
ATOM 3759 N N . LYS A 1 483 ? 64.302 9.506 -37.650 1.00 64.75 483 LYS A N 1
ATOM 3760 C CA . LYS A 1 483 ? 65.394 8.817 -36.946 1.00 64.75 483 LYS A CA 1
ATOM 3761 C C . LYS A 1 483 ? 64.968 8.308 -35.564 1.00 64.75 483 LYS A C 1
ATOM 3763 O O . LYS A 1 483 ? 65.802 7.785 -34.828 1.00 64.75 483 LYS A O 1
ATOM 3768 N N . GLY A 1 484 ? 63.689 8.447 -35.212 1.00 56.12 484 GLY A N 1
ATOM 3769 C CA . GLY A 1 484 ? 63.111 8.032 -33.935 1.00 56.12 484 GLY A CA 1
ATOM 3770 C C . GLY A 1 484 ? 63.340 9.023 -32.791 1.00 56.12 484 GLY A C 1
ATOM 3771 O O . GLY A 1 484 ? 63.025 8.700 -31.639 1.00 56.12 484 GLY A O 1
ATOM 3772 N N . LYS A 1 485 ? 63.878 10.219 -33.072 1.00 64.25 485 LYS A N 1
ATOM 3773 C CA . LYS A 1 485 ? 64.115 11.245 -32.054 1.00 64.25 485 LYS A CA 1
ATOM 3774 C C . LYS A 1 485 ? 62.792 11.898 -31.678 1.00 64.25 485 LYS A C 1
ATOM 3776 O O . LYS A 1 485 ? 62.093 12.421 -32.539 1.00 64.25 485 LYS A O 1
ATOM 3781 N N . LEU A 1 486 ? 62.481 11.886 -30.387 1.00 49.62 486 LEU A N 1
ATOM 3782 C CA . LEU A 1 486 ? 61.306 12.543 -29.828 1.00 49.62 486 LEU A CA 1
ATOM 3783 C C . LEU A 1 486 ? 61.433 14.062 -29.981 1.00 49.62 486 LEU A C 1
ATOM 3785 O O . LEU A 1 486 ? 62.453 14.652 -29.615 1.00 49.62 486 LEU A O 1
ATOM 3789 N N . ILE A 1 487 ? 60.417 14.671 -30.574 1.00 57.56 487 ILE A N 1
ATOM 3790 C CA . ILE A 1 487 ? 60.349 16.104 -30.878 1.00 57.56 487 ILE A CA 1
ATOM 3791 C C . ILE A 1 487 ? 59.089 16.766 -30.299 1.00 57.56 487 ILE A C 1
ATOM 3793 O O . ILE A 1 487 ? 59.033 17.991 -30.246 1.00 57.56 487 ILE A O 1
ATOM 3797 N N . GLY A 1 488 ? 58.134 15.979 -29.795 1.00 49.12 488 GLY A N 1
ATOM 3798 C CA . GLY A 1 488 ? 57.061 16.410 -28.894 1.00 49.12 488 GLY A CA 1
ATOM 3799 C C . GLY A 1 488 ? 56.649 15.239 -28.001 1.00 49.12 488 GLY A C 1
ATOM 3800 O O . GLY A 1 488 ? 56.575 14.119 -28.497 1.00 49.12 488 GLY A O 1
ATOM 3801 N N . GLU A 1 489 ? 56.442 15.474 -26.706 1.00 60.06 489 GLU A N 1
ATOM 3802 C CA . GLU A 1 489 ? 56.147 14.427 -25.716 1.00 60.06 489 GLU A CA 1
ATOM 3803 C C . GLU A 1 489 ? 54.953 14.833 -24.840 1.00 60.06 489 GLU A C 1
ATOM 3805 O O . GLU A 1 489 ? 54.875 15.990 -24.419 1.00 60.06 489 GLU A O 1
ATOM 3810 N N . ASN A 1 490 ? 54.058 13.884 -24.543 1.00 42.50 490 ASN A N 1
ATOM 3811 C CA . ASN A 1 490 ? 52.932 14.020 -23.607 1.00 42.50 490 ASN A CA 1
ATOM 3812 C C . ASN A 1 490 ? 51.972 15.187 -23.907 1.00 42.50 490 ASN A C 1
ATOM 3814 O O . ASN A 1 490 ? 51.589 15.943 -23.010 1.00 42.50 490 ASN A O 1
ATOM 3818 N N . LEU A 1 491 ? 51.545 15.342 -25.161 1.00 44.50 491 LEU A N 1
ATOM 3819 C CA . LEU A 1 491 ? 50.445 16.258 -25.477 1.00 44.50 491 LEU A CA 1
ATOM 3820 C C . LEU A 1 491 ? 49.126 15.655 -24.967 1.00 44.50 491 LEU A C 1
ATOM 3822 O O . LEU A 1 491 ? 48.719 14.600 -25.449 1.00 44.50 491 LEU A O 1
ATOM 3826 N N . VAL A 1 492 ? 48.505 16.299 -23.972 1.00 37.66 492 VAL A N 1
ATOM 3827 C CA . VAL A 1 492 ? 47.363 15.772 -23.200 1.00 37.66 492 VAL A CA 1
ATOM 3828 C C . VAL A 1 492 ? 46.031 16.352 -23.675 1.00 37.66 492 VAL A C 1
ATOM 3830 O O . VAL A 1 492 ? 45.885 17.574 -23.731 1.00 37.66 492 VAL A O 1
ATOM 3833 N N . PHE A 1 493 ? 45.032 15.493 -23.915 1.00 38.62 493 PHE A N 1
ATOM 3834 C CA . PHE A 1 493 ? 43.681 15.916 -24.314 1.00 38.62 493 PHE A CA 1
ATOM 3835 C C . PHE A 1 493 ? 42.556 15.206 -23.522 1.00 38.62 493 PHE A C 1
ATOM 3837 O O . PHE A 1 493 ? 42.674 14.003 -23.266 1.00 38.62 493 PHE A O 1
ATOM 3844 N N . PRO A 1 494 ? 41.465 15.915 -23.142 1.00 34.28 494 PRO A N 1
ATOM 3845 C CA . PRO A 1 494 ? 40.288 15.330 -22.487 1.00 34.28 494 PRO A CA 1
ATOM 3846 C C . PRO A 1 494 ? 39.306 14.674 -23.483 1.00 34.28 494 PRO A C 1
ATOM 3848 O O . PRO A 1 494 ? 39.169 15.117 -24.619 1.00 34.28 494 PRO A O 1
ATOM 3851 N N . VAL A 1 495 ? 38.599 13.629 -23.034 1.00 35.00 495 VAL A N 1
ATOM 3852 C CA . VAL A 1 495 ? 37.947 12.591 -23.873 1.00 35.00 495 VAL A CA 1
ATOM 3853 C C . VAL A 1 495 ? 36.592 12.992 -24.498 1.00 35.00 495 VAL A C 1
ATOM 3855 O O . VAL A 1 495 ? 36.094 12.294 -25.373 1.00 35.00 495 VAL A O 1
ATOM 3858 N N . ASN A 1 496 ? 36.015 14.147 -24.155 1.00 30.38 496 ASN A N 1
ATOM 3859 C CA . ASN A 1 496 ? 34.670 14.527 -24.617 1.00 30.38 496 ASN A CA 1
ATOM 3860 C C . ASN A 1 496 ? 34.685 15.689 -25.626 1.00 30.38 496 ASN A C 1
ATOM 3862 O O . ASN A 1 496 ? 34.255 16.789 -25.289 1.00 30.38 496 ASN A O 1
ATOM 3866 N N . VAL A 1 497 ? 35.171 15.467 -26.855 1.00 33.09 497 VAL A N 1
ATOM 3867 C CA . VAL A 1 497 ? 35.030 16.421 -27.980 1.00 33.09 497 VAL A CA 1
ATOM 3868 C C . VAL A 1 497 ? 34.960 15.669 -29.319 1.00 33.09 497 VAL A C 1
ATOM 3870 O O . VAL A 1 497 ? 35.851 14.882 -29.631 1.00 33.09 497 VAL A O 1
ATOM 3873 N N . LEU A 1 498 ? 33.945 15.950 -30.148 1.00 28.16 498 LEU A N 1
ATOM 3874 C CA . LEU A 1 498 ? 33.915 15.547 -31.562 1.00 28.16 498 LEU A CA 1
ATOM 3875 C C . LEU A 1 498 ? 34.559 16.658 -32.412 1.00 28.16 498 LEU A C 1
ATOM 3877 O O . LEU A 1 498 ? 34.070 17.786 -32.415 1.00 28.16 498 LEU A O 1
ATOM 3881 N N . TYR A 1 499 ? 35.633 16.356 -33.146 1.00 35.31 499 TYR A N 1
ATOM 3882 C CA . TYR A 1 499 ? 36.261 17.311 -34.067 1.00 35.31 499 TYR A CA 1
ATOM 3883 C C . TYR A 1 499 ? 35.771 17.120 -35.508 1.00 35.31 499 TYR A C 1
ATOM 3885 O O . TYR A 1 499 ? 35.907 16.040 -36.078 1.00 35.31 499 TYR A O 1
ATOM 3893 N N . LEU A 1 500 ? 35.320 18.211 -36.134 1.00 29.89 500 LEU A N 1
ATOM 3894 C CA . LEU A 1 500 ? 35.400 18.406 -37.584 1.00 29.89 500 LEU A CA 1
ATOM 3895 C C . LEU A 1 500 ? 36.528 19.407 -37.844 1.00 29.89 500 LEU A C 1
ATOM 3897 O O . LEU A 1 500 ? 36.373 20.604 -37.613 1.00 29.89 500 LEU A O 1
ATOM 3901 N N . ALA A 1 501 ? 37.684 18.916 -38.283 1.00 27.31 501 ALA A N 1
ATOM 3902 C CA . ALA A 1 501 ? 38.784 19.772 -38.707 1.00 27.31 501 ALA A CA 1
ATOM 3903 C C . ALA A 1 501 ? 38.681 20.042 -40.216 1.00 27.31 501 ALA A C 1
ATOM 3905 O O . ALA A 1 501 ? 38.632 19.109 -41.015 1.00 27.31 501 ALA A O 1
ATOM 3906 N N . ASN A 1 502 ? 38.698 21.319 -40.604 1.00 31.83 502 ASN A N 1
ATOM 3907 C CA . ASN A 1 502 ? 39.056 21.751 -41.953 1.00 31.83 502 ASN A CA 1
ATOM 3908 C C . ASN A 1 502 ? 40.312 22.629 -41.841 1.00 31.83 502 ASN A C 1
ATOM 3910 O O . ASN A 1 502 ? 40.362 23.535 -41.012 1.00 31.83 502 ASN A O 1
ATOM 3914 N N . GLU A 1 503 ? 41.335 22.349 -42.648 1.00 37.41 503 GLU A N 1
ATOM 3915 C CA . GLU A 1 503 ? 42.707 22.861 -42.482 1.00 37.41 503 GLU A CA 1
ATOM 3916 C C . GLU A 1 503 ? 42.891 24.367 -42.737 1.00 37.41 503 GLU A C 1
ATOM 3918 O O . GLU A 1 503 ? 44.004 24.870 -42.609 1.00 37.41 503 GLU A O 1
ATOM 3923 N N . VAL A 1 504 ? 41.837 25.122 -43.052 1.00 37.09 504 VAL A N 1
ATOM 3924 C CA . VAL A 1 504 ? 41.995 26.538 -43.423 1.00 37.09 504 VAL A CA 1
ATOM 3925 C C . VAL A 1 504 ? 41.785 27.508 -42.254 1.00 37.09 504 VAL A C 1
ATOM 3927 O O . VAL A 1 504 ? 42.327 28.606 -42.300 1.00 37.09 504 VAL A O 1
ATOM 3930 N N . ASN A 1 505 ? 41.120 27.130 -41.153 1.00 37.12 505 ASN A N 1
ATOM 3931 C CA . ASN A 1 505 ? 40.940 28.038 -40.009 1.00 37.12 505 ASN A CA 1
ATOM 3932 C C . ASN A 1 505 ? 41.248 27.371 -38.664 1.00 37.12 505 ASN A C 1
ATOM 3934 O O . ASN A 1 505 ? 40.597 26.417 -38.248 1.00 37.12 505 ASN A O 1
ATOM 3938 N N . ARG A 1 506 ? 42.234 27.926 -37.950 1.00 35.88 506 ARG A N 1
ATOM 3939 C CA . ARG A 1 506 ? 42.643 27.531 -36.592 1.00 35.88 506 ARG A CA 1
ATOM 3940 C C . ARG A 1 506 ? 41.671 28.036 -35.516 1.00 35.88 506 ARG A C 1
ATOM 3942 O O . ARG A 1 506 ? 42.099 28.730 -34.596 1.00 35.88 506 ARG A O 1
ATOM 3949 N N . LEU A 1 507 ? 40.383 27.716 -35.611 1.00 34.34 507 LEU A N 1
ATOM 3950 C CA . LEU A 1 507 ? 39.434 27.996 -34.529 1.00 34.34 507 LEU A CA 1
ATOM 3951 C C . LEU A 1 507 ? 38.558 26.767 -34.249 1.00 34.34 507 LEU A C 1
ATOM 3953 O O . LEU A 1 507 ? 37.971 26.222 -35.184 1.00 34.34 507 LEU A O 1
ATOM 3957 N N . PRO A 1 508 ? 38.480 26.302 -32.989 1.00 36.41 508 PRO A N 1
ATOM 3958 C CA . PRO A 1 508 ? 37.585 25.220 -32.613 1.00 36.41 508 PRO A CA 1
ATOM 3959 C C . PRO A 1 508 ? 36.132 25.711 -32.581 1.00 36.41 508 PRO A C 1
ATOM 3961 O O . PRO A 1 508 ? 35.845 26.807 -32.101 1.00 36.41 508 PRO A O 1
ATOM 3964 N N . PHE A 1 509 ? 35.212 24.870 -33.050 1.00 35.78 509 PHE A N 1
ATOM 3965 C CA . PHE A 1 509 ? 33.778 25.028 -32.810 1.00 35.78 509 PHE A CA 1
ATOM 3966 C C . PHE A 1 509 ? 33.386 24.184 -31.596 1.00 35.78 509 PHE A C 1
ATOM 3968 O O . PHE A 1 509 ? 33.853 23.053 -31.459 1.00 35.78 509 PHE A O 1
ATOM 3975 N N . ILE A 1 510 ? 32.529 24.723 -30.730 1.00 37.62 510 ILE A N 1
ATOM 3976 C CA . ILE A 1 510 ? 31.974 24.008 -29.577 1.00 37.62 510 ILE A CA 1
ATOM 3977 C C . ILE A 1 510 ? 30.471 23.866 -29.816 1.00 37.62 510 ILE A C 1
ATOM 3979 O O . ILE A 1 510 ? 29.777 24.861 -30.010 1.00 37.62 510 ILE A O 1
ATOM 3983 N N . PHE A 1 511 ? 29.974 22.630 -29.820 1.00 33.97 511 PHE A N 1
ATOM 3984 C CA . PHE A 1 511 ? 28.543 22.336 -29.868 1.00 33.97 511 PHE A CA 1
ATOM 3985 C C . PHE A 1 511 ? 28.062 21.953 -28.469 1.00 33.97 511 PHE A C 1
ATOM 3987 O O . PHE A 1 511 ? 28.522 20.954 -27.916 1.00 33.97 511 PHE A O 1
ATOM 3994 N N . ASP A 1 512 ? 27.129 22.728 -27.914 1.00 37.53 512 ASP A N 1
ATOM 3995 C CA . ASP A 1 512 ? 26.426 22.397 -26.673 1.00 37.53 512 ASP A CA 1
ATOM 3996 C C . ASP A 1 512 ? 25.039 21.828 -27.002 1.00 37.53 512 ASP A C 1
ATOM 3998 O O . ASP A 1 512 ? 24.097 22.545 -27.350 1.00 37.53 512 ASP A O 1
ATOM 4002 N N . PHE A 1 513 ? 24.915 20.505 -26.905 1.00 33.16 513 PHE A N 1
ATOM 4003 C CA . PHE A 1 513 ? 23.673 19.793 -27.207 1.00 33.16 513 PHE A CA 1
ATOM 4004 C C . PHE A 1 513 ? 22.577 19.989 -26.150 1.00 33.16 513 PHE A C 1
ATOM 4006 O O . PHE A 1 513 ? 21.423 19.665 -26.427 1.00 33.16 513 PHE A O 1
ATOM 4013 N N . LEU A 1 514 ? 22.891 20.527 -24.966 1.00 34.31 514 LEU A N 1
ATOM 4014 C CA . LEU A 1 514 ? 21.902 20.695 -23.899 1.00 34.31 514 LEU A CA 1
ATOM 4015 C C . LEU A 1 514 ? 21.036 21.951 -24.070 1.00 34.31 514 LEU A C 1
ATOM 4017 O O . LEU A 1 514 ? 19.931 21.984 -23.533 1.00 34.31 514 LEU A O 1
ATOM 4021 N N . ASN A 1 515 ? 21.485 22.948 -24.844 1.00 37.66 515 ASN A N 1
ATOM 4022 C CA . ASN A 1 515 ? 20.832 24.264 -24.904 1.00 37.66 515 ASN A CA 1
ATOM 4023 C C . ASN A 1 515 ? 20.366 24.715 -26.301 1.00 37.66 515 ASN A C 1
ATOM 4025 O O . ASN A 1 515 ? 19.742 25.766 -26.416 1.00 37.66 515 ASN A O 1
ATOM 4029 N N . GLY A 1 516 ? 20.610 23.937 -27.362 1.00 35.31 516 GLY A N 1
ATOM 4030 C CA . GLY A 1 516 ? 20.081 24.237 -28.703 1.00 35.31 516 GLY A CA 1
ATOM 4031 C C . GLY A 1 516 ? 20.642 25.509 -29.359 1.00 35.31 516 GLY A C 1
ATOM 4032 O O . GLY A 1 516 ? 19.990 26.078 -30.236 1.00 35.31 516 GLY A O 1
ATOM 4033 N N . SER A 1 517 ? 21.838 25.949 -28.959 1.00 38.78 517 SER A N 1
ATOM 4034 C CA . SER A 1 517 ? 22.526 27.119 -29.510 1.00 38.78 517 SER A CA 1
ATOM 4035 C C . SER A 1 517 ? 23.894 26.753 -30.095 1.00 38.78 517 SER A C 1
ATOM 4037 O O . SER A 1 517 ? 24.538 25.784 -29.687 1.00 38.78 517 SER A O 1
ATOM 4039 N N . LEU A 1 518 ? 24.330 27.529 -31.091 1.00 37.59 518 LEU A N 1
ATOM 4040 C CA . LEU A 1 518 ? 25.671 27.448 -31.669 1.00 37.59 518 LEU A CA 1
ATOM 4041 C C . LEU A 1 518 ? 26.458 28.695 -31.269 1.00 37.59 518 LEU A C 1
ATOM 4043 O O . LEU A 1 518 ? 26.068 29.810 -31.628 1.00 37.59 518 LEU A O 1
ATOM 4047 N N . THR A 1 519 ? 27.589 28.497 -30.596 1.00 38.25 519 THR A N 1
ATOM 4048 C CA . THR A 1 519 ? 28.470 29.588 -30.168 1.00 38.25 519 THR A CA 1
ATOM 4049 C C . THR A 1 519 ? 29.878 29.347 -30.693 1.00 38.25 519 THR A C 1
ATOM 4051 O O . THR A 1 519 ? 30.398 28.232 -30.642 1.00 38.25 519 THR A O 1
ATOM 4054 N N . TRP A 1 520 ? 30.530 30.402 -31.174 1.00 42.62 520 TRP A N 1
ATOM 4055 C CA . TRP A 1 520 ? 31.971 30.382 -31.407 1.00 42.62 520 TRP A CA 1
ATOM 4056 C C . TRP A 1 520 ? 32.619 31.621 -30.794 1.00 42.62 520 TRP A C 1
ATOM 4058 O O . TRP A 1 520 ? 32.000 32.683 -30.704 1.00 42.62 520 TRP A O 1
ATOM 4068 N N . ALA A 1 521 ? 33.877 31.468 -30.388 1.00 37.38 521 ALA A N 1
ATOM 4069 C CA . ALA A 1 521 ? 34.703 32.534 -29.840 1.00 37.38 521 ALA A CA 1
ATOM 4070 C C . ALA A 1 521 ? 36.006 32.638 -30.641 1.00 37.38 521 ALA A C 1
ATOM 4072 O O . ALA A 1 521 ? 36.611 31.625 -31.000 1.00 37.38 521 ALA A O 1
ATOM 4073 N N . GLU A 1 522 ? 36.446 33.864 -30.921 1.00 38.19 522 GLU A N 1
ATOM 4074 C CA . GLU A 1 522 ? 37.787 34.102 -31.458 1.00 38.19 522 GLU A CA 1
ATOM 4075 C C . GLU A 1 522 ? 38.844 33.936 -30.355 1.00 38.19 522 GLU A C 1
ATOM 4077 O O . GLU A 1 522 ? 38.575 34.142 -29.169 1.00 38.19 522 GLU A O 1
ATOM 4082 N N . ALA A 1 523 ? 40.065 33.562 -30.746 1.00 36.28 523 ALA A N 1
ATOM 4083 C CA . ALA A 1 523 ? 41.148 33.172 -29.838 1.00 36.28 523 ALA A CA 1
ATOM 4084 C C . ALA A 1 523 ? 41.607 34.263 -28.840 1.00 36.28 523 ALA A C 1
ATOM 4086 O O . ALA A 1 523 ? 42.409 33.967 -27.955 1.00 36.28 523 ALA A O 1
ATOM 4087 N N . ASP A 1 524 ? 41.125 35.505 -28.956 1.00 41.00 524 ASP A N 1
ATOM 4088 C CA . ASP A 1 524 ? 41.435 36.614 -28.045 1.00 41.00 524 ASP A CA 1
ATOM 4089 C C . ASP A 1 524 ? 40.312 36.943 -27.034 1.00 41.00 524 ASP A C 1
ATOM 4091 O O . ASP A 1 524 ? 40.482 37.835 -26.198 1.00 41.00 524 ASP A O 1
ATOM 4095 N N . GLY A 1 525 ? 39.188 36.213 -27.078 1.00 39.50 525 GLY A N 1
ATOM 4096 C CA . GLY A 1 525 ? 38.096 36.296 -26.105 1.00 39.50 525 GLY A CA 1
ATOM 4097 C C . GLY A 1 525 ? 37.242 37.569 -26.165 1.00 39.50 525 GLY A C 1
ATOM 4098 O O . GLY A 1 525 ? 36.562 37.870 -25.185 1.00 39.50 525 GLY A O 1
ATOM 4099 N N . LYS A 1 526 ? 37.275 38.349 -27.259 1.00 35.06 526 LYS A N 1
ATOM 4100 C CA . LYS A 1 526 ? 36.628 39.679 -27.297 1.00 35.06 526 LYS A CA 1
ATOM 4101 C C . LYS A 1 526 ? 35.263 39.776 -27.975 1.00 35.06 526 LYS A C 1
ATOM 4103 O O . LYS A 1 526 ? 34.619 40.813 -27.824 1.00 35.06 526 LYS A O 1
ATOM 4108 N N . TYR A 1 527 ? 34.786 38.739 -28.659 1.00 36.22 527 TYR A N 1
ATOM 4109 C CA . TYR A 1 527 ? 33.438 38.732 -29.232 1.00 36.22 527 TYR A CA 1
ATOM 4110 C C . TYR A 1 527 ? 32.757 37.381 -29.055 1.00 36.22 527 TYR A C 1
ATOM 4112 O O . TYR A 1 527 ? 33.298 36.345 -29.430 1.00 36.22 527 TYR A O 1
ATOM 4120 N N . GLU A 1 528 ? 31.536 37.434 -28.530 1.00 41.06 528 GLU A N 1
ATOM 4121 C CA . GLU A 1 528 ? 30.630 36.301 -28.403 1.00 41.06 528 GLU A CA 1
ATOM 4122 C C . GLU A 1 528 ? 29.369 36.634 -29.212 1.00 41.06 528 GLU A C 1
ATOM 4124 O O . GLU A 1 528 ? 28.754 37.690 -29.027 1.00 41.06 528 GLU A O 1
ATOM 4129 N N . ARG A 1 529 ? 29.009 35.777 -30.171 1.00 37.19 529 ARG A N 1
ATOM 4130 C CA . ARG A 1 529 ? 27.703 35.828 -30.837 1.00 37.19 529 ARG A CA 1
ATOM 4131 C C . ARG A 1 529 ? 27.028 34.483 -30.666 1.00 37.19 529 ARG A C 1
ATOM 4133 O O . ARG A 1 529 ? 27.623 33.455 -30.969 1.00 37.19 529 ARG A O 1
ATOM 4140 N N . SER A 1 530 ? 25.783 34.537 -30.215 1.00 37.78 530 SER A N 1
ATOM 4141 C CA . SER A 1 530 ? 24.921 33.377 -30.035 1.00 37.78 530 SER A CA 1
ATOM 4142 C C . SER A 1 530 ? 23.765 33.458 -31.025 1.00 37.78 530 SER A C 1
ATOM 4144 O O . SER A 1 530 ? 23.218 34.545 -31.241 1.00 37.78 530 SER A O 1
ATOM 4146 N N . TYR A 1 531 ? 23.408 32.327 -31.628 1.00 35.22 531 TYR A N 1
ATOM 4147 C CA . TYR A 1 531 ? 22.235 32.199 -32.491 1.00 35.22 531 TYR A CA 1
ATOM 4148 C C . TYR A 1 531 ? 21.311 31.113 -31.938 1.00 35.22 531 TYR A C 1
ATOM 4150 O O . TYR A 1 531 ? 21.756 29.991 -31.692 1.00 35.22 531 TYR A O 1
ATOM 4158 N N . ASP A 1 532 ? 20.028 31.447 -31.791 1.00 35.72 532 ASP A N 1
ATOM 4159 C CA . ASP A 1 532 ? 18.978 30.485 -31.455 1.00 35.72 532 ASP A CA 1
ATOM 4160 C C . ASP A 1 532 ? 18.522 29.753 -32.720 1.00 35.72 532 ASP A C 1
ATOM 4162 O O . ASP A 1 532 ? 18.186 30.384 -33.728 1.00 35.72 532 ASP A O 1
ATOM 4166 N N . ILE A 1 533 ? 18.478 28.420 -32.670 1.00 37.75 533 ILE A N 1
ATOM 4167 C CA . ILE A 1 533 ? 17.998 27.589 -33.779 1.00 37.75 533 ILE A CA 1
ATOM 4168 C C . ILE A 1 533 ? 16.595 27.074 -33.429 1.00 37.75 533 ILE A C 1
ATOM 4170 O O . ILE A 1 533 ? 16.456 26.236 -32.535 1.00 37.75 533 ILE A O 1
ATOM 4174 N N . PRO A 1 534 ? 15.523 27.524 -34.107 1.00 28.36 534 PRO A N 1
ATOM 4175 C CA . PRO A 1 534 ? 14.190 27.029 -33.814 1.00 28.36 534 PRO A CA 1
ATOM 4176 C C . PRO A 1 534 ? 13.944 25.685 -34.516 1.00 28.36 534 PRO A C 1
ATOM 4178 O O . PRO A 1 534 ? 13.913 25.614 -35.737 1.00 28.36 534 PRO A O 1
ATOM 4181 N N . GLY A 1 535 ? 13.714 24.645 -33.711 1.00 31.62 535 GLY A N 1
ATOM 4182 C CA . GLY A 1 535 ? 12.820 23.510 -33.981 1.00 31.62 535 GLY A CA 1
ATOM 4183 C C . GLY A 1 535 ? 12.981 22.695 -35.277 1.00 31.62 535 GLY A C 1
ATOM 4184 O O . GLY A 1 535 ? 12.549 23.103 -36.346 1.00 31.62 535 GLY A O 1
ATOM 4185 N N . ASN A 1 536 ? 13.408 21.439 -35.100 1.00 32.31 536 ASN A N 1
ATOM 4186 C CA . ASN A 1 536 ? 13.046 20.242 -35.879 1.00 32.31 536 ASN A CA 1
ATOM 4187 C C . ASN A 1 536 ? 13.136 20.307 -37.417 1.00 32.31 536 ASN A C 1
ATOM 4189 O O . ASN A 1 536 ? 12.202 19.899 -38.099 1.00 32.31 536 ASN A O 1
ATOM 4193 N N . CYS A 1 537 ? 14.274 20.742 -37.958 1.00 25.08 537 CYS A N 1
ATOM 4194 C CA . CYS A 1 537 ? 14.867 20.215 -39.196 1.00 25.08 537 CYS A CA 1
ATOM 4195 C C . CYS A 1 537 ? 16.224 20.897 -39.406 1.00 25.08 537 CYS A C 1
ATOM 4197 O O . CYS A 1 537 ? 16.288 22.121 -39.447 1.00 25.08 537 CYS A O 1
ATOM 4199 N N . ILE A 1 538 ? 17.308 20.129 -39.543 1.00 26.44 538 ILE A N 1
ATOM 4200 C CA . ILE A 1 538 ? 18.619 20.678 -39.915 1.00 26.44 538 ILE A CA 1
ATOM 4201 C C . ILE A 1 538 ? 18.861 20.337 -41.387 1.00 26.44 538 ILE A C 1
ATOM 4203 O O . ILE A 1 538 ? 19.446 19.309 -41.708 1.00 26.44 538 ILE A O 1
ATOM 4207 N N . GLU A 1 539 ? 18.401 21.208 -42.280 1.00 26.00 539 GLU A N 1
ATOM 4208 C CA . GLU A 1 539 ? 19.014 21.378 -43.599 1.00 26.00 539 GLU A CA 1
ATOM 4209 C C . GLU A 1 539 ? 19.672 22.759 -43.598 1.00 26.00 539 GLU A C 1
ATOM 4211 O O . GLU A 1 539 ? 18.995 23.783 -43.650 1.00 26.00 539 GLU A O 1
ATOM 4216 N N . ALA A 1 540 ? 20.999 22.801 -43.479 1.00 23.47 540 ALA A N 1
ATOM 4217 C CA . ALA A 1 540 ? 21.770 24.033 -43.593 1.00 23.47 540 ALA A CA 1
ATOM 4218 C C . ALA A 1 540 ? 22.635 23.958 -44.862 1.00 23.47 540 ALA A C 1
ATOM 4220 O O . ALA A 1 540 ? 23.544 23.125 -44.916 1.00 23.47 540 ALA A O 1
ATOM 4221 N N . PRO A 1 541 ? 22.395 24.791 -45.890 1.00 22.95 541 PRO A N 1
ATOM 4222 C CA . PRO A 1 541 ? 23.312 24.899 -47.011 1.00 22.95 541 PRO A CA 1
ATOM 4223 C C . PRO A 1 541 ? 24.501 25.780 -46.608 1.00 22.95 541 PRO A C 1
ATOM 4225 O O . PRO A 1 541 ? 24.335 26.943 -46.239 1.00 22.95 541 PRO A O 1
ATOM 4228 N N . VAL A 1 542 ? 25.714 25.234 -46.694 1.00 24.97 542 VAL A N 1
ATOM 4229 C CA . VAL A 1 542 ? 26.958 25.998 -46.540 1.00 24.97 542 VAL A CA 1
ATOM 4230 C C . VAL A 1 542 ? 27.438 26.411 -47.932 1.00 24.97 542 VAL A C 1
ATOM 4232 O O . VAL A 1 542 ? 27.781 25.558 -48.745 1.00 24.97 542 VAL A O 1
ATOM 4235 N N . TYR A 1 543 ? 27.456 27.716 -48.212 1.00 23.08 543 TYR A N 1
ATOM 4236 C CA . TYR A 1 543 ? 28.099 28.282 -49.402 1.00 23.08 543 TYR A CA 1
ATOM 4237 C C . TYR A 1 543 ? 29.581 28.556 -49.113 1.00 23.08 543 TYR A C 1
ATOM 4239 O O . TYR A 1 543 ? 29.904 29.269 -48.162 1.00 23.08 543 TYR A O 1
ATOM 4247 N N . CYS A 1 544 ? 30.475 28.057 -49.968 1.00 27.81 544 CYS A N 1
ATOM 4248 C CA . CYS A 1 544 ? 31.892 28.427 -49.983 1.00 27.81 544 CYS A CA 1
ATOM 4249 C C . CYS A 1 544 ? 32.221 29.138 -51.304 1.00 27.81 544 CYS A C 1
ATOM 4251 O O . CYS A 1 544 ? 31.934 28.614 -52.375 1.00 27.81 544 CYS A O 1
ATOM 4253 N N . GLY A 1 545 ? 32.797 30.341 -51.219 1.00 22.97 545 GLY A N 1
ATOM 4254 C CA . GLY A 1 545 ? 33.377 31.053 -52.362 1.00 22.97 545 GLY A CA 1
ATOM 4255 C C . GLY A 1 545 ? 34.818 30.607 -52.639 1.00 22.97 545 GLY A C 1
ATOM 4256 O O . GLY A 1 545 ? 35.528 30.206 -51.717 1.00 22.97 545 GLY A O 1
ATOM 4257 N N . ASP A 1 546 ? 35.225 30.688 -53.906 1.00 30.80 546 ASP A N 1
ATOM 4258 C CA . ASP A 1 546 ? 36.514 30.232 -54.449 1.00 30.80 546 ASP A CA 1
ATOM 4259 C C . ASP A 1 546 ? 37.741 30.974 -53.897 1.00 30.80 546 ASP A C 1
ATOM 4261 O O . ASP A 1 546 ? 37.797 32.196 -54.006 1.00 30.80 546 ASP A O 1
ATOM 4265 N N . PHE A 1 547 ? 38.777 30.236 -53.462 1.00 28.31 547 PHE A N 1
ATOM 4266 C CA . PHE A 1 547 ? 40.191 30.658 -53.497 1.00 28.31 547 PHE A CA 1
ATOM 4267 C C . PHE A 1 547 ? 41.156 29.448 -53.609 1.00 28.31 547 PHE A C 1
ATOM 4269 O O . PHE A 1 547 ? 40.808 28.354 -53.158 1.00 28.31 547 PHE A O 1
ATOM 4276 N N . PRO A 1 548 ? 42.349 29.623 -54.222 1.00 34.28 548 PRO A N 1
ATOM 4277 C CA . PRO A 1 548 ? 43.274 28.549 -54.586 1.00 34.28 548 PRO A CA 1
ATOM 4278 C C . PRO A 1 548 ? 44.377 28.304 -53.534 1.00 34.28 548 PRO A C 1
ATOM 4280 O O . PRO A 1 548 ? 44.735 29.198 -52.772 1.00 34.28 548 PRO A O 1
ATOM 4283 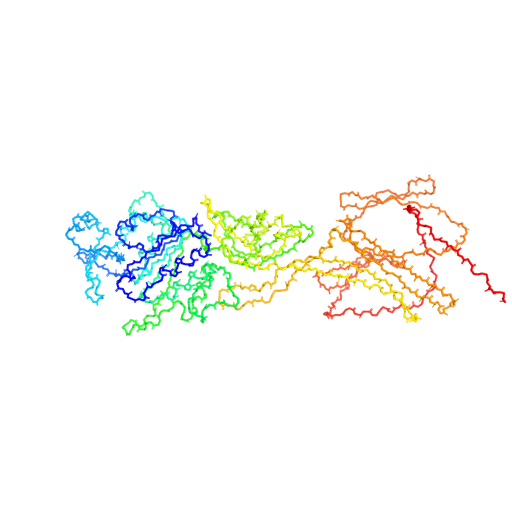N N . ASP A 1 549 ? 44.942 27.094 -53.598 1.00 39.72 549 ASP A N 1
ATOM 4284 C CA . ASP A 1 549 ? 46.186 26.607 -52.976 1.00 39.72 549 ASP A CA 1
ATOM 4285 C C . ASP A 1 549 ? 46.146 26.172 -51.496 1.00 39.72 549 ASP A C 1
ATOM 4287 O O . ASP A 1 549 ? 46.262 26.972 -50.570 1.00 39.72 549 ASP A O 1
ATOM 4291 N N . ALA A 1 550 ? 46.098 24.847 -51.286 1.00 26.78 550 ALA A N 1
ATOM 4292 C CA . ALA A 1 550 ? 46.551 24.178 -50.062 1.00 26.78 550 ALA A CA 1
ATOM 4293 C C . ALA A 1 550 ? 46.900 22.695 -50.336 1.00 26.78 550 ALA A C 1
ATOM 4295 O O . ALA A 1 550 ? 46.060 21.916 -50.795 1.00 26.78 550 ALA A O 1
ATOM 4296 N N . GLU A 1 551 ? 48.153 22.320 -50.064 1.00 25.17 551 GLU A N 1
ATOM 4297 C CA . GLU A 1 551 ? 48.707 20.961 -50.165 1.00 25.17 551 GLU A CA 1
ATOM 4298 C C . GLU A 1 551 ? 48.280 20.089 -48.969 1.00 25.17 551 GLU A C 1
ATOM 4300 O O . GLU A 1 551 ? 48.287 20.555 -47.832 1.00 25.17 551 GLU A O 1
ATOM 4305 N N . LYS A 1 552 ? 47.935 18.814 -49.218 1.00 31.05 552 LYS A N 1
ATOM 4306 C CA . LYS A 1 552 ? 47.407 17.869 -48.215 1.00 31.05 552 LYS A CA 1
ATOM 4307 C C . LYS A 1 552 ? 48.285 16.628 -48.029 1.00 31.05 552 LYS A C 1
ATOM 4309 O O . LYS A 1 552 ? 48.838 16.076 -48.979 1.00 31.05 552 LYS A O 1
ATOM 4314 N N . ILE A 1 553 ? 48.338 16.176 -46.778 1.00 26.81 553 ILE A N 1
ATOM 4315 C CA . ILE A 1 553 ? 49.119 15.058 -46.227 1.00 26.81 553 ILE A CA 1
ATOM 4316 C C . ILE A 1 553 ? 48.234 13.800 -46.117 1.00 26.81 553 ILE A C 1
ATOM 4318 O O . ILE A 1 553 ? 47.069 13.902 -45.742 1.00 26.81 553 ILE A O 1
ATOM 4322 N N . VAL A 1 554 ? 48.779 12.599 -46.386 1.00 28.31 554 VAL A N 1
ATOM 4323 C CA . VAL A 1 554 ? 48.078 11.309 -46.180 1.00 28.31 554 VAL A CA 1
ATOM 4324 C C . VAL A 1 554 ? 48.947 10.294 -45.428 1.00 28.31 554 VAL A C 1
ATOM 4326 O O . VAL A 1 554 ? 50.019 9.888 -45.880 1.00 28.31 554 VAL A O 1
ATOM 4329 N N . ILE A 1 555 ? 48.432 9.842 -44.283 1.00 26.27 555 ILE A N 1
ATOM 4330 C CA . ILE A 1 555 ? 49.038 8.900 -43.330 1.00 26.27 555 ILE A CA 1
ATOM 4331 C C . ILE A 1 555 ? 48.730 7.445 -43.727 1.00 26.27 555 ILE A C 1
ATOM 4333 O O . ILE A 1 555 ? 47.714 7.149 -44.350 1.00 26.27 555 ILE A O 1
ATOM 4337 N N . GLY A 1 556 ? 49.603 6.506 -43.346 1.00 23.41 556 GLY A N 1
ATOM 4338 C CA . GLY A 1 556 ? 49.200 5.106 -43.198 1.00 23.41 556 GLY A CA 1
ATOM 4339 C C . GLY A 1 556 ? 50.355 4.140 -42.952 1.00 23.41 556 GLY A C 1
ATOM 4340 O O . GLY A 1 556 ? 51.208 3.987 -43.835 1.00 23.41 556 GLY A O 1
ATOM 4341 N N . ARG A 1 557 ? 50.309 3.429 -41.809 1.00 21.48 557 ARG A N 1
ATOM 4342 C CA . ARG A 1 557 ? 50.414 1.956 -41.767 1.00 21.48 557 ARG A CA 1
ATOM 4343 C C . ARG A 1 557 ? 49.938 1.348 -40.435 1.00 21.48 557 ARG A C 1
ATOM 4345 O O . ARG A 1 557 ? 50.482 1.683 -39.392 1.00 21.48 557 ARG A O 1
ATOM 4352 N N . LEU A 1 558 ? 49.071 0.334 -40.518 1.00 20.69 558 LEU A N 1
ATOM 4353 C CA . LEU A 1 558 ? 49.060 -0.823 -39.613 1.00 20.69 558 LEU A CA 1
ATOM 4354 C C . LEU A 1 558 ? 48.689 -2.105 -40.381 1.00 20.69 558 LEU A C 1
ATOM 4356 O O . LEU A 1 558 ? 48.181 -2.050 -41.499 1.00 20.69 558 LEU A O 1
ATOM 4360 N N . ARG A 1 559 ? 49.102 -3.241 -39.807 1.00 23.50 559 ARG A N 1
ATOM 4361 C CA . ARG A 1 559 ? 49.187 -4.586 -40.399 1.00 23.50 559 ARG A CA 1
ATOM 4362 C C . ARG A 1 559 ? 47.819 -5.196 -40.715 1.00 23.50 559 ARG A C 1
ATOM 4364 O O . ARG A 1 559 ? 46.901 -5.087 -39.915 1.00 23.50 559 ARG A O 1
ATOM 4371 N N . TRP A 1 560 ? 47.770 -5.950 -41.811 1.00 24.33 560 TRP A N 1
ATOM 4372 C CA . TRP A 1 560 ? 46.734 -6.938 -42.110 1.00 24.33 560 TRP A CA 1
ATOM 4373 C C . TRP A 1 560 ? 47.401 -8.276 -42.441 1.00 24.33 560 TRP A C 1
ATOM 4375 O O . TRP A 1 560 ? 48.402 -8.302 -43.166 1.00 24.33 560 TRP A O 1
ATOM 4385 N N . GLU A 1 561 ? 46.850 -9.372 -41.919 1.00 27.92 561 GLU A N 1
ATOM 4386 C CA . GLU A 1 561 ? 47.067 -10.702 -42.482 1.00 27.92 561 GLU A CA 1
ATOM 4387 C C . GLU A 1 561 ? 46.315 -10.790 -43.818 1.00 27.92 561 GLU A C 1
ATOM 4389 O O . GLU A 1 561 ? 45.134 -10.494 -43.935 1.00 27.92 561 GLU A O 1
ATOM 4394 N N . THR A 1 562 ? 47.090 -11.115 -44.842 1.00 24.91 562 THR A N 1
ATOM 4395 C CA . THR A 1 562 ? 46.814 -11.268 -46.273 1.00 24.91 562 THR A CA 1
ATOM 4396 C C . THR A 1 562 ? 45.364 -11.588 -46.697 1.00 24.91 562 THR A C 1
ATOM 4398 O O . THR A 1 562 ? 44.907 -12.718 -46.561 1.00 24.91 562 THR A O 1
ATOM 4401 N N . LEU A 1 563 ? 44.719 -10.649 -47.401 1.00 23.83 563 LEU A N 1
ATOM 4402 C CA . LEU A 1 563 ? 43.741 -10.937 -48.460 1.00 23.83 563 LEU A CA 1
ATOM 4403 C C . LEU A 1 563 ? 44.394 -10.563 -49.799 1.00 23.83 563 LEU A C 1
ATOM 4405 O O . LEU A 1 563 ? 44.820 -9.426 -49.998 1.00 23.83 563 LEU A O 1
ATOM 4409 N N . LYS A 1 564 ? 44.540 -11.542 -50.698 1.00 22.42 564 LYS A N 1
ATOM 4410 C CA . LYS A 1 564 ? 45.013 -11.322 -52.071 1.00 22.42 564 LYS A CA 1
ATOM 4411 C C . LYS A 1 564 ? 43.869 -10.731 -52.895 1.00 22.42 564 LYS A C 1
ATOM 4413 O O . LYS A 1 564 ? 42.859 -11.400 -53.078 1.00 22.42 564 LYS A O 1
ATOM 4418 N N . ALA A 1 565 ? 44.069 -9.537 -53.440 1.00 24.09 565 ALA A N 1
ATOM 4419 C CA . ALA A 1 565 ? 43.340 -9.068 -54.612 1.00 24.09 565 ALA A CA 1
ATOM 4420 C C . ALA A 1 565 ? 44.300 -9.131 -55.811 1.00 24.09 565 ALA A C 1
ATOM 4422 O O . ALA A 1 565 ? 45.385 -8.550 -55.769 1.00 24.09 565 ALA A O 1
ATOM 4423 N N . GLU A 1 566 ? 43.936 -9.896 -56.841 1.00 22.92 566 GLU A N 1
ATOM 4424 C CA . GLU A 1 566 ? 44.631 -9.915 -58.129 1.00 22.92 566 GLU A CA 1
ATOM 4425 C C . GLU A 1 566 ? 44.177 -8.718 -58.966 1.00 22.92 566 GLU A C 1
ATOM 4427 O O . GLU A 1 566 ? 42.984 -8.482 -59.137 1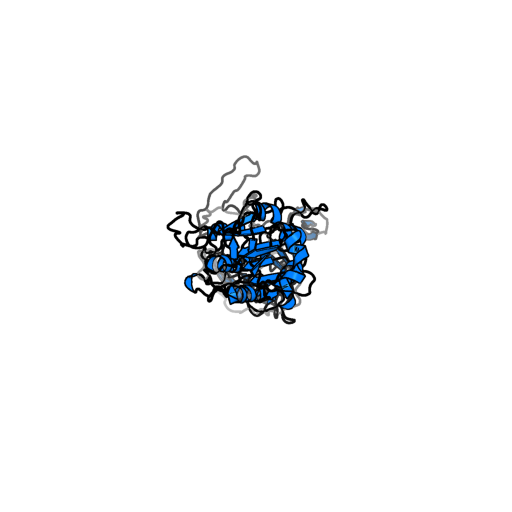.00 22.92 566 GLU A O 1
ATOM 4432 N N . PHE A 1 567 ? 45.143 -7.964 -59.485 1.00 23.77 567 PHE A N 1
ATOM 4433 C CA . PHE A 1 567 ? 44.918 -6.877 -60.429 1.00 23.77 567 PHE A CA 1
ATOM 4434 C C . PHE A 1 567 ? 45.238 -7.409 -61.830 1.00 23.77 567 PHE A C 1
ATOM 4436 O O . PHE A 1 567 ? 46.385 -7.777 -62.094 1.00 23.77 567 PHE A O 1
ATOM 4443 N N . ILE A 1 568 ? 44.242 -7.475 -62.716 1.00 26.36 568 ILE A N 1
ATOM 4444 C CA . ILE A 1 568 ? 44.431 -7.781 -64.140 1.00 26.36 568 ILE A CA 1
ATOM 4445 C C . ILE A 1 568 ? 44.349 -6.444 -64.886 1.00 26.36 568 ILE A C 1
ATOM 4447 O O . ILE A 1 568 ? 43.270 -5.855 -64.916 1.00 26.36 568 ILE A O 1
ATOM 4451 N N . PRO A 1 569 ? 45.448 -5.918 -65.457 1.00 29.44 569 PRO A N 1
ATOM 4452 C CA . PRO A 1 569 ? 45.369 -4.746 -66.313 1.00 29.44 569 PRO A CA 1
ATOM 4453 C C . PRO A 1 569 ? 44.808 -5.164 -67.670 1.00 29.44 569 PRO A C 1
ATOM 4455 O O . PRO A 1 569 ? 45.389 -6.024 -68.339 1.00 29.44 569 PRO A O 1
ATOM 4458 N N . ASP A 1 570 ? 43.715 -4.527 -68.073 1.00 26.00 570 ASP A N 1
ATOM 4459 C CA . ASP A 1 570 ? 43.231 -4.592 -69.445 1.00 26.00 570 ASP A CA 1
ATOM 4460 C C . ASP A 1 570 ? 44.213 -3.811 -70.330 1.00 26.00 570 ASP A C 1
ATOM 4462 O O . ASP A 1 570 ? 44.433 -2.608 -70.157 1.00 26.00 570 ASP A O 1
ATOM 4466 N N . LYS A 1 571 ? 44.890 -4.529 -71.226 1.00 34.97 571 LYS A N 1
ATOM 4467 C CA . LYS A 1 571 ? 45.606 -3.929 -72.348 1.00 34.97 571 LYS A CA 1
ATOM 4468 C C . LYS A 1 571 ? 44.585 -3.800 -73.460 1.00 34.97 571 LYS A C 1
ATOM 4470 O O . LYS A 1 571 ? 44.284 -4.815 -74.065 1.00 34.97 571 LYS A O 1
ATOM 4475 N N . ASP A 1 572 ? 44.114 -2.587 -73.707 1.00 36.53 572 ASP A N 1
ATOM 4476 C CA . ASP A 1 572 ? 43.832 -2.068 -75.046 1.00 36.53 572 ASP A CA 1
ATOM 4477 C C . ASP A 1 572 ? 43.339 -0.623 -74.919 1.00 36.53 572 ASP A C 1
ATOM 4479 O O . ASP A 1 572 ? 42.287 -0.364 -74.352 1.00 36.53 572 ASP A O 1
ATOM 4483 N N . THR A 1 573 ? 44.150 0.331 -75.378 1.00 30.61 573 THR A N 1
ATOM 4484 C CA . THR A 1 573 ? 43.847 1.177 -76.547 1.00 30.61 573 THR A CA 1
ATOM 4485 C C . THR A 1 573 ? 44.940 2.234 -76.695 1.00 30.61 573 THR A C 1
ATOM 4487 O O . THR A 1 573 ? 45.094 3.124 -75.861 1.00 30.61 573 THR A O 1
ATOM 4490 N N . GLU A 1 574 ? 45.714 2.099 -77.770 1.00 31.22 574 GLU A N 1
ATOM 4491 C CA . GLU A 1 574 ? 46.450 3.189 -78.403 1.00 31.22 574 GLU A CA 1
ATOM 4492 C C . GLU A 1 574 ? 45.453 4.165 -79.050 1.00 31.22 574 GLU A C 1
ATOM 4494 O O . GLU A 1 574 ? 44.637 3.745 -79.872 1.00 31.22 574 GLU A O 1
ATOM 4499 N N . SER A 1 575 ? 45.564 5.455 -78.722 1.00 31.78 575 SER A N 1
ATOM 4500 C CA . SER A 1 575 ? 45.504 6.585 -79.667 1.00 31.78 575 SER A CA 1
ATOM 4501 C C . SER A 1 575 ? 45.982 7.859 -78.985 1.00 31.78 575 SER A C 1
ATOM 4503 O O . SER A 1 575 ? 45.342 8.225 -77.971 1.00 31.78 575 SER A O 1
#

Radius of gyration: 37.46 Å; chains: 1; bounding box: 99×59×117 Å

Foldseek 3Di:
DFLFLAEEAEELVVVQPPPPPLLVLLVVLSVQQFRDPVRYNGPDFQALVVQLPPDQAHQEYEYHFAWDWDAPPVNPRTQPIWTWGNAADDPVVCVVCVVCVVVVQWDWDAPVVSPSGITITGTLLVCLQRAAYEQQHEYEYLYFQCPDDSNQCQALADADPDSVRGHRNHFKYKYKNGGNDDDQQVSQQSCQLQLSLRPPPPVQRDVVRAWRWFNVLSVVVCPPPPRQWDPPCPVPPNDTMGIDMDGHPPRQRTGPFWAFQFWDDDVLVQKIKTFGAGGPDPDDKWKWFDQAQGDADDPQIHTWDWDDDPDNRMIITHDQDCDDRRVFHWMWIWGDSVPPITRIIGTFGKDKDKDKDKDWDWADDPPFPKTKIKIKIFIKIWIWGQDFHDPGRPDDGDDDPTDIDIDGDQQIWIKMKIWDWDADPVPRDIDTDIDIDTHHRPSDDDDDDDDDDDDDDDDDDFDKDWDWDDDDQWIFIWIAGPVRHTPDGGPIDGDDDDDDDDPPDPFDWDDDPVQQWTWGADPVRDDIDIDHDDDDDDDDDDDDDDDDDDDDDDDDDDDDDDDDDDDDDDDDDDD

Secondary structure (DSSP, 8-state):
--SSS-EEEEESHHHHSTT--HHHHHHHHHHHTT--GGGEEEEEE--HHHHH---TT-SEEEEE--EEEEE-TTSSSEEEEEEEEEEEP-HHHHHHHHHHHHTTSEEEEEETTTT-EEEEEE-HHHHHHH----TT-EEEEESTT-S-HHHHHHHHSPP-S-TTT-----SEEEEESS----SHHHHHHHHHHHT----S-GGGS-SSPPPP--HHHHHHHHTTTTTSEE----TTT-PPEEEEEEE-TT-----SS-EEEEEEEETTTTEEEEEEE--SSSSEEEEEEESSSSS---TTSEEEEEEE-SSTTEEEEE---SSSTTSSEEEEEEEE-SSS-EEE---EEEEEEEEEEEEEEEP--TT-SS--EEEEEEEEEEEEE-----SSTTSPPPP-------EE-TT-EEEEEEEEEEE-TTT--EEEEEEEEEEE--SS--------------S----EEEEEEEETTEEEEEEEETTS-EEEEEEEEES-------TT-----EEETTTTEEEEE-TTS--EEEEE--SS---------------------------------------

pLDDT: mean 74.18, std 24.24, range [20.69, 98.0]